Protein AF-A0A150PAP7-F1 (afdb_monomer)

pLDDT: mean 93.04, std 6.25, range [51.81, 98.75]

Radius of gyration: 27.73 Å; Cα contacts (8 Å, |Δi|>4): 921; chains: 1; bounding box: 65×56×63 Å

Sequence (405 aa):
MADWTAQIQQDIDDWFALYGAYGVDGIFLDQVTALCGTAADPDLYVDLYAAVSDYISDNYPGAYIILNPGMPVESCYEDIADTIVTFEGSYANYMADVFPTAPWQLESANPEKFWHLVYDVPDAAAMAAVVARSKQQNAGFVYVTDDQLVLDANGAALGHPWDTLPAYWDAELVEAAGVDDTAVPDPPDGLGAAAVSGTSTARATLTWNNPWDNVATAGYEVFKDGVSIGTTYDNRMTVTGLLPSTSYGFQVKAWDAAGNVSDLSDPLTVTTPAAAATSILSPSSCLSASVARYEAAYVDPFTHHRVFIDSDNDTATGYHLPPGQPAGVDHMIENGALYRYVGPGWAWIQVSGVSPLVSTTDDVYVWEVPVSALVGAATTQVVVFQAGSPDAYSATLTVSQSTGC

Nearest PDB structures (foldseek):
  1k85-assembly1_A  TM=8.656E-01  e=4.479E-08  Niallia circulans
  5d6t-assembly1_A  TM=7.386E-01  e=2.219E-07  Aspergillus clavatus NRRL 1
  3pe9-assembly2_B  TM=6.351E-01  e=4.371E-04  Acetivibrio thermocellus
  3pe9-assembly3_C  TM=6.531E-01  e=1.610E-03  Acetivibrio thermocellus
  3pdd-assembly1_A  TM=3.791E-01  e=5.176E-05  Acetivibrio thermocellus ATCC 27405

Structure (mmCIF, N/CA/C/O backbone):
data_AF-A0A150PAP7-F1
#
_entry.id   AF-A0A150PAP7-F1
#
loop_
_atom_site.group_PDB
_atom_site.id
_atom_site.type_symbol
_atom_site.label_atom_id
_atom_site.label_alt_id
_atom_site.label_comp_id
_atom_site.label_asym_id
_atom_site.label_entity_id
_atom_site.label_seq_id
_atom_site.pdbx_PDB_ins_code
_atom_site.Cartn_x
_atom_site.Cartn_y
_atom_site.Cartn_z
_atom_site.occupancy
_atom_site.B_iso_or_equiv
_atom_site.auth_seq_id
_atom_site.auth_comp_id
_atom_site.auth_asym_id
_atom_site.auth_atom_id
_atom_site.pdbx_PDB_model_num
ATOM 1 N N . MET A 1 1 ? 15.290 31.304 -11.028 1.00 51.81 1 MET A N 1
ATOM 2 C CA . MET A 1 1 ? 14.627 29.994 -11.149 1.00 51.81 1 MET A CA 1
ATOM 3 C C . MET A 1 1 ? 13.136 30.240 -11.097 1.00 51.81 1 MET A C 1
ATOM 5 O O . MET A 1 1 ? 12.724 31.084 -10.311 1.00 51.81 1 MET A O 1
ATOM 9 N N . ALA A 1 2 ? 12.380 29.658 -12.025 1.00 55.66 2 ALA A N 1
ATOM 10 C CA . ALA A 1 2 ? 10.940 29.881 -12.135 1.00 55.66 2 ALA A CA 1
ATOM 11 C C . ALA A 1 2 ? 10.209 29.350 -10.889 1.00 55.66 2 ALA A C 1
ATOM 13 O O . ALA A 1 2 ? 10.715 28.437 -10.240 1.00 55.66 2 ALA A O 1
ATOM 14 N N . ASP A 1 3 ? 9.018 29.882 -10.597 1.00 64.50 3 ASP A N 1
ATOM 15 C CA . ASP A 1 3 ? 8.162 29.466 -9.469 1.00 64.50 3 ASP A CA 1
ATOM 16 C C . ASP A 1 3 ? 7.943 27.938 -9.404 1.00 64.50 3 ASP A C 1
ATOM 18 O O . ASP A 1 3 ? 7.744 27.384 -8.328 1.00 64.50 3 ASP A O 1
ATOM 22 N N . TRP A 1 4 ? 8.058 27.241 -10.540 1.00 75.56 4 TRP A N 1
ATOM 23 C CA . TRP A 1 4 ? 7.937 25.785 -10.634 1.00 75.56 4 TRP A CA 1
ATOM 24 C C . TRP A 1 4 ? 9.033 25.029 -9.861 1.00 75.56 4 TRP A C 1
ATOM 26 O O . TRP A 1 4 ? 8.721 24.081 -9.149 1.00 75.56 4 TRP A O 1
ATOM 36 N N . THR A 1 5 ? 10.310 25.426 -9.952 1.00 78.81 5 THR A N 1
ATOM 37 C CA . THR A 1 5 ? 11.406 24.689 -9.284 1.00 78.81 5 THR A CA 1
ATOM 38 C C . THR A 1 5 ? 11.249 24.717 -7.765 1.00 78.81 5 THR A C 1
ATOM 40 O O . THR A 1 5 ? 11.499 23.719 -7.103 1.00 78.81 5 THR A O 1
ATOM 43 N N . ALA A 1 6 ? 10.784 25.845 -7.221 1.00 84.62 6 ALA A N 1
ATOM 44 C CA . ALA A 1 6 ? 10.506 25.971 -5.795 1.00 84.62 6 ALA A CA 1
ATOM 45 C C . ALA A 1 6 ? 9.337 25.073 -5.356 1.00 84.62 6 ALA A C 1
ATOM 47 O O . ALA A 1 6 ? 9.392 24.502 -4.273 1.00 84.62 6 ALA A O 1
ATOM 48 N N . GLN A 1 7 ? 8.311 24.910 -6.202 1.00 89.75 7 GLN A N 1
ATOM 49 C CA . GLN A 1 7 ? 7.221 23.976 -5.920 1.00 89.75 7 GLN A CA 1
ATOM 50 C C . GLN A 1 7 ? 7.705 22.521 -5.929 1.00 89.75 7 GLN A C 1
ATOM 52 O O . GLN A 1 7 ? 7.388 21.796 -4.998 1.00 89.75 7 GLN A O 1
ATOM 57 N N . ILE A 1 8 ? 8.525 22.113 -6.910 1.00 91.69 8 ILE A N 1
ATOM 58 C CA . ILE A 1 8 ? 9.113 20.758 -6.934 1.00 91.69 8 ILE A CA 1
ATOM 59 C C . ILE A 1 8 ? 9.900 20.488 -5.644 1.00 91.69 8 ILE A C 1
ATOM 61 O O . ILE A 1 8 ? 9.753 19.431 -5.043 1.00 91.69 8 ILE A O 1
ATOM 65 N N . GLN A 1 9 ? 10.724 21.445 -5.208 1.00 93.44 9 GLN A N 1
ATOM 66 C CA . GLN A 1 9 ? 11.504 21.316 -3.974 1.00 93.44 9 GLN A CA 1
ATOM 67 C C . GLN A 1 9 ? 10.605 21.160 -2.743 1.00 93.44 9 GLN A C 1
ATOM 69 O O . GLN A 1 9 ? 10.862 20.294 -1.913 1.00 93.44 9 GLN A O 1
ATOM 74 N N . GLN A 1 10 ? 9.525 21.942 -2.658 1.00 93.56 10 GLN A N 1
ATOM 75 C CA . GLN A 1 10 ? 8.549 21.807 -1.577 1.00 93.56 10 GLN A CA 1
ATOM 76 C C . GLN A 1 10 ? 7.851 20.443 -1.602 1.00 93.56 10 GLN A C 1
ATOM 78 O O . GLN A 1 10 ? 7.706 19.826 -0.553 1.00 93.56 10 GLN A O 1
ATOM 83 N N . ASP A 1 11 ? 7.451 19.956 -2.779 1.00 94.81 11 ASP A N 1
ATOM 84 C CA . ASP A 1 11 ? 6.796 18.653 -2.906 1.00 94.81 11 ASP A CA 1
ATOM 85 C C . ASP A 1 11 ? 7.744 17.525 -2.459 1.00 94.81 11 ASP A C 1
ATOM 87 O O . ASP A 1 11 ? 7.328 16.616 -1.742 1.00 94.81 11 ASP A O 1
ATOM 91 N N . ILE A 1 12 ? 9.030 17.601 -2.823 1.00 95.88 12 ILE A N 1
ATOM 92 C CA . ILE A 1 12 ? 10.071 16.666 -2.362 1.00 95.88 12 ILE A CA 1
ATOM 93 C C . ILE A 1 12 ? 10.181 16.690 -0.833 1.00 95.88 12 ILE A C 1
ATOM 95 O O . ILE A 1 12 ? 10.187 15.630 -0.201 1.00 95.88 12 ILE A O 1
ATOM 99 N N . ASP A 1 13 ? 10.242 17.882 -0.237 1.00 95.00 13 ASP A N 1
ATOM 100 C CA . ASP A 1 13 ? 10.321 18.027 1.216 1.00 95.00 13 ASP A CA 1
ATOM 101 C C . ASP A 1 13 ? 9.089 17.445 1.914 1.00 95.00 13 ASP A C 1
ATOM 103 O O . ASP A 1 13 ? 9.221 16.749 2.923 1.00 95.00 13 ASP A O 1
ATOM 107 N N . ASP A 1 14 ? 7.898 17.672 1.359 1.00 93.69 14 ASP A N 1
ATOM 108 C CA . ASP A 1 14 ? 6.648 17.133 1.885 1.00 93.69 14 ASP A CA 1
ATOM 109 C C . ASP A 1 14 ? 6.632 15.596 1.811 1.00 93.69 14 ASP A C 1
ATOM 111 O O . ASP A 1 14 ? 6.261 14.939 2.790 1.00 93.69 14 ASP A O 1
ATOM 115 N N . TRP A 1 15 ? 7.095 15.000 0.704 1.00 94.12 15 TRP A N 1
ATOM 116 C CA . TRP A 1 15 ? 7.209 13.543 0.562 1.00 94.12 15 TRP A CA 1
ATOM 117 C C . TRP A 1 15 ? 8.144 12.935 1.607 1.00 94.12 15 TRP A C 1
ATOM 119 O O . TRP A 1 15 ? 7.757 11.985 2.294 1.00 94.12 15 TRP A O 1
ATOM 129 N N . PHE A 1 16 ? 9.344 13.488 1.791 1.00 92.88 16 PHE A N 1
ATOM 130 C CA . PHE A 1 16 ? 10.275 12.977 2.799 1.00 92.88 16 PHE A CA 1
ATOM 131 C C . PHE A 1 16 ? 9.796 13.235 4.231 1.00 92.88 16 PHE A C 1
ATOM 133 O O . PHE A 1 16 ? 9.960 12.367 5.092 1.00 92.88 16 PHE A O 1
ATOM 140 N N . ALA A 1 17 ? 9.159 14.377 4.498 1.00 90.25 17 ALA A N 1
ATOM 141 C CA . ALA A 1 17 ? 8.603 14.684 5.813 1.00 90.25 17 ALA A CA 1
ATOM 142 C C . ALA A 1 17 ? 7.464 13.729 6.202 1.00 90.25 17 ALA A C 1
ATOM 144 O O . ALA A 1 17 ? 7.375 13.314 7.360 1.00 90.25 17 ALA A O 1
ATOM 145 N N . LEU A 1 18 ? 6.604 13.370 5.247 1.00 87.81 18 LEU A N 1
ATOM 146 C CA . LEU A 1 18 ? 5.468 12.478 5.476 1.00 87.81 18 LEU A CA 1
ATOM 147 C C . LEU A 1 18 ? 5.876 11.000 5.476 1.00 87.81 18 LEU A C 1
ATOM 149 O O . LEU A 1 18 ? 5.408 10.243 6.327 1.00 87.81 18 LEU A O 1
ATOM 153 N N . TYR A 1 19 ? 6.743 10.592 4.545 1.00 90.75 19 TYR A N 1
ATOM 154 C CA . TYR A 1 19 ? 6.956 9.181 4.203 1.00 90.75 19 TYR A CA 1
ATOM 155 C C . TYR A 1 19 ? 8.403 8.695 4.317 1.00 90.75 19 TYR A C 1
ATOM 157 O O . TYR A 1 19 ? 8.629 7.486 4.295 1.00 90.75 19 TYR A O 1
ATOM 165 N N . GLY A 1 20 ? 9.387 9.577 4.516 1.00 85.62 20 GLY A N 1
ATOM 166 C CA . GLY A 1 20 ? 10.797 9.174 4.618 1.00 85.62 20 GLY A CA 1
ATOM 167 C C . GLY A 1 20 ? 11.056 8.212 5.782 1.00 85.62 20 GLY A C 1
ATOM 168 O O . GLY A 1 20 ? 11.752 7.211 5.640 1.00 85.62 20 GLY A O 1
ATOM 169 N N . ALA A 1 21 ? 10.399 8.432 6.927 1.00 81.62 21 ALA A N 1
ATOM 170 C CA . ALA A 1 21 ? 10.462 7.508 8.067 1.00 81.62 21 ALA A CA 1
ATOM 171 C C . ALA A 1 21 ? 9.764 6.154 7.812 1.00 81.62 21 ALA A C 1
ATOM 173 O O . ALA A 1 21 ? 9.954 5.216 8.587 1.00 81.62 21 ALA A O 1
ATOM 174 N N . TYR A 1 22 ? 8.966 6.056 6.745 1.00 81.81 22 TYR A N 1
ATOM 175 C CA . TYR A 1 22 ? 8.223 4.864 6.334 1.00 81.81 22 TYR A CA 1
ATOM 176 C C . TYR A 1 22 ? 8.859 4.144 5.136 1.00 81.81 22 TYR A C 1
ATOM 178 O O . TYR A 1 22 ? 8.261 3.208 4.612 1.00 81.81 22 TYR A O 1
ATOM 186 N N . GLY A 1 23 ? 10.075 4.534 4.739 1.00 83.12 23 GLY A N 1
ATOM 187 C CA . GLY A 1 23 ? 10.875 3.801 3.757 1.00 83.12 23 GLY A CA 1
ATOM 188 C C . GLY A 1 23 ? 10.916 4.403 2.356 1.00 83.12 23 GLY A C 1
ATOM 189 O O . GLY A 1 23 ? 11.495 3.775 1.481 1.00 83.12 23 GLY A O 1
ATOM 190 N N . VAL A 1 24 ? 10.361 5.600 2.131 1.00 91.50 24 VAL A N 1
ATOM 191 C CA . VAL A 1 24 ? 10.678 6.353 0.905 1.00 91.50 24 VAL A CA 1
ATOM 192 C C . VAL A 1 24 ? 12.153 6.754 0.950 1.00 91.50 24 VAL A C 1
ATOM 194 O O . VAL A 1 24 ? 12.577 7.480 1.850 1.00 91.50 24 VAL A O 1
ATOM 197 N N . ASP A 1 25 ? 12.920 6.273 -0.022 1.00 94.50 25 ASP A N 1
ATOM 198 C CA . ASP A 1 25 ? 14.376 6.397 -0.115 1.00 94.50 25 ASP A CA 1
ATOM 199 C C . ASP A 1 25 ? 14.834 7.052 -1.429 1.00 94.50 25 ASP A C 1
ATOM 201 O O . ASP A 1 25 ? 16.014 7.025 -1.765 1.00 94.50 25 ASP A O 1
ATOM 205 N N . GLY A 1 26 ? 13.915 7.674 -2.167 1.00 97.19 26 GLY A N 1
ATOM 206 C CA . GLY A 1 26 ? 14.192 8.270 -3.465 1.00 97.19 26 GLY A CA 1
ATOM 207 C C . GLY A 1 26 ? 13.034 9.100 -4.006 1.00 97.19 26 GLY A C 1
ATOM 208 O O . GLY A 1 26 ? 11.967 9.177 -3.395 1.00 97.19 26 GLY A O 1
ATOM 209 N N . ILE A 1 27 ? 13.253 9.729 -5.160 1.00 97.62 27 ILE A N 1
ATOM 210 C CA . ILE A 1 27 ? 12.265 10.555 -5.860 1.00 97.62 27 ILE A CA 1
ATOM 211 C C . ILE A 1 27 ? 12.181 10.130 -7.327 1.00 97.62 27 ILE A C 1
ATOM 213 O O . ILE A 1 27 ? 13.181 10.082 -8.043 1.00 97.62 27 ILE A O 1
ATOM 217 N N . PHE A 1 28 ? 10.951 9.886 -7.778 1.00 97.75 28 PHE A N 1
ATOM 218 C CA . PHE A 1 28 ? 10.595 9.719 -9.182 1.00 97.75 28 PHE A CA 1
ATOM 219 C C . PHE A 1 28 ? 10.038 11.043 -9.713 1.00 97.75 28 PHE A C 1
ATOM 221 O O . PHE A 1 28 ? 8.968 11.488 -9.295 1.00 97.75 28 PHE A O 1
ATOM 228 N N . LEU A 1 29 ? 10.770 11.693 -10.616 1.00 96.44 29 LEU A N 1
AT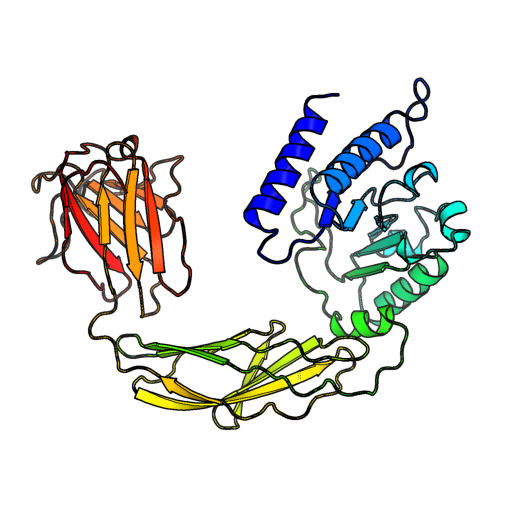OM 229 C CA . LEU A 1 29 ? 10.346 12.930 -11.266 1.00 96.44 29 LEU A CA 1
ATOM 230 C C . LEU A 1 29 ? 9.631 12.590 -12.571 1.00 96.44 29 LEU A C 1
ATOM 232 O O . LEU A 1 29 ? 10.253 12.140 -13.533 1.00 96.44 29 LEU A O 1
ATOM 236 N N . ASP A 1 30 ? 8.322 12.819 -12.589 1.00 95.56 30 ASP A N 1
ATOM 237 C CA . ASP A 1 30 ? 7.479 12.557 -13.750 1.00 95.56 30 ASP A CA 1
ATOM 238 C C . ASP A 1 30 ? 7.466 13.724 -14.755 1.00 95.56 30 ASP A C 1
ATOM 240 O O . ASP A 1 30 ? 7.765 14.871 -14.409 1.00 95.56 30 ASP A O 1
ATOM 244 N N . GLN A 1 31 ? 7.088 13.433 -16.005 1.00 91.75 31 GLN A N 1
ATOM 245 C CA . GLN A 1 31 ? 6.928 14.411 -17.095 1.00 91.75 31 GLN A CA 1
ATOM 246 C C . GLN A 1 31 ? 8.205 15.203 -17.409 1.00 91.75 31 GLN A C 1
ATOM 248 O O . GLN A 1 31 ? 8.182 16.410 -17.679 1.00 91.75 31 GLN A O 1
ATOM 253 N N . VAL A 1 32 ? 9.341 14.510 -17.384 1.00 94.50 32 VAL A N 1
ATOM 254 C CA . VAL A 1 32 ? 10.645 15.083 -17.720 1.00 94.50 32 VAL A CA 1
ATOM 255 C C . VAL A 1 32 ? 10.737 15.281 -19.235 1.00 94.50 32 VAL A C 1
ATOM 257 O O . VAL A 1 32 ? 10.271 14.463 -20.020 1.00 94.50 32 VAL A O 1
ATOM 260 N N . THR A 1 33 ? 11.322 16.383 -19.698 1.00 94.56 33 THR A N 1
ATOM 261 C CA . THR A 1 33 ? 11.545 16.558 -21.144 1.00 94.56 33 THR A CA 1
ATOM 262 C C . THR A 1 33 ? 12.712 15.699 -21.634 1.00 94.56 33 THR A C 1
ATOM 264 O O . THR A 1 33 ? 13.704 15.521 -20.938 1.00 94.56 33 THR A O 1
ATOM 267 N N . ALA A 1 34 ? 12.631 15.198 -22.867 1.00 94.38 34 ALA A N 1
ATOM 268 C CA . ALA A 1 34 ? 13.676 14.352 -23.447 1.00 94.38 34 ALA A CA 1
ATOM 269 C C . ALA A 1 34 ? 14.852 15.136 -24.081 1.00 94.38 34 ALA A C 1
ATOM 271 O O . ALA A 1 34 ? 15.835 14.540 -24.524 1.00 94.38 34 ALA A O 1
ATOM 272 N N . LEU A 1 35 ? 14.734 16.465 -24.175 1.00 95.75 35 LEU A N 1
ATOM 273 C CA . LEU A 1 35 ? 15.702 17.353 -24.832 1.00 95.75 35 LEU A CA 1
ATOM 274 C C . LEU A 1 35 ? 16.616 18.026 -23.805 1.00 95.75 35 LEU A C 1
ATOM 276 O O . LEU A 1 35 ? 16.147 18.396 -22.729 1.00 95.75 35 LEU A O 1
ATOM 280 N N . CYS A 1 36 ? 17.881 18.271 -24.149 1.00 96.50 36 CYS A N 1
ATOM 281 C CA . CYS A 1 36 ? 18.814 19.020 -23.299 1.00 96.50 36 CYS A CA 1
ATOM 282 C C . CYS A 1 36 ? 18.390 20.483 -23.133 1.00 96.50 36 CYS A C 1
ATOM 284 O O . CYS A 1 36 ? 18.526 21.069 -22.061 1.00 96.50 36 CYS A O 1
ATOM 286 N N . GLY A 1 37 ? 17.815 21.076 -24.179 1.00 95.62 37 GLY A N 1
ATOM 287 C CA . GLY A 1 37 ? 17.460 22.486 -24.177 1.00 95.62 37 GLY A CA 1
ATOM 288 C C . GLY A 1 37 ? 16.774 22.941 -25.456 1.00 95.62 37 GLY A C 1
ATOM 289 O O . GLY A 1 37 ? 16.120 22.182 -26.171 1.00 95.62 37 GLY A O 1
ATOM 290 N N . THR A 1 38 ? 16.905 24.229 -25.738 1.00 96.06 38 THR A N 1
ATOM 291 C CA . THR A 1 38 ? 16.327 24.901 -26.904 1.00 96.06 38 THR A CA 1
ATOM 292 C C . THR A 1 38 ? 17.420 25.353 -27.868 1.00 96.06 38 THR A C 1
ATOM 294 O O . THR A 1 38 ? 18.601 25.378 -27.544 1.00 96.06 38 THR A O 1
ATOM 297 N N . ALA A 1 39 ? 17.039 25.824 -29.057 1.00 95.75 39 ALA A N 1
ATOM 298 C CA . ALA A 1 39 ? 18.007 26.396 -29.995 1.00 95.75 39 ALA A CA 1
ATOM 299 C C . ALA A 1 39 ? 18.720 27.663 -29.470 1.00 95.75 39 ALA A C 1
ATOM 301 O O . ALA A 1 39 ? 19.797 28.000 -29.957 1.00 95.75 39 ALA A O 1
ATOM 302 N N . ALA A 1 40 ? 18.106 28.397 -28.534 1.00 97.00 40 ALA A N 1
ATOM 303 C CA . ALA A 1 40 ? 18.687 29.608 -27.947 1.00 97.00 40 ALA A CA 1
ATOM 304 C C . ALA A 1 40 ? 19.568 29.307 -26.727 1.00 97.00 40 ALA A C 1
ATOM 306 O O . ALA A 1 40 ? 20.479 30.077 -26.431 1.00 97.00 40 ALA A O 1
ATOM 307 N N . ASP A 1 41 ? 19.273 28.204 -26.047 1.00 96.50 41 ASP A N 1
ATOM 308 C CA . ASP A 1 41 ? 19.950 27.746 -24.845 1.00 96.50 41 ASP A CA 1
ATOM 309 C C . ASP A 1 41 ? 19.956 26.208 -24.849 1.00 96.50 41 ASP A C 1
ATOM 311 O O . ASP A 1 41 ? 18.948 25.604 -24.459 1.00 96.50 41 ASP A O 1
ATOM 315 N N . PRO A 1 42 ? 21.021 25.584 -25.389 1.00 96.56 42 PRO A N 1
ATOM 316 C CA . PRO A 1 42 ? 21.099 24.139 -25.606 1.00 96.56 42 PRO A CA 1
ATOM 317 C C . PRO A 1 42 ? 21.029 23.296 -24.337 1.00 96.56 42 PRO A C 1
ATOM 319 O O . PRO A 1 42 ? 20.676 22.126 -24.445 1.00 96.56 42 PRO A O 1
ATOM 322 N N . ASP A 1 43 ? 21.299 23.897 -23.176 1.00 96.06 43 ASP A N 1
ATOM 323 C CA . ASP A 1 43 ? 21.363 23.201 -21.891 1.00 96.06 43 ASP A CA 1
ATOM 324 C C . ASP A 1 43 ? 20.218 23.616 -20.938 1.00 96.06 43 ASP A C 1
ATOM 326 O O . ASP A 1 43 ? 20.164 23.216 -19.778 1.00 96.06 43 ASP A O 1
ATOM 330 N N . LEU A 1 44 ? 19.247 24.398 -21.427 1.00 94.81 44 LEU A N 1
ATOM 331 C CA . LEU A 1 44 ? 18.184 24.984 -20.601 1.00 94.81 44 LEU A CA 1
ATOM 332 C C . LEU A 1 44 ? 17.425 23.974 -19.726 1.00 94.81 44 LEU A C 1
ATOM 334 O O . LEU A 1 44 ? 17.074 24.281 -18.586 1.00 94.81 44 LEU A O 1
ATOM 338 N N . TYR A 1 45 ? 17.068 22.820 -20.288 1.00 94.50 45 TYR A N 1
ATOM 339 C CA . TYR A 1 45 ? 16.264 21.828 -19.579 1.00 94.50 45 TYR A CA 1
ATOM 340 C C . TYR A 1 45 ? 17.138 20.948 -18.697 1.00 94.50 45 TYR A C 1
ATOM 342 O O . TYR A 1 45 ? 16.783 20.691 -17.551 1.00 94.50 45 TYR A O 1
ATOM 350 N N . VAL A 1 46 ? 18.293 20.536 -19.211 1.00 95.00 46 VAL A N 1
ATOM 351 C CA . VAL A 1 46 ? 19.234 19.692 -18.483 1.00 95.00 46 VAL A CA 1
ATOM 352 C C . VAL A 1 46 ? 19.745 20.399 -17.219 1.00 95.00 46 VAL A C 1
ATOM 354 O O . VAL A 1 46 ? 19.725 19.801 -16.147 1.00 95.00 46 VAL A O 1
ATOM 357 N N . ASP A 1 47 ? 20.037 21.702 -17.290 1.00 94.62 47 ASP A N 1
ATOM 358 C CA . ASP A 1 47 ? 20.424 22.519 -16.130 1.00 94.62 47 ASP A CA 1
ATOM 359 C C . ASP A 1 47 ? 19.300 22.634 -15.086 1.00 94.62 47 ASP A C 1
ATOM 361 O O . ASP A 1 47 ? 19.558 22.706 -13.881 1.00 94.62 47 ASP A O 1
ATOM 365 N N . LEU A 1 48 ? 18.035 22.648 -15.524 1.00 92.44 48 LEU A N 1
ATOM 366 C CA . LEU A 1 48 ? 16.885 22.688 -14.618 1.00 92.44 48 LEU A CA 1
ATOM 367 C C . LEU A 1 48 ? 16.769 21.390 -13.814 1.00 92.44 48 LEU A C 1
ATOM 369 O O . LEU A 1 48 ? 16.605 21.453 -12.596 1.00 92.44 48 LEU A O 1
ATOM 373 N N . TYR A 1 49 ? 16.839 20.233 -14.477 1.00 94.06 49 TYR A N 1
ATOM 374 C CA . TYR A 1 49 ? 16.756 18.945 -13.786 1.00 94.06 49 TYR A CA 1
ATOM 375 C C . TYR A 1 49 ? 18.007 18.672 -12.952 1.00 94.06 49 TYR A C 1
ATOM 377 O O . TYR A 1 49 ? 17.866 18.185 -11.835 1.00 94.06 49 TYR A O 1
ATOM 385 N N . ALA A 1 50 ? 19.192 19.089 -13.409 1.00 95.31 50 ALA A N 1
ATOM 386 C CA . ALA A 1 50 ? 20.414 19.050 -12.607 1.00 95.31 50 ALA A CA 1
ATOM 387 C C . ALA A 1 50 ? 20.253 19.827 -11.292 1.00 95.31 50 ALA A C 1
ATOM 389 O O . ALA A 1 50 ? 20.548 19.294 -10.231 1.00 95.31 50 ALA A O 1
ATOM 390 N N . ALA A 1 51 ? 19.675 21.033 -11.324 1.00 94.50 51 ALA A N 1
ATOM 391 C CA . ALA A 1 51 ? 19.424 21.803 -10.104 1.00 94.50 51 ALA A CA 1
ATOM 392 C C . ALA A 1 51 ? 18.433 21.122 -9.135 1.00 94.50 51 ALA A C 1
ATOM 394 O O . ALA A 1 51 ? 18.529 21.315 -7.921 1.00 94.50 51 ALA A O 1
ATOM 395 N N . VAL A 1 52 ? 17.469 20.346 -9.646 1.00 95.12 52 VAL A N 1
ATOM 396 C CA . VAL A 1 52 ? 16.554 19.549 -8.809 1.00 95.12 52 VAL A CA 1
ATOM 397 C C . VAL A 1 52 ? 17.277 18.332 -8.230 1.00 95.12 52 VAL A C 1
ATOM 399 O O . VAL A 1 52 ? 17.159 18.078 -7.034 1.00 95.12 52 VAL A O 1
ATOM 402 N N . SER A 1 53 ? 18.060 17.613 -9.034 1.00 95.88 53 SER A N 1
ATOM 403 C CA . SER A 1 53 ? 18.850 16.467 -8.573 1.00 95.88 53 SER A CA 1
ATOM 404 C C . SER A 1 53 ? 19.912 16.856 -7.543 1.00 95.88 53 SER A C 1
ATOM 406 O O . SER A 1 53 ? 20.075 16.158 -6.540 1.00 95.88 53 SER A O 1
ATOM 408 N N . ASP A 1 54 ? 20.577 17.998 -7.736 1.00 96.12 54 ASP A N 1
ATOM 409 C CA . ASP A 1 54 ? 21.506 18.584 -6.765 1.00 96.12 54 ASP A CA 1
ATOM 410 C C . ASP A 1 54 ? 20.781 18.898 -5.453 1.00 96.12 54 ASP A C 1
ATOM 412 O O . ASP A 1 54 ? 21.258 18.542 -4.378 1.00 96.12 54 ASP A O 1
ATOM 416 N N . TYR A 1 55 ? 19.582 19.490 -5.524 1.00 97.00 55 TYR A N 1
ATOM 417 C CA . TYR A 1 55 ? 18.770 19.749 -4.335 1.00 97.00 55 TYR A CA 1
ATOM 418 C C . TYR A 1 55 ? 18.422 18.462 -3.576 1.00 97.00 55 TYR A C 1
ATOM 420 O O . TYR A 1 55 ? 18.556 18.429 -2.350 1.00 97.00 55 TYR A O 1
ATOM 428 N N . ILE A 1 56 ? 17.989 17.411 -4.282 1.00 97.19 56 ILE A N 1
ATOM 429 C CA . ILE A 1 56 ? 17.688 16.107 -3.674 1.00 97.19 56 ILE A CA 1
ATOM 430 C C . ILE A 1 56 ? 18.944 15.556 -2.997 1.00 97.19 56 ILE A C 1
ATOM 432 O O . ILE A 1 56 ? 18.900 15.206 -1.822 1.00 97.19 56 ILE A O 1
ATOM 436 N N . SER A 1 57 ? 20.073 15.549 -3.703 1.00 96.56 57 SER A N 1
ATOM 437 C CA . SER A 1 57 ? 21.339 14.999 -3.206 1.00 96.56 57 SER A CA 1
ATOM 438 C C . SER A 1 57 ? 21.881 15.754 -1.988 1.00 96.56 57 SER A C 1
ATOM 440 O O . SER A 1 57 ? 22.395 15.134 -1.053 1.00 96.56 57 SER A O 1
ATOM 442 N N . ASP A 1 58 ? 21.748 17.083 -1.975 1.00 97.44 58 ASP A N 1
ATOM 443 C CA . ASP A 1 58 ? 22.226 17.945 -0.892 1.00 97.44 58 ASP A CA 1
ATOM 444 C C . ASP A 1 58 ? 21.374 17.822 0.381 1.00 97.44 58 ASP A C 1
ATOM 446 O O . ASP A 1 58 ? 21.914 17.854 1.492 1.00 97.44 58 ASP A O 1
ATOM 450 N N . ASN A 1 59 ? 20.049 17.689 0.243 1.00 96.75 59 ASN A N 1
ATOM 451 C CA . ASN A 1 59 ? 19.121 17.664 1.382 1.00 96.75 59 ASN A CA 1
ATOM 452 C C . ASN A 1 59 ? 18.784 16.243 1.857 1.00 96.75 59 ASN A C 1
ATOM 454 O O . ASN A 1 59 ? 18.521 16.044 3.045 1.00 96.75 59 ASN A O 1
ATOM 458 N N . TYR A 1 60 ? 18.863 15.254 0.964 1.00 96.50 60 TYR A N 1
ATOM 459 C CA . TYR A 1 60 ? 18.538 13.848 1.215 1.00 96.50 60 TYR A CA 1
ATOM 460 C C . TYR A 1 60 ? 19.672 12.933 0.718 1.00 96.50 60 TYR A C 1
ATOM 462 O O . TYR A 1 60 ? 19.519 12.220 -0.275 1.00 96.50 60 TYR A O 1
ATOM 470 N N . PRO A 1 61 ? 20.843 12.930 1.390 1.00 95.12 61 PRO A N 1
ATOM 471 C CA . PRO A 1 61 ? 21.999 12.172 0.925 1.00 95.12 61 PRO A CA 1
ATOM 472 C C . PRO A 1 61 ? 21.709 10.673 0.811 1.00 95.12 61 PRO A C 1
ATOM 474 O O . PRO A 1 61 ? 21.311 10.034 1.786 1.00 95.12 61 PRO A O 1
ATOM 477 N N . GLY A 1 62 ? 21.982 10.110 -0.366 1.00 93.69 62 GLY A N 1
ATOM 478 C CA . GLY A 1 62 ? 21.721 8.704 -0.679 1.00 93.69 62 GLY A CA 1
ATOM 479 C C . GLY A 1 62 ? 20.330 8.430 -1.248 1.00 93.69 62 GLY A C 1
ATOM 480 O O . GLY A 1 62 ? 20.038 7.267 -1.509 1.00 93.69 62 GLY A O 1
ATOM 481 N N . ALA A 1 63 ? 19.501 9.461 -1.449 1.00 97.12 63 ALA A N 1
ATOM 482 C CA . ALA A 1 63 ? 18.229 9.311 -2.136 1.00 97.12 63 ALA A CA 1
ATOM 483 C C . ALA A 1 63 ? 18.432 8.865 -3.593 1.00 97.12 63 ALA A C 1
ATOM 485 O O . ALA A 1 63 ? 19.236 9.462 -4.308 1.00 97.12 63 ALA A O 1
ATOM 486 N N . TYR A 1 64 ? 17.687 7.847 -4.027 1.00 97.81 64 TYR A N 1
ATOM 487 C CA . TYR A 1 64 ? 17.705 7.362 -5.410 1.00 97.81 64 TYR A CA 1
ATOM 488 C C . TYR A 1 64 ? 16.878 8.279 -6.319 1.00 97.81 64 TYR A C 1
ATOM 490 O O . TYR A 1 64 ? 15.746 8.634 -5.983 1.00 97.81 64 TYR A O 1
ATOM 498 N N . ILE A 1 65 ? 17.410 8.668 -7.475 1.00 98.12 65 ILE A N 1
ATOM 499 C CA . ILE A 1 65 ? 16.771 9.640 -8.372 1.00 98.12 65 ILE A CA 1
ATOM 500 C C . ILE A 1 65 ? 16.375 8.960 -9.679 1.00 98.12 65 ILE A C 1
ATOM 502 O O . ILE A 1 65 ? 17.215 8.399 -10.387 1.00 98.12 65 ILE A O 1
ATOM 506 N N . ILE A 1 66 ? 15.093 9.064 -10.031 1.00 98.25 66 ILE A N 1
ATOM 507 C CA . ILE A 1 66 ? 14.551 8.570 -11.299 1.00 98.25 66 ILE A CA 1
ATOM 508 C C . ILE A 1 66 ? 13.959 9.734 -12.087 1.00 98.25 66 ILE A C 1
ATOM 510 O O . ILE A 1 66 ? 13.157 10.502 -11.557 1.00 98.25 66 ILE A O 1
ATOM 514 N N . LEU A 1 67 ? 14.320 9.847 -13.366 1.00 98.06 67 LEU A N 1
ATOM 515 C CA . LEU A 1 67 ? 13.656 10.750 -14.310 1.00 98.06 67 LEU A CA 1
ATOM 516 C C . LEU A 1 67 ? 12.747 9.956 -15.237 1.00 98.06 67 LEU A C 1
ATOM 518 O O . LEU A 1 67 ? 13.191 8.974 -15.832 1.00 98.06 67 LEU A O 1
ATOM 522 N N . ASN A 1 68 ? 11.521 10.433 -15.447 1.00 98.12 68 ASN A N 1
ATOM 523 C CA . ASN A 1 68 ? 10.614 9.858 -16.433 1.00 98.12 68 ASN A CA 1
ATOM 524 C C . ASN A 1 68 ? 10.318 10.797 -17.607 1.00 98.12 68 ASN A C 1
ATOM 526 O O . ASN A 1 68 ? 9.356 11.568 -17.563 1.00 98.12 68 ASN A O 1
ATOM 530 N N . PRO A 1 69 ? 11.133 10.733 -18.676 1.00 96.75 69 PRO A N 1
ATOM 531 C CA . PRO A 1 69 ? 10.742 11.252 -19.980 1.00 96.75 69 PRO A CA 1
ATOM 532 C C . PRO A 1 69 ? 9.747 10.368 -20.739 1.00 96.75 69 PRO A C 1
ATOM 534 O O . PRO A 1 69 ? 9.075 10.855 -21.647 1.00 96.75 69 PRO A O 1
ATOM 537 N N . GLY A 1 70 ? 9.697 9.068 -20.438 1.00 96.62 70 GLY A N 1
ATOM 538 C CA . GLY A 1 70 ? 8.831 8.096 -21.112 1.00 96.62 70 GLY A CA 1
ATOM 539 C C . GLY A 1 70 ? 9.208 7.812 -22.572 1.00 96.62 70 GLY A C 1
ATOM 540 O O . GLY A 1 70 ? 8.460 7.171 -23.311 1.00 96.62 70 GLY A O 1
ATOM 541 N N . MET A 1 71 ? 10.364 8.293 -23.032 1.00 95.75 71 MET A N 1
ATOM 542 C CA . MET A 1 71 ? 10.807 8.186 -24.422 1.00 95.75 71 MET A CA 1
ATOM 543 C C . MET A 1 71 ? 12.334 8.328 -24.539 1.00 95.75 71 MET A C 1
ATOM 545 O O . MET A 1 71 ? 12.972 8.798 -23.593 1.00 95.75 71 MET A O 1
ATOM 549 N N . PRO A 1 72 ? 12.944 7.959 -25.687 1.00 96.00 72 PRO A N 1
ATOM 550 C CA . PRO A 1 72 ? 14.382 8.097 -25.883 1.00 96.00 72 PRO A CA 1
ATOM 551 C C . PRO A 1 72 ? 14.858 9.531 -25.630 1.00 96.00 72 PRO A C 1
ATOM 553 O O . PRO A 1 72 ? 14.292 10.485 -26.166 1.00 96.00 72 PRO A O 1
ATOM 556 N N . VAL A 1 73 ? 15.915 9.661 -24.830 1.00 94.62 73 VAL A N 1
ATOM 557 C CA . VAL A 1 73 ? 16.426 10.931 -24.293 1.00 94.62 73 VAL A CA 1
ATOM 558 C C . VAL A 1 73 ? 17.823 11.250 -24.831 1.00 94.62 73 VAL A C 1
ATOM 560 O O . VAL A 1 73 ? 18.582 10.355 -25.220 1.00 94.62 73 VAL A O 1
ATOM 563 N N . GLU A 1 74 ? 18.166 12.536 -24.894 1.00 95.75 74 GLU A N 1
ATOM 564 C CA . GLU A 1 74 ? 19.510 12.996 -25.258 1.00 95.75 74 GLU A CA 1
ATOM 565 C C . GLU A 1 74 ? 20.544 12.666 -24.161 1.00 95.75 74 GLU A C 1
ATOM 567 O O . GLU A 1 74 ? 20.231 12.628 -22.973 1.00 95.75 74 GLU A O 1
ATOM 572 N N . SER A 1 75 ? 21.805 12.436 -24.546 1.00 95.75 75 SER A N 1
ATOM 573 C CA . SER A 1 75 ? 22.845 11.914 -23.639 1.00 95.75 75 SER A CA 1
ATOM 574 C C . SER A 1 75 ? 23.254 12.863 -22.510 1.00 95.75 75 SER A C 1
ATOM 576 O O . SER A 1 75 ? 23.926 12.443 -21.578 1.00 95.75 75 SER A O 1
ATOM 578 N N . CYS A 1 76 ? 22.871 14.139 -22.569 1.00 95.12 76 CYS A N 1
ATOM 579 C CA . CYS A 1 76 ? 23.171 15.105 -21.510 1.00 95.12 76 CYS A CA 1
ATOM 580 C C . CYS A 1 76 ? 22.516 14.750 -20.163 1.00 95.12 76 CYS A C 1
ATOM 582 O O . CYS A 1 76 ? 22.961 15.245 -19.135 1.00 95.12 76 CYS A O 1
ATOM 584 N N . TYR A 1 77 ? 21.499 13.880 -20.155 1.00 94.31 77 TYR A N 1
ATOM 585 C CA . TYR A 1 77 ? 20.830 13.424 -18.936 1.00 94.31 77 TYR A CA 1
ATOM 586 C C . TYR A 1 77 ? 21.567 12.307 -18.184 1.00 94.31 77 TYR A C 1
ATOM 588 O O . TYR A 1 77 ? 21.168 11.985 -17.067 1.00 94.31 77 TYR A O 1
ATOM 596 N N . GLU A 1 78 ? 22.619 11.715 -18.765 1.00 92.12 78 GLU A N 1
ATOM 597 C CA . GLU A 1 78 ? 23.305 10.528 -18.224 1.00 92.12 78 GLU A CA 1
ATOM 598 C C . GLU A 1 78 ? 23.723 10.678 -16.749 1.00 92.12 78 GLU A C 1
ATOM 600 O O . GLU A 1 78 ? 23.545 9.745 -15.961 1.00 92.12 78 GLU A O 1
ATOM 605 N N . ASP A 1 79 ? 24.208 11.864 -16.374 1.00 91.69 79 ASP A N 1
ATOM 606 C CA . ASP A 1 79 ? 24.780 12.147 -15.052 1.00 91.69 79 ASP A CA 1
ATOM 607 C C . ASP A 1 79 ? 23.789 12.786 -14.057 1.00 91.69 79 ASP A C 1
ATOM 609 O O . ASP A 1 79 ? 24.179 13.152 -12.952 1.00 91.69 79 ASP A O 1
ATOM 613 N N . ILE A 1 80 ? 22.514 12.951 -14.426 1.00 92.06 80 ILE A N 1
ATOM 614 C CA . ILE A 1 80 ? 21.552 13.757 -13.639 1.00 92.06 80 ILE A CA 1
ATOM 615 C C . ILE A 1 80 ? 20.712 12.913 -12.694 1.00 92.06 80 ILE A C 1
ATOM 617 O O . ILE A 1 80 ? 20.179 13.420 -11.711 1.00 92.06 80 ILE A O 1
ATOM 621 N N . ALA A 1 81 ? 20.562 11.631 -12.991 1.00 95.69 81 ALA A N 1
ATOM 622 C CA . ALA A 1 81 ? 19.745 10.723 -12.207 1.00 95.69 81 ALA A CA 1
ATOM 623 C C . ALA A 1 81 ? 20.341 9.330 -12.234 1.00 95.69 81 ALA A C 1
ATOM 625 O O . ALA A 1 81 ? 21.105 9.001 -13.142 1.00 95.69 81 ALA A O 1
ATOM 626 N N . ASP A 1 82 ? 19.981 8.501 -11.263 1.00 97.81 82 ASP A N 1
ATOM 627 C CA . ASP A 1 82 ? 20.448 7.125 -11.183 1.00 97.81 82 ASP A CA 1
ATOM 628 C C . ASP A 1 82 ? 19.851 6.281 -12.311 1.00 97.81 82 ASP A C 1
ATOM 630 O O . ASP A 1 82 ? 20.605 5.600 -13.011 1.00 97.81 82 ASP A O 1
ATOM 634 N N . THR A 1 83 ? 18.545 6.432 -12.553 1.00 98.31 83 THR A N 1
ATOM 635 C CA . THR A 1 83 ? 17.784 5.759 -13.619 1.00 98.31 83 THR A CA 1
ATOM 636 C C . THR A 1 83 ? 16.958 6.754 -14.435 1.00 98.31 83 THR A C 1
ATOM 638 O O . THR A 1 83 ? 16.449 7.748 -13.919 1.00 98.31 83 THR A O 1
ATOM 641 N N . ILE A 1 84 ? 16.778 6.465 -15.723 1.00 98.31 84 ILE A N 1
ATOM 642 C CA . ILE A 1 84 ? 15.933 7.224 -16.639 1.00 98.31 84 ILE A CA 1
ATOM 643 C C . ILE A 1 84 ? 14.954 6.271 -17.328 1.00 98.31 84 ILE A C 1
ATOM 645 O O . ILE A 1 84 ? 15.357 5.269 -17.924 1.00 98.31 84 ILE A O 1
ATOM 649 N N . VAL A 1 85 ? 13.664 6.592 -17.288 1.00 98.56 85 VAL A N 1
ATOM 650 C CA . VAL A 1 85 ? 12.642 5.862 -18.042 1.00 98.56 85 VAL A CA 1
ATOM 651 C C . VAL A 1 85 ? 12.706 6.295 -19.507 1.00 98.56 85 VAL A C 1
ATOM 653 O O . VAL A 1 85 ? 12.206 7.354 -19.888 1.00 98.56 85 VAL A O 1
ATOM 656 N N . THR A 1 86 ? 13.356 5.491 -20.345 1.00 97.94 86 THR A N 1
ATOM 657 C CA . THR A 1 86 ? 13.578 5.809 -21.768 1.00 97.94 86 THR A CA 1
ATOM 658 C C . THR A 1 86 ? 12.538 5.201 -22.703 1.00 97.94 86 THR A C 1
ATOM 660 O O . THR A 1 86 ? 12.584 5.415 -23.917 1.00 97.94 86 THR A O 1
ATOM 663 N N . PHE A 1 87 ? 11.559 4.492 -22.146 1.00 98.12 87 PHE A N 1
ATOM 664 C CA . PHE A 1 87 ? 10.355 4.085 -22.851 1.00 98.12 87 PHE A CA 1
ATOM 665 C C . PHE A 1 87 ? 9.188 3.956 -21.871 1.00 98.12 87 PHE A C 1
ATOM 667 O O . PHE A 1 87 ? 9.296 3.227 -20.890 1.00 98.12 87 PHE A O 1
ATOM 674 N N . GLU A 1 88 ? 8.066 4.596 -22.180 1.00 97.50 88 GLU A N 1
ATOM 675 C CA . GLU A 1 88 ? 6.775 4.389 -21.527 1.00 97.50 88 GLU A CA 1
ATOM 676 C C . GLU A 1 88 ? 5.683 4.344 -22.605 1.00 97.50 88 GLU A C 1
ATOM 678 O O . GLU A 1 88 ? 5.378 5.345 -23.259 1.00 97.50 88 GLU A O 1
ATOM 683 N N . GLY A 1 89 ? 5.106 3.168 -22.862 1.00 96.44 89 GLY A N 1
ATOM 684 C CA . GLY A 1 89 ? 4.170 3.035 -23.978 1.00 96.44 89 GLY A CA 1
ATOM 685 C C . GLY A 1 89 ? 3.532 1.664 -24.153 1.00 96.44 89 GLY A C 1
ATOM 686 O O . GLY A 1 89 ? 3.786 0.728 -23.403 1.00 96.44 89 GLY A O 1
ATOM 687 N N . SER A 1 90 ? 2.688 1.544 -25.180 1.00 97.06 90 SER A N 1
ATOM 688 C CA . SER A 1 90 ? 1.986 0.295 -25.472 1.00 97.06 90 SER A CA 1
ATOM 689 C C . SER A 1 90 ? 2.907 -0.775 -26.056 1.00 97.06 90 SER A C 1
ATOM 691 O O . SER A 1 90 ? 3.863 -0.480 -26.784 1.00 97.06 90 SER A O 1
ATOM 693 N N . TYR A 1 91 ? 2.535 -2.034 -25.838 1.00 98.25 91 TYR A N 1
ATOM 694 C CA . TYR A 1 91 ? 3.147 -3.219 -26.430 1.00 98.25 91 TYR A CA 1
ATOM 695 C C . TYR A 1 91 ? 3.337 -3.086 -27.942 1.00 98.25 91 TYR A C 1
ATOM 697 O O . TYR A 1 91 ? 4.417 -3.349 -28.477 1.00 98.25 91 TYR A O 1
ATOM 705 N N . ALA A 1 92 ? 2.295 -2.622 -28.638 1.00 97.56 92 ALA A N 1
ATOM 706 C CA . ALA A 1 92 ? 2.323 -2.439 -30.083 1.00 97.56 92 ALA A CA 1
ATOM 707 C C . ALA A 1 92 ? 3.417 -1.450 -30.514 1.00 97.56 92 ALA A C 1
ATOM 709 O O . ALA A 1 92 ? 4.163 -1.735 -31.452 1.00 97.56 92 ALA A O 1
ATOM 710 N N . ASN A 1 93 ? 3.548 -0.317 -29.815 1.00 97.19 93 ASN A N 1
ATOM 711 C CA . ASN A 1 93 ? 4.570 0.685 -30.120 1.00 97.19 93 ASN A CA 1
ATOM 712 C C . ASN A 1 93 ? 5.977 0.186 -29.777 1.00 97.19 93 ASN A C 1
ATOM 714 O O . ASN A 1 93 ? 6.913 0.419 -30.546 1.00 97.19 93 ASN A O 1
ATOM 718 N N . TYR A 1 94 ? 6.113 -0.524 -28.656 1.00 97.94 94 TYR A N 1
ATOM 719 C CA . TYR A 1 94 ? 7.385 -1.069 -28.194 1.00 97.94 94 TYR A CA 1
ATOM 720 C C . TYR A 1 94 ? 7.957 -2.099 -29.172 1.00 97.94 94 TYR A C 1
ATOM 722 O O . TYR A 1 94 ? 9.113 -2.008 -29.594 1.00 97.94 94 TYR A O 1
ATOM 730 N N . MET A 1 95 ? 7.126 -3.057 -29.592 1.00 96.75 95 MET A N 1
ATOM 731 C CA . MET A 1 95 ? 7.535 -4.130 -30.501 1.00 96.75 95 MET A CA 1
ATOM 732 C C . MET A 1 95 ? 7.725 -3.650 -31.941 1.00 96.75 95 MET A C 1
ATOM 734 O O . MET A 1 95 ? 8.540 -4.219 -32.668 1.00 96.75 95 MET A O 1
ATOM 738 N N . ALA A 1 96 ? 7.003 -2.605 -32.356 1.00 96.38 96 ALA A N 1
ATOM 739 C CA . ALA A 1 96 ? 7.174 -1.981 -33.666 1.00 96.38 96 ALA A CA 1
ATOM 740 C C . ALA A 1 96 ? 8.354 -0.994 -33.733 1.00 96.38 96 ALA A C 1
ATOM 742 O O . ALA A 1 96 ? 8.613 -0.458 -34.809 1.00 96.38 96 ALA A O 1
ATOM 743 N N . ASP A 1 97 ? 9.063 -0.768 -32.620 1.00 91.69 97 ASP A N 1
ATOM 744 C CA . ASP A 1 97 ? 10.192 0.166 -32.524 1.00 91.69 97 ASP A CA 1
ATOM 745 C C . ASP A 1 97 ? 9.831 1.595 -32.963 1.00 91.69 97 ASP A C 1
ATOM 747 O O . ASP A 1 97 ? 10.584 2.264 -33.669 1.00 91.69 97 ASP A O 1
ATOM 751 N N . VAL A 1 98 ? 8.636 2.063 -32.578 1.00 92.81 98 VAL A N 1
ATOM 752 C CA . VAL A 1 98 ? 8.125 3.387 -32.986 1.00 92.81 98 VAL A CA 1
ATOM 753 C C . VAL A 1 98 ? 9.024 4.521 -32.480 1.00 92.81 98 VAL A C 1
ATOM 755 O O . VAL A 1 98 ? 9.161 5.542 -33.155 1.00 92.81 98 VAL A O 1
ATOM 758 N N . PHE A 1 99 ? 9.667 4.316 -31.329 1.00 89.94 99 PHE A N 1
ATOM 759 C CA . PHE A 1 99 ? 10.639 5.227 -30.730 1.00 89.94 99 PHE A CA 1
ATOM 760 C C . PHE A 1 99 ? 11.983 4.502 -30.569 1.00 89.94 99 PHE A C 1
ATOM 762 O O . PHE A 1 99 ? 12.213 3.880 -29.532 1.00 89.94 99 PHE A O 1
ATOM 769 N N . PRO A 1 100 ? 12.857 4.535 -31.593 1.00 91.00 100 PRO A N 1
ATOM 770 C CA . PRO A 1 100 ? 14.112 3.794 -31.566 1.00 91.00 100 PRO A CA 1
ATOM 771 C C . PRO A 1 100 ? 15.028 4.241 -30.428 1.00 91.00 100 PRO A C 1
ATOM 773 O O . PRO A 1 100 ? 15.196 5.439 -30.186 1.00 91.00 100 PRO A O 1
ATOM 776 N N . THR A 1 101 ? 15.665 3.272 -29.774 1.00 93.75 101 THR A N 1
ATOM 777 C CA . THR A 1 101 ? 16.624 3.506 -28.690 1.00 93.75 101 THR A CA 1
ATOM 778 C C . THR A 1 101 ? 17.770 4.413 -29.142 1.00 93.75 101 THR A C 1
ATOM 780 O O . THR A 1 101 ? 18.334 4.240 -30.228 1.00 93.75 101 THR A O 1
ATOM 783 N N . ALA A 1 102 ? 18.141 5.376 -28.297 1.00 94.69 102 ALA A N 1
ATOM 784 C CA . ALA A 1 102 ? 19.239 6.287 -28.586 1.00 94.69 102 ALA A CA 1
ATOM 785 C C . ALA A 1 102 ? 20.586 5.528 -28.650 1.00 94.69 102 ALA A C 1
ATOM 787 O O . ALA A 1 102 ? 20.823 4.643 -27.826 1.00 94.69 102 ALA A O 1
ATOM 788 N N . PRO A 1 103 ? 21.509 5.872 -29.574 1.00 95.50 103 PRO A N 1
ATOM 789 C CA . PRO A 1 103 ? 22.785 5.162 -29.703 1.00 95.50 103 PRO A CA 1
ATOM 790 C C . PRO A 1 103 ? 23.611 5.121 -28.413 1.00 95.50 103 PRO A C 1
ATOM 792 O O . PRO A 1 103 ? 24.160 4.081 -28.075 1.00 95.50 103 PRO A O 1
ATOM 795 N N . TRP A 1 104 ? 23.642 6.222 -27.659 1.00 95.94 104 TRP A N 1
ATOM 796 C CA . TRP A 1 104 ? 24.406 6.303 -26.413 1.00 95.94 104 TRP A CA 1
ATOM 797 C C . TRP A 1 104 ? 23.862 5.360 -25.328 1.00 95.94 104 TRP A C 1
ATOM 799 O O . TRP A 1 104 ? 24.645 4.796 -24.573 1.00 95.94 104 TRP A O 1
ATOM 809 N N . GLN A 1 105 ? 22.545 5.114 -25.297 1.00 96.81 105 GLN A N 1
ATOM 810 C CA . GLN A 1 105 ? 21.955 4.112 -24.409 1.00 96.81 105 GLN A CA 1
ATOM 811 C C . GLN A 1 105 ? 22.472 2.716 -24.761 1.00 96.81 105 GLN A C 1
ATOM 813 O O . GLN A 1 105 ? 22.893 1.987 -23.872 1.00 96.81 105 GLN A O 1
ATOM 818 N N . LEU A 1 106 ? 22.511 2.354 -26.047 1.00 96.38 106 LEU A N 1
ATOM 819 C CA . LEU A 1 106 ? 23.029 1.052 -26.494 1.00 96.38 106 LEU A CA 1
ATOM 820 C C . LEU A 1 106 ? 24.531 0.876 -26.225 1.00 96.38 106 LEU A C 1
ATOM 822 O O . LEU A 1 106 ? 25.006 -0.249 -26.087 1.00 96.38 106 LEU A O 1
ATOM 826 N N . GLU A 1 107 ? 25.278 1.978 -26.194 1.00 95.25 107 GLU A N 1
ATOM 827 C CA . GLU A 1 107 ? 26.725 2.000 -25.962 1.00 95.25 107 GLU A CA 1
ATOM 828 C C . GLU A 1 107 ? 27.099 2.120 -24.477 1.00 95.25 107 GLU A C 1
ATOM 830 O O . GLU A 1 107 ? 28.257 1.883 -24.118 1.00 95.25 107 GLU A O 1
ATOM 835 N N . SER A 1 108 ? 26.144 2.473 -23.612 1.00 95.56 108 SER A N 1
ATOM 836 C CA . SER A 1 108 ? 26.387 2.656 -22.185 1.00 95.56 108 SER A CA 1
ATOM 837 C C . SER A 1 108 ? 26.804 1.349 -21.512 1.00 95.56 108 SER A C 1
ATOM 839 O O . SER A 1 108 ? 26.227 0.283 -21.731 1.00 95.56 108 SER A O 1
ATOM 841 N N . ALA A 1 109 ? 27.802 1.440 -20.634 1.00 95.12 109 ALA A N 1
ATOM 842 C CA . ALA A 1 109 ? 28.252 0.310 -19.828 1.00 95.12 109 ALA A CA 1
ATOM 843 C C . ALA A 1 109 ? 27.325 0.011 -18.635 1.00 95.12 109 ALA A C 1
ATOM 845 O O . ALA A 1 109 ? 27.501 -1.022 -17.990 1.00 95.12 109 ALA A O 1
ATOM 846 N N . ASN A 1 110 ? 26.381 0.907 -18.326 1.00 96.12 110 ASN A N 1
ATOM 847 C CA . ASN A 1 110 ? 25.473 0.779 -17.194 1.00 96.12 110 ASN A CA 1
ATOM 848 C C . ASN A 1 110 ? 24.020 0.588 -17.671 1.00 96.12 110 ASN A C 1
ATOM 850 O O . ASN A 1 110 ? 23.317 1.580 -17.865 1.00 96.12 110 ASN A O 1
ATOM 854 N N . PRO A 1 111 ? 23.539 -0.656 -17.836 1.00 94.94 111 PRO A N 1
ATOM 855 C CA . PRO A 1 111 ? 22.152 -0.898 -18.225 1.00 94.94 111 PRO A CA 1
ATOM 856 C C . PRO A 1 111 ? 21.147 -0.445 -17.155 1.00 94.94 111 PRO A C 1
ATOM 858 O O . PRO A 1 111 ? 20.025 -0.086 -17.498 1.00 94.94 111 PRO A O 1
ATOM 861 N N . GLU A 1 112 ? 21.531 -0.401 -15.874 1.00 96.06 112 GLU A N 1
ATOM 862 C CA . GLU A 1 112 ? 20.662 0.087 -14.787 1.00 96.06 112 GLU A CA 1
ATOM 863 C C . GLU A 1 112 ? 20.357 1.584 -14.914 1.00 96.06 112 GLU A C 1
ATOM 865 O O . GLU A 1 112 ? 19.443 2.076 -14.273 1.00 96.06 112 GLU A O 1
ATOM 870 N N . LYS A 1 113 ? 21.042 2.313 -15.804 1.00 97.25 113 LYS A N 1
ATOM 871 C CA . LYS A 1 113 ? 20.679 3.692 -16.140 1.00 97.25 113 LYS A CA 1
ATOM 872 C C . LYS A 1 113 ? 19.307 3.796 -16.817 1.00 97.25 113 LYS A C 1
ATOM 874 O O . LYS A 1 113 ? 18.751 4.889 -16.864 1.00 97.25 113 LYS A O 1
ATOM 879 N N . PHE A 1 114 ? 18.766 2.705 -17.360 1.00 98.12 114 PHE A N 1
ATOM 880 C CA . PHE A 1 114 ? 17.602 2.749 -18.240 1.00 98.12 114 PHE A CA 1
ATOM 881 C C . PHE A 1 114 ? 16.482 1.819 -17.783 1.00 98.12 114 PHE A C 1
ATOM 883 O O . PHE A 1 114 ? 16.709 0.651 -17.448 1.00 98.12 114 PHE A O 1
ATOM 890 N N . TRP A 1 115 ? 15.258 2.338 -17.857 1.00 98.50 115 TRP A N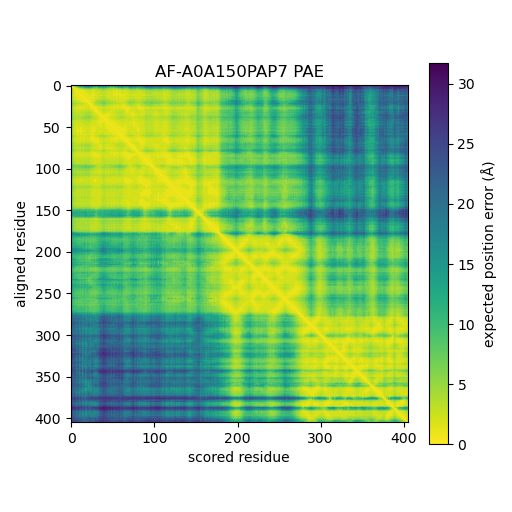 1
ATOM 891 C CA . TRP A 1 115 ? 14.033 1.629 -17.513 1.00 98.50 115 TRP A CA 1
ATOM 892 C C . TRP A 1 115 ? 13.008 1.718 -18.643 1.00 98.50 115 TRP A C 1
ATOM 894 O O . TRP A 1 115 ? 12.751 2.796 -19.179 1.00 98.50 115 TRP A O 1
ATOM 904 N N . HIS A 1 116 ? 12.419 0.582 -19.016 1.00 98.44 116 HIS A N 1
ATOM 905 C CA . HIS A 1 116 ? 11.281 0.518 -19.934 1.00 98.44 116 HIS A CA 1
ATOM 906 C C . HIS A 1 116 ? 9.985 0.111 -19.210 1.00 98.44 116 HIS A C 1
ATOM 908 O O . HIS A 1 116 ? 9.939 -0.927 -18.552 1.00 98.44 116 HIS A O 1
ATOM 914 N N . LEU A 1 117 ? 8.923 0.893 -19.393 1.00 98.50 117 LEU A N 1
ATOM 915 C CA . LEU A 1 117 ? 7.561 0.645 -18.917 1.00 98.50 117 LEU A CA 1
ATOM 916 C C . LEU A 1 117 ? 6.661 0.300 -20.114 1.00 98.50 117 LEU A C 1
ATOM 918 O O . LEU A 1 117 ? 6.511 1.107 -21.036 1.00 98.50 117 LEU A O 1
ATOM 922 N N . VAL A 1 118 ? 6.067 -0.895 -20.139 1.00 98.56 118 VAL A N 1
ATOM 923 C CA . VAL A 1 118 ? 5.299 -1.380 -21.300 1.00 98.56 118 VAL A CA 1
ATOM 924 C C . VAL A 1 118 ? 3.926 -1.901 -20.881 1.00 98.56 118 VAL A C 1
ATOM 926 O O . VAL A 1 118 ? 3.838 -2.877 -20.148 1.00 98.56 118 VAL A O 1
ATOM 929 N N . TYR A 1 119 ? 2.853 -1.287 -21.378 1.00 98.19 119 TYR A N 1
ATOM 930 C CA . TYR A 1 119 ? 1.471 -1.699 -21.083 1.00 98.19 119 TYR A CA 1
ATOM 931 C C . TYR A 1 119 ? 0.783 -2.378 -22.276 1.00 98.19 119 TYR A C 1
ATOM 933 O O . TYR A 1 119 ? 1.321 -2.371 -23.385 1.00 98.19 119 TYR A O 1
ATOM 941 N N . ASP A 1 120 ? -0.427 -2.917 -22.083 1.00 97.38 120 ASP A N 1
ATOM 942 C CA . ASP A 1 120 ? -1.209 -3.640 -23.104 1.00 97.38 120 ASP A CA 1
ATOM 943 C C . ASP A 1 120 ? -0.482 -4.890 -23.646 1.00 97.38 120 ASP A C 1
ATOM 945 O O . ASP A 1 120 ? -0.512 -5.198 -24.842 1.00 97.38 120 ASP A O 1
ATOM 949 N N . VAL A 1 121 ? 0.232 -5.604 -22.768 1.00 98.44 121 VAL A N 1
ATOM 950 C CA . VAL A 1 121 ? 0.960 -6.833 -23.108 1.00 98.44 121 VAL A CA 1
ATOM 951 C C . VAL A 1 121 ? 0.080 -8.055 -22.815 1.00 98.44 121 VAL A C 1
ATOM 953 O O . VAL A 1 121 ? -0.207 -8.351 -21.666 1.00 98.44 121 VAL A O 1
ATOM 956 N N . PRO A 1 122 ? -0.371 -8.805 -23.834 1.00 97.00 122 PRO A N 1
ATOM 957 C CA . PRO A 1 122 ? -1.566 -9.645 -23.706 1.00 97.00 122 PRO A CA 1
ATOM 958 C C . PRO A 1 122 ? -1.404 -10.918 -22.864 1.00 97.00 122 PRO A C 1
ATOM 960 O O . PRO A 1 122 ? -2.403 -11.474 -22.410 1.00 97.00 122 PRO A O 1
ATOM 963 N N . ASP A 1 123 ? -0.187 -11.446 -22.734 1.00 97.38 123 ASP A N 1
ATOM 964 C CA . ASP A 1 123 ? 0.077 -12.700 -22.034 1.00 97.38 123 ASP A CA 1
ATOM 965 C C . ASP A 1 123 ? 1.551 -12.828 -21.613 1.00 97.38 123 ASP A C 1
ATOM 967 O O . ASP A 1 123 ? 2.416 -12.057 -22.034 1.00 97.38 123 ASP A O 1
ATOM 971 N N . ALA A 1 124 ? 1.847 -13.848 -20.802 1.00 96.38 124 ALA A N 1
ATOM 972 C CA . ALA A 1 124 ? 3.191 -14.108 -20.288 1.00 96.38 124 ALA A CA 1
ATOM 973 C C . ALA A 1 124 ? 4.239 -14.357 -21.394 1.00 96.38 124 ALA A C 1
ATOM 975 O O . ALA A 1 124 ? 5.411 -14.035 -21.215 1.00 96.38 124 ALA A O 1
ATOM 976 N N . ALA A 1 125 ? 3.847 -14.899 -22.554 1.00 96.94 125 ALA A N 1
ATOM 977 C CA . ALA A 1 125 ? 4.783 -15.120 -23.657 1.00 96.94 125 ALA A CA 1
ATOM 978 C C . ALA A 1 125 ? 5.142 -13.799 -24.355 1.00 96.94 125 ALA A C 1
ATOM 980 O O . ALA A 1 125 ? 6.296 -13.587 -24.739 1.00 96.94 125 ALA A O 1
ATOM 981 N N . ALA A 1 126 ? 4.169 -12.896 -24.499 1.00 98.31 126 ALA A N 1
ATOM 982 C CA . ALA A 1 126 ? 4.405 -11.538 -24.962 1.00 98.31 126 ALA A CA 1
ATOM 983 C C . ALA A 1 126 ? 5.251 -10.740 -23.957 1.00 98.31 126 ALA A C 1
ATOM 985 O O . ALA A 1 126 ? 6.178 -10.051 -24.384 1.00 98.31 126 ALA A O 1
ATOM 986 N N . MET A 1 127 ? 5.003 -10.892 -22.652 1.00 98.38 127 MET A N 1
ATOM 987 C CA . MET A 1 127 ? 5.823 -10.296 -21.591 1.00 98.38 127 MET A CA 1
ATOM 988 C C . MET A 1 127 ? 7.280 -10.758 -21.681 1.00 98.38 127 MET A C 1
ATOM 990 O O . MET A 1 127 ? 8.172 -9.917 -21.777 1.00 98.38 127 MET A O 1
ATOM 994 N N . ALA A 1 128 ? 7.537 -12.065 -21.798 1.00 96.56 128 ALA A N 1
ATOM 995 C CA . ALA A 1 128 ? 8.899 -12.581 -21.950 1.00 96.56 128 ALA A CA 1
ATOM 996 C C . ALA A 1 128 ? 9.603 -12.003 -23.197 1.00 96.56 128 ALA A C 1
ATOM 998 O O . ALA A 1 128 ? 10.791 -11.674 -23.170 1.00 96.56 128 ALA A O 1
ATOM 999 N N . ALA A 1 129 ? 8.869 -11.801 -24.300 1.00 97.81 129 ALA A N 1
ATOM 1000 C CA . ALA A 1 129 ? 9.407 -11.142 -25.492 1.00 97.81 129 ALA A CA 1
ATOM 1001 C C . ALA A 1 129 ? 9.741 -9.655 -25.257 1.00 97.81 129 ALA A C 1
ATOM 1003 O O . ALA A 1 129 ? 10.734 -9.161 -25.800 1.00 97.81 129 ALA A O 1
ATOM 1004 N N . VAL A 1 130 ? 8.943 -8.948 -24.450 1.00 98.50 130 VAL A N 1
ATOM 1005 C CA . VAL A 1 130 ? 9.197 -7.556 -24.041 1.00 98.50 130 VAL A CA 1
ATOM 1006 C C . VAL A 1 130 ? 10.444 -7.463 -23.165 1.00 98.50 130 VAL A C 1
ATOM 1008 O O . VAL A 1 130 ? 11.322 -6.647 -23.459 1.00 98.50 130 VAL A O 1
ATOM 1011 N N . VAL A 1 131 ? 10.566 -8.330 -22.156 1.00 97.75 131 VAL A N 1
ATOM 1012 C CA . VAL A 1 131 ? 11.743 -8.407 -21.278 1.00 97.75 131 VAL A CA 1
ATOM 1013 C C . VAL A 1 131 ? 12.998 -8.730 -22.093 1.00 97.75 131 VAL A C 1
ATOM 1015 O O . VAL A 1 131 ? 13.998 -8.021 -22.014 1.00 97.75 131 VAL A O 1
ATOM 1018 N N . ALA A 1 132 ? 12.949 -9.727 -22.980 1.00 95.31 132 ALA A N 1
ATOM 1019 C CA . ALA A 1 132 ? 14.083 -10.047 -23.848 1.00 95.31 132 ALA A CA 1
ATOM 1020 C C . ALA A 1 132 ? 14.487 -8.867 -24.753 1.00 95.31 132 ALA A C 1
ATOM 1022 O O . ALA A 1 132 ? 15.674 -8.667 -25.034 1.00 95.31 132 ALA A O 1
ATOM 1023 N N . ARG A 1 133 ? 13.513 -8.076 -25.220 1.00 96.44 133 ARG A N 1
ATOM 1024 C CA . ARG A 1 133 ? 13.761 -6.870 -26.018 1.00 96.44 133 ARG A CA 1
ATOM 1025 C C . ARG A 1 133 ? 14.354 -5.734 -25.182 1.00 96.44 133 ARG A C 1
ATOM 1027 O O . ARG A 1 133 ? 15.246 -5.062 -25.693 1.00 96.44 133 ARG A O 1
ATOM 1034 N N . SER A 1 134 ? 13.941 -5.542 -23.926 1.00 97.31 134 SER A N 1
ATOM 1035 C CA . SER A 1 134 ? 14.506 -4.484 -23.067 1.00 97.31 134 SER A CA 1
ATOM 1036 C C . SER A 1 134 ? 16.002 -4.697 -22.850 1.00 97.31 134 SER A C 1
ATOM 1038 O O . SER A 1 134 ? 16.792 -3.777 -23.060 1.00 97.31 134 SER A O 1
ATOM 1040 N N . LYS A 1 135 ? 16.421 -5.945 -22.603 1.00 94.38 135 LYS A N 1
ATOM 1041 C CA . LYS A 1 135 ? 17.844 -6.297 -22.479 1.00 94.38 135 LYS A CA 1
ATOM 1042 C C . LYS A 1 135 ? 18.621 -6.066 -23.782 1.00 94.38 135 LYS A C 1
ATOM 1044 O O . LYS A 1 135 ? 19.753 -5.595 -23.742 1.00 94.38 135 LYS A O 1
ATOM 1049 N N . GLN A 1 136 ? 18.020 -6.330 -24.949 1.00 94.62 136 GLN A N 1
ATOM 1050 C CA . GLN A 1 136 ? 18.632 -5.997 -26.250 1.00 94.62 136 GLN A CA 1
ATOM 1051 C C . GLN A 1 136 ? 18.781 -4.484 -26.468 1.00 94.62 136 GLN A C 1
ATOM 1053 O O . GLN A 1 136 ? 19.703 -4.057 -27.158 1.00 94.62 136 GLN A O 1
ATOM 1058 N N . GLN A 1 137 ? 17.888 -3.685 -25.883 1.00 96.00 137 GLN A N 1
ATOM 1059 C CA . GLN A 1 137 ? 17.917 -2.221 -25.911 1.00 96.00 137 GLN A CA 1
ATOM 1060 C C . GLN A 1 137 ? 18.735 -1.617 -24.752 1.00 96.00 137 GLN A C 1
ATOM 1062 O O . GLN A 1 137 ? 18.668 -0.413 -24.510 1.00 96.00 137 GLN A O 1
ATOM 1067 N N . ASN A 1 138 ? 19.527 -2.441 -24.058 1.00 96.38 138 ASN A N 1
ATOM 1068 C CA . ASN A 1 138 ? 20.367 -2.062 -22.922 1.00 96.38 138 ASN A CA 1
ATOM 1069 C C . ASN A 1 138 ? 19.597 -1.449 -21.737 1.00 96.38 138 ASN A C 1
ATOM 1071 O O . ASN A 1 138 ? 20.154 -0.650 -20.994 1.00 96.38 138 ASN A O 1
ATOM 1075 N N . ALA A 1 139 ? 18.325 -1.819 -21.554 1.00 97.12 139 ALA A N 1
ATOM 1076 C CA . ALA A 1 139 ? 17.542 -1.435 -20.386 1.00 97.12 139 ALA A CA 1
ATOM 1077 C C . ALA A 1 139 ? 17.635 -2.490 -19.281 1.00 97.12 139 ALA A C 1
ATOM 1079 O O . ALA A 1 139 ? 17.207 -3.635 -19.446 1.00 97.12 139 ALA A O 1
ATOM 1080 N N . GLY A 1 140 ? 18.236 -2.097 -18.159 1.00 94.62 140 GLY A N 1
ATOM 1081 C CA . GLY A 1 140 ? 18.411 -2.927 -16.973 1.00 94.62 140 GLY A CA 1
ATOM 1082 C C . GLY A 1 140 ? 17.086 -3.168 -16.264 1.00 94.62 140 GLY A C 1
ATOM 1083 O O . GLY A 1 140 ? 16.779 -4.319 -15.942 1.00 94.62 140 GLY A O 1
ATOM 1084 N N . PHE A 1 141 ? 16.273 -2.121 -16.125 1.00 97.62 141 PHE A N 1
ATOM 1085 C CA . PHE A 1 141 ? 14.952 -2.194 -15.513 1.00 97.62 141 PHE A CA 1
ATOM 1086 C C . PHE A 1 141 ? 13.848 -2.333 -16.564 1.00 97.62 141 PHE A C 1
ATOM 1088 O O . PHE A 1 141 ? 13.899 -1.753 -17.653 1.00 97.62 141 PHE A O 1
ATOM 1095 N N . VAL A 1 142 ? 12.821 -3.110 -16.234 1.00 97.62 142 VAL A N 1
ATOM 1096 C CA . VAL A 1 142 ? 11.630 -3.287 -17.063 1.00 97.62 142 VAL A CA 1
ATOM 1097 C C . VAL A 1 142 ? 10.423 -3.527 -16.163 1.00 97.62 142 VAL A C 1
ATOM 1099 O O . VAL A 1 142 ? 10.556 -4.195 -15.144 1.00 97.62 142 VAL A O 1
ATOM 1102 N N . TYR A 1 143 ? 9.281 -2.955 -16.529 1.00 98.00 143 TYR A N 1
ATOM 1103 C CA . TYR A 1 143 ? 7.979 -3.307 -15.968 1.00 98.00 143 TYR A CA 1
ATOM 1104 C C . TYR A 1 143 ? 6.970 -3.454 -17.106 1.00 98.00 143 TYR A C 1
ATOM 1106 O O . TYR A 1 143 ? 6.954 -2.647 -18.044 1.00 98.00 143 TYR A O 1
ATOM 1114 N N . VAL A 1 144 ? 6.157 -4.499 -17.044 1.00 98.31 144 VAL A N 1
ATOM 1115 C CA . VAL A 1 144 ? 5.312 -4.975 -18.128 1.00 98.31 144 VAL A CA 1
ATOM 1116 C C . VAL A 1 144 ? 3.926 -5.300 -17.591 1.00 98.31 144 VAL A C 1
ATOM 1118 O O . VAL A 1 144 ? 3.780 -6.107 -16.690 1.00 98.31 144 VAL A O 1
ATOM 1121 N N . THR A 1 145 ? 2.871 -4.757 -18.190 1.00 98.12 145 THR A N 1
ATOM 1122 C CA . THR A 1 145 ? 1.500 -4.983 -17.706 1.00 98.12 145 THR A CA 1
ATOM 1123 C C . THR A 1 145 ? 0.518 -5.317 -18.823 1.00 98.12 145 THR A C 1
ATOM 1125 O O . THR A 1 145 ? 0.640 -4.813 -19.944 1.00 98.12 145 THR A O 1
ATOM 1128 N N . ASP A 1 146 ? -0.439 -6.199 -18.523 1.00 97.31 146 ASP A N 1
ATOM 1129 C CA . ASP A 1 146 ? -1.559 -6.538 -19.402 1.00 97.31 146 ASP A CA 1
ATOM 1130 C C . ASP A 1 146 ? -2.688 -5.507 -19.328 1.00 97.31 146 ASP A C 1
ATOM 1132 O O . ASP A 1 146 ? -3.597 -5.523 -20.163 1.00 97.31 146 ASP A O 1
ATOM 1136 N N . ASP A 1 147 ? -2.605 -4.576 -18.378 1.00 96.12 147 ASP A N 1
ATOM 1137 C CA . ASP A 1 147 ? -3.563 -3.492 -18.245 1.00 96.12 147 ASP A CA 1
ATOM 1138 C C . ASP A 1 147 ? -3.400 -2.427 -19.343 1.00 96.12 147 ASP A C 1
ATOM 1140 O O . ASP A 1 147 ? -2.359 -2.285 -19.998 1.00 96.12 147 ASP A O 1
ATOM 1144 N N . GLN A 1 148 ? -4.476 -1.684 -19.586 1.00 92.88 148 GLN A N 1
ATOM 1145 C CA . GLN A 1 148 ? -4.624 -0.804 -20.734 1.00 92.88 148 GLN A CA 1
ATOM 1146 C C . GLN A 1 148 ? -4.775 0.655 -20.324 1.00 92.88 148 GLN A C 1
ATOM 1148 O O . GLN A 1 148 ? -5.554 1.015 -19.444 1.00 92.88 148 GLN A O 1
ATOM 1153 N N . LEU A 1 149 ? -4.135 1.539 -21.090 1.00 91.81 149 LEU A N 1
ATOM 1154 C CA . LEU A 1 149 ? -4.471 2.956 -21.059 1.00 91.81 149 LEU A CA 1
ATOM 1155 C C . LEU A 1 149 ? -5.806 3.191 -21.777 1.00 91.81 149 LEU A C 1
ATOM 1157 O O . LEU A 1 149 ? -5.878 3.197 -23.010 1.00 91.81 149 LEU A O 1
ATOM 1161 N N . VAL A 1 150 ? -6.869 3.425 -21.009 1.00 87.81 150 VAL A N 1
ATOM 1162 C CA . VAL A 1 150 ? -8.196 3.746 -21.550 1.00 87.81 150 VAL A CA 1
ATOM 1163 C C . VAL A 1 150 ? -8.404 5.249 -21.482 1.00 87.81 150 VAL A C 1
ATOM 1165 O O . VAL A 1 150 ? -8.396 5.818 -20.398 1.00 87.81 150 VAL A O 1
ATOM 1168 N N . LEU A 1 151 ? -8.631 5.900 -22.623 1.00 88.31 151 LEU A N 1
ATOM 1169 C CA . LEU A 1 151 ? -8.882 7.342 -22.692 1.00 88.31 151 LEU A CA 1
ATOM 1170 C C . LEU A 1 151 ? -10.352 7.641 -23.012 1.00 88.31 151 LEU A C 1
ATOM 1172 O O . LEU A 1 151 ? -10.986 6.951 -23.815 1.00 88.31 151 LEU A O 1
ATOM 1176 N N . ASP A 1 152 ? -10.892 8.700 -22.414 1.00 84.00 152 ASP A N 1
ATOM 1177 C CA . ASP A 1 152 ? -12.166 9.282 -22.816 1.00 84.00 152 ASP A CA 1
ATOM 1178 C C . ASP A 1 152 ? -12.042 10.023 -24.162 1.00 84.00 152 ASP A C 1
ATOM 1180 O O . ASP A 1 152 ? -10.964 10.180 -24.740 1.00 84.00 152 ASP A O 1
ATOM 1184 N N . ALA A 1 153 ? -13.169 10.517 -24.681 1.00 86.38 153 ALA A N 1
ATOM 1185 C CA . ALA A 1 153 ? -13.198 11.234 -25.958 1.00 86.38 153 ALA A CA 1
ATOM 1186 C C . ALA A 1 153 ? -12.379 12.545 -25.970 1.00 86.38 153 ALA A C 1
ATOM 1188 O O . ALA A 1 153 ? -12.138 13.094 -27.046 1.00 86.38 153 ALA A O 1
ATOM 1189 N N . ASN A 1 154 ? -11.975 13.052 -24.802 1.00 85.44 154 ASN A N 1
ATOM 1190 C CA . ASN A 1 154 ? -11.165 14.256 -24.629 1.00 85.44 154 ASN A CA 1
ATOM 1191 C C . ASN A 1 154 ? -9.693 13.934 -24.311 1.00 85.44 154 ASN A C 1
ATOM 1193 O O . ASN A 1 154 ? -8.903 14.863 -24.147 1.00 85.44 154 ASN A O 1
ATOM 1197 N N . GLY A 1 155 ? -9.321 12.652 -24.240 1.00 79.62 155 GLY A N 1
ATOM 1198 C CA . GLY A 1 155 ? -7.971 12.202 -23.912 1.00 79.62 155 GLY A CA 1
ATOM 1199 C C . GLY A 1 155 ? -7.680 12.084 -22.413 1.00 79.62 155 GLY A C 1
ATOM 1200 O O . GLY A 1 155 ? -6.521 11.903 -22.055 1.00 79.62 155 GLY A O 1
ATOM 1201 N N . ALA A 1 156 ? -8.683 12.183 -21.536 1.00 81.31 156 ALA A N 1
ATOM 1202 C CA . ALA A 1 156 ? -8.507 11.937 -20.106 1.00 81.31 156 ALA A CA 1
ATOM 1203 C C . ALA A 1 156 ? -8.512 10.431 -19.816 1.00 81.31 156 ALA A C 1
ATOM 1205 O O . ALA A 1 156 ? -9.354 9.706 -20.344 1.00 81.31 156 ALA A O 1
ATOM 1206 N N . ALA A 1 157 ? -7.601 9.956 -18.968 1.00 79.50 157 ALA A N 1
ATOM 1207 C CA . ALA A 1 157 ? -7.552 8.547 -18.594 1.00 79.50 157 ALA A CA 1
ATOM 1208 C C . ALA A 1 157 ? -8.790 8.141 -17.768 1.00 79.50 157 ALA A C 1
ATOM 1210 O O . ALA A 1 157 ? -9.148 8.788 -16.786 1.00 79.50 157 ALA A O 1
ATOM 1211 N N . LEU A 1 158 ? -9.456 7.072 -18.203 1.00 77.06 158 LEU A N 1
ATOM 1212 C CA . LEU A 1 158 ? -10.547 6.372 -17.518 1.00 77.06 158 LEU A CA 1
ATOM 1213 C C . LEU A 1 158 ? -10.066 5.086 -16.827 1.00 77.06 158 LEU A C 1
ATOM 1215 O O . LEU A 1 158 ? -10.790 4.551 -15.992 1.00 77.06 158 LEU A O 1
ATOM 1219 N N . GLY A 1 159 ? -8.879 4.602 -17.196 1.00 81.88 159 GLY A N 1
ATOM 1220 C CA . GLY A 1 159 ? -8.148 3.496 -16.579 1.00 81.88 159 GLY A CA 1
ATOM 1221 C C . GLY A 1 159 ? -6.654 3.721 -16.801 1.00 81.88 159 GLY A C 1
ATOM 1222 O O . GLY A 1 159 ? -6.267 4.204 -17.876 1.00 81.88 159 GLY A O 1
ATOM 1223 N N . HIS A 1 160 ? -5.848 3.463 -15.773 1.00 87.69 160 HIS A N 1
ATOM 1224 C CA . HIS A 1 160 ? -4.408 3.691 -15.795 1.00 87.69 160 HIS A CA 1
ATOM 1225 C C . HIS A 1 160 ? -3.690 2.346 -15.775 1.00 87.69 160 HIS A C 1
ATOM 1227 O O . HIS A 1 160 ? -3.867 1.624 -14.808 1.00 87.69 160 HIS A O 1
ATOM 1233 N N . PRO A 1 161 ? -2.794 2.056 -16.735 1.00 93.12 161 PRO A N 1
ATOM 1234 C CA . PRO A 1 161 ? -2.148 0.743 -16.823 1.00 93.12 161 PRO A CA 1
ATOM 1235 C C . PRO A 1 161 ? -1.282 0.387 -15.600 1.00 93.12 161 PRO A C 1
ATOM 1237 O O . PRO A 1 161 ? -0.822 -0.739 -15.454 1.00 93.12 161 PRO A O 1
ATOM 1240 N N . TRP A 1 162 ? -1.016 1.369 -14.742 1.00 93.44 162 TRP A N 1
ATOM 1241 C CA . TRP A 1 162 ? -0.135 1.282 -13.586 1.00 93.44 162 TRP A CA 1
ATOM 1242 C C . TRP A 1 162 ? -0.903 1.114 -12.261 1.00 93.44 162 TRP A C 1
ATOM 1244 O O . TRP A 1 162 ? -0.298 1.232 -11.198 1.00 93.44 162 TRP A O 1
ATOM 1254 N N . ASP A 1 163 ? -2.228 0.913 -12.297 1.00 90.00 163 ASP A N 1
ATOM 1255 C CA . ASP A 1 163 ? -3.083 0.892 -11.098 1.00 90.00 163 ASP A CA 1
ATOM 1256 C C . ASP A 1 163 ? -3.352 -0.512 -10.519 1.00 90.00 163 ASP A C 1
ATOM 1258 O O . ASP A 1 163 ? -3.894 -0.634 -9.415 1.00 90.00 163 ASP A O 1
ATOM 1262 N N . THR A 1 164 ? -2.923 -1.569 -11.216 1.00 90.06 164 THR A N 1
ATOM 1263 C CA . THR A 1 164 ? -3.051 -2.966 -10.786 1.00 90.06 164 THR A CA 1
ATOM 1264 C C . THR A 1 164 ? -1.816 -3.797 -11.147 1.00 90.06 164 THR A C 1
ATOM 1266 O O . THR A 1 164 ? -1.045 -3.447 -12.036 1.00 90.06 164 THR A O 1
ATOM 1269 N N . LEU A 1 165 ? -1.603 -4.905 -10.426 1.00 91.44 165 LEU A N 1
ATOM 1270 C CA . LEU A 1 165 ? -0.566 -5.878 -10.782 1.00 91.44 165 LEU A CA 1
ATOM 1271 C C . LEU A 1 165 ? -1.022 -6.730 -11.972 1.00 91.44 165 LEU A C 1
ATOM 1273 O O . LEU A 1 165 ? -2.189 -7.138 -12.000 1.00 91.44 165 LEU A O 1
ATOM 1277 N N . PRO A 1 166 ? -0.111 -7.066 -12.901 1.00 94.88 166 PRO A N 1
ATOM 1278 C CA . PRO A 1 166 ? -0.473 -7.841 -14.069 1.00 94.88 166 PRO A CA 1
ATOM 1279 C C . PRO A 1 166 ? -0.813 -9.286 -13.723 1.00 94.88 166 PRO A C 1
ATOM 1281 O O . PRO A 1 166 ? -0.310 -9.858 -12.749 1.00 94.88 166 PRO A O 1
ATOM 1284 N N . ALA A 1 167 ? -1.602 -9.931 -14.583 1.00 95.19 167 ALA A N 1
ATOM 1285 C CA . ALA A 1 167 ? -2.005 -11.327 -14.390 1.00 95.19 167 ALA A CA 1
ATOM 1286 C C . ALA A 1 167 ? -0.826 -12.326 -14.364 1.00 95.19 167 ALA A C 1
ATOM 1288 O O . ALA A 1 167 ? -0.999 -13.479 -13.966 1.00 95.19 167 ALA A O 1
ATOM 1289 N N . TYR A 1 168 ? 0.362 -11.898 -14.798 1.00 95.25 168 TYR A N 1
ATOM 1290 C CA . TYR A 1 168 ? 1.596 -12.682 -14.857 1.00 95.25 168 TYR A CA 1
ATOM 1291 C C . TYR A 1 168 ? 2.727 -12.116 -13.979 1.00 95.25 168 TYR A C 1
ATOM 1293 O O . TYR A 1 168 ? 3.884 -12.434 -14.238 1.00 95.25 168 TYR A O 1
ATOM 1301 N N . TRP A 1 169 ? 2.413 -11.309 -12.957 1.00 93.19 169 TRP A N 1
ATOM 1302 C CA . TRP A 1 169 ? 3.396 -10.656 -12.076 1.00 93.19 169 TRP A CA 1
ATOM 1303 C C . TRP A 1 169 ? 4.540 -11.576 -11.617 1.00 93.19 169 TRP A C 1
ATOM 1305 O O . TRP A 1 169 ? 5.708 -11.269 -11.840 1.00 93.19 169 TRP A O 1
ATOM 1315 N N . ASP A 1 170 ? 4.216 -12.748 -11.064 1.00 90.19 170 ASP A N 1
ATOM 1316 C CA . ASP A 1 170 ? 5.228 -13.695 -10.580 1.00 90.19 170 ASP A CA 1
ATOM 1317 C C . ASP A 1 170 ? 6.154 -14.172 -11.721 1.00 90.19 170 ASP A C 1
ATOM 1319 O O . ASP A 1 170 ? 7.372 -14.204 -11.578 1.00 90.19 170 ASP A O 1
ATOM 1323 N N . ALA A 1 171 ? 5.604 -14.456 -12.907 1.00 91.56 171 ALA A N 1
ATOM 1324 C CA . ALA A 1 171 ? 6.410 -14.861 -14.061 1.00 91.56 171 ALA A CA 1
ATOM 1325 C C . ALA A 1 171 ? 7.314 -13.726 -14.569 1.00 91.56 171 ALA A C 1
ATOM 1327 O O . ALA A 1 171 ? 8.426 -13.980 -15.027 1.00 91.56 171 ALA A O 1
ATOM 1328 N N . GLU A 1 172 ? 6.853 -12.479 -14.491 1.00 94.38 172 GLU A N 1
ATOM 1329 C CA . GLU A 1 172 ? 7.645 -11.316 -14.884 1.00 94.38 172 GLU A CA 1
ATOM 1330 C C . GLU A 1 172 ? 8.866 -11.118 -13.985 1.00 94.38 172 GLU A C 1
ATOM 1332 O O . GLU A 1 172 ? 9.950 -10.852 -14.502 1.00 94.38 172 GLU A O 1
ATOM 1337 N N . LEU A 1 173 ? 8.725 -11.310 -12.669 1.00 91.44 173 LEU A N 1
ATOM 1338 C CA . LEU A 1 173 ? 9.850 -11.236 -11.732 1.00 91.44 173 LEU A CA 1
ATOM 1339 C C . LEU A 1 173 ? 10.967 -12.226 -12.107 1.00 91.44 173 LEU A C 1
ATOM 1341 O O . LEU A 1 173 ? 12.142 -11.851 -12.127 1.00 91.44 173 LEU A O 1
ATOM 1345 N N . VAL A 1 174 ? 10.605 -13.461 -12.477 1.00 89.75 174 VAL A N 1
ATOM 1346 C CA . VAL A 1 174 ? 11.565 -14.484 -12.935 1.00 89.75 174 VAL A CA 1
ATOM 1347 C C . VAL A 1 174 ? 12.235 -14.070 -14.247 1.00 89.75 174 VAL A C 1
ATOM 1349 O O . VAL A 1 174 ? 13.465 -14.080 -14.355 1.00 89.75 174 VAL A O 1
ATOM 1352 N N . GLU A 1 175 ? 11.443 -13.673 -15.245 1.00 91.44 175 GLU A N 1
ATOM 1353 C CA . GLU A 1 175 ? 11.960 -13.283 -16.562 1.00 91.44 175 GLU A CA 1
ATOM 1354 C C . GLU A 1 175 ? 12.881 -12.055 -16.470 1.00 91.44 175 GLU A C 1
ATOM 1356 O O . GLU A 1 175 ? 13.955 -12.028 -17.079 1.00 91.44 175 GLU A O 1
ATOM 1361 N N . ALA A 1 176 ? 12.506 -11.045 -15.681 1.00 90.81 176 ALA A N 1
ATOM 1362 C CA . ALA A 1 176 ? 13.277 -9.817 -15.508 1.00 90.81 176 ALA A CA 1
ATOM 1363 C C . ALA A 1 176 ? 14.628 -10.056 -14.811 1.00 90.81 176 ALA A C 1
ATOM 1365 O O . ALA A 1 176 ? 15.616 -9.398 -15.171 1.00 90.81 176 ALA A O 1
ATOM 1366 N N . ALA A 1 177 ? 14.679 -11.008 -13.869 1.00 85.88 177 ALA A N 1
ATOM 1367 C CA . ALA A 1 177 ? 15.900 -11.431 -13.183 1.00 85.88 177 ALA A CA 1
ATOM 1368 C C . ALA A 1 177 ? 16.851 -12.225 -14.096 1.00 85.88 177 ALA A C 1
ATOM 1370 O O . ALA A 1 177 ? 18.069 -12.194 -13.902 1.00 85.88 177 ALA A O 1
ATOM 1371 N N . GLY A 1 178 ? 16.321 -12.908 -15.117 1.00 83.06 178 GLY A N 1
ATOM 1372 C CA . GLY A 1 178 ? 17.118 -13.622 -16.118 1.00 83.06 178 GLY A CA 1
ATOM 1373 C C . GLY A 1 178 ? 17.854 -14.852 -15.573 1.00 83.06 178 GLY A C 1
ATOM 1374 O O . GLY A 1 178 ? 18.894 -15.235 -16.117 1.00 83.06 178 GLY A O 1
ATOM 1375 N N . VAL A 1 179 ? 17.337 -15.462 -14.503 1.00 78.94 179 VAL A N 1
ATOM 1376 C CA . VAL A 1 179 ? 17.885 -16.671 -13.872 1.00 78.94 179 VAL A CA 1
ATOM 1377 C C . VAL A 1 179 ? 16.832 -17.782 -13.827 1.00 78.94 179 VAL A C 1
ATOM 1379 O O . VAL A 1 179 ? 15.645 -17.511 -13.691 1.00 78.94 179 VAL A O 1
ATOM 1382 N N . ASP A 1 180 ? 17.268 -19.037 -13.960 1.00 83.31 180 ASP A N 1
ATOM 1383 C CA . ASP A 1 180 ? 16.407 -20.213 -13.764 1.00 83.31 180 ASP A CA 1
ATOM 1384 C C . ASP A 1 180 ? 16.324 -20.511 -12.262 1.00 83.31 180 ASP A C 1
ATOM 1386 O O . ASP A 1 180 ? 17.292 -20.998 -11.664 1.00 83.31 180 ASP A O 1
ATOM 1390 N N . ASP A 1 181 ? 15.207 -20.132 -11.647 1.00 85.50 181 ASP A N 1
ATOM 1391 C CA . ASP A 1 181 ? 15.052 -20.133 -10.200 1.00 85.50 181 ASP A CA 1
ATOM 1392 C C . ASP A 1 181 ? 14.462 -21.443 -9.666 1.00 85.50 181 ASP A C 1
ATOM 1394 O O . ASP A 1 181 ? 13.325 -21.824 -9.942 1.00 85.50 181 ASP A O 1
ATOM 1398 N N . THR A 1 182 ? 15.280 -22.154 -8.893 1.00 89.25 182 THR A N 1
ATOM 1399 C CA . THR A 1 182 ? 14.953 -23.472 -8.320 1.00 89.25 182 THR A CA 1
ATOM 1400 C C . THR A 1 182 ? 15.240 -23.555 -6.826 1.00 89.25 182 THR A C 1
ATOM 1402 O O . THR A 1 182 ? 15.066 -24.619 -6.221 1.00 89.25 182 THR A O 1
ATOM 1405 N N . ALA A 1 183 ? 15.753 -22.476 -6.236 1.00 90.31 183 ALA A N 1
ATOM 1406 C CA . ALA A 1 183 ? 15.958 -22.407 -4.801 1.00 90.31 183 ALA A CA 1
ATOM 1407 C C . ALA A 1 183 ? 14.627 -22.033 -4.143 1.00 90.31 183 ALA A C 1
ATOM 1409 O O . ALA A 1 183 ? 13.785 -21.404 -4.755 1.00 90.31 183 ALA A O 1
ATOM 1410 N N . VAL A 1 184 ? 14.401 -22.535 -2.931 1.00 93.69 184 VAL A N 1
ATOM 1411 C CA . VAL A 1 184 ? 13.218 -22.161 -2.149 1.00 93.69 184 VAL A CA 1
ATOM 1412 C C . VAL A 1 184 ? 13.558 -20.941 -1.298 1.00 93.69 184 VAL A C 1
ATOM 1414 O O . VAL A 1 184 ? 14.697 -20.877 -0.815 1.00 93.69 184 VAL A O 1
ATOM 1417 N N . PRO A 1 185 ? 12.583 -2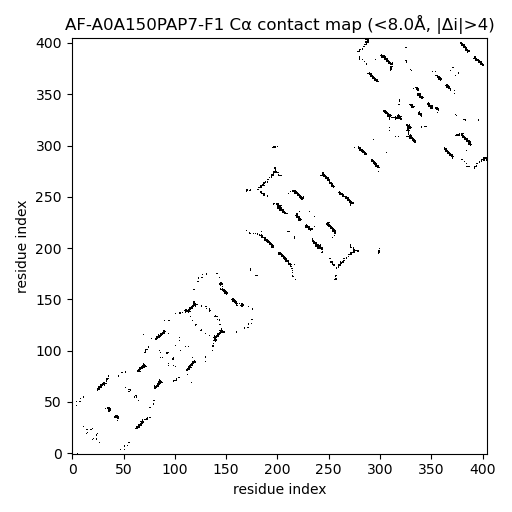0.067 -0.993 1.00 95.62 185 PRO A N 1
ATOM 1418 C CA . PRO A 1 185 ? 12.774 -19.028 0.004 1.00 95.62 185 PRO A CA 1
ATOM 1419 C C . PRO A 1 185 ? 13.132 -19.626 1.361 1.00 95.62 185 PRO A C 1
ATOM 1421 O O . PRO A 1 185 ? 12.681 -20.726 1.722 1.00 95.62 185 PRO A O 1
ATOM 1424 N N . ASP A 1 186 ? 13.860 -18.856 2.164 1.00 96.94 186 ASP A N 1
ATOM 1425 C CA . ASP A 1 186 ? 13.985 -19.165 3.583 1.00 96.94 186 ASP A CA 1
ATOM 1426 C C . ASP A 1 186 ? 12.587 -19.195 4.248 1.00 96.94 186 ASP A C 1
ATOM 1428 O O . ASP A 1 186 ? 11.670 -18.474 3.837 1.00 96.94 186 ASP A O 1
ATOM 1432 N N . PRO A 1 187 ? 12.368 -20.015 5.293 1.00 96.81 187 PRO A N 1
ATOM 1433 C CA . PRO A 1 187 ? 11.121 -19.965 6.047 1.00 96.81 187 PRO A CA 1
ATOM 1434 C C . PRO A 1 187 ? 10.917 -18.564 6.646 1.00 96.81 187 PRO A C 1
ATOM 1436 O O . PRO A 1 187 ? 11.865 -18.023 7.222 1.00 96.81 187 PRO A O 1
ATOM 1439 N N . PRO A 1 188 ? 9.701 -17.984 6.585 1.00 97.88 188 PRO A N 1
ATOM 1440 C CA . PRO A 1 188 ? 9.427 -16.702 7.223 1.00 97.88 188 PRO A CA 1
ATOM 1441 C C . PRO A 1 188 ? 9.810 -16.709 8.707 1.00 97.88 188 PRO A C 1
ATOM 1443 O O . PRO A 1 188 ? 9.432 -17.620 9.452 1.00 97.88 188 PRO A O 1
ATOM 1446 N N . ASP A 1 189 ? 10.517 -15.671 9.148 1.00 97.31 189 ASP A N 1
ATOM 1447 C CA . ASP A 1 189 ? 10.911 -15.482 10.541 1.00 97.31 189 ASP A CA 1
ATOM 1448 C C . ASP A 1 189 ? 10.257 -14.231 11.157 1.00 97.31 189 ASP A C 1
ATOM 1450 O O . ASP A 1 189 ? 9.492 -13.500 10.520 1.00 97.31 189 ASP A O 1
ATOM 1454 N N . GLY A 1 190 ? 10.475 -14.023 12.459 1.00 97.00 190 GLY A N 1
ATOM 1455 C CA . GLY A 1 190 ? 9.933 -12.854 13.157 1.00 97.00 190 GLY A CA 1
ATOM 1456 C C . GLY A 1 190 ? 8.402 -12.816 13.252 1.00 97.00 190 GLY A C 1
ATOM 1457 O O . GLY A 1 190 ? 7.849 -11.745 13.493 1.00 97.00 190 GLY A O 1
ATOM 1458 N N . LEU A 1 191 ? 7.715 -13.957 13.083 1.00 98.31 191 LEU A N 1
ATOM 1459 C CA . LEU A 1 191 ? 6.254 -14.033 13.152 1.00 98.31 191 LEU A CA 1
ATOM 1460 C C . LEU A 1 191 ? 5.744 -13.527 14.511 1.00 98.31 191 LEU A C 1
ATOM 1462 O O . LEU A 1 191 ? 5.959 -14.141 15.559 1.00 98.31 191 LEU A O 1
ATOM 1466 N N . GLY A 1 192 ? 5.035 -12.403 14.471 1.00 98.00 192 GLY A N 1
ATOM 1467 C CA . GLY A 1 192 ? 4.411 -11.738 15.607 1.00 98.00 192 GLY A CA 1
ATOM 1468 C C . GLY A 1 192 ? 2.918 -11.523 15.385 1.00 98.00 192 GLY A C 1
ATOM 1469 O O . GLY A 1 192 ? 2.410 -11.647 14.270 1.00 98.00 192 GLY A O 1
ATOM 1470 N N . ALA A 1 193 ? 2.200 -11.205 16.464 1.00 96.81 193 ALA A N 1
ATOM 1471 C CA . ALA A 1 193 ? 0.772 -10.922 16.401 1.00 96.81 193 ALA A CA 1
ATOM 1472 C C . ALA A 1 193 ? 0.338 -9.843 17.396 1.00 96.81 193 ALA A C 1
ATOM 1474 O O . ALA A 1 193 ? 0.701 -9.891 18.573 1.00 96.81 193 ALA A O 1
ATOM 1475 N N . ALA A 1 194 ? -0.534 -8.943 16.945 1.00 94.44 194 ALA A N 1
ATOM 1476 C CA . ALA A 1 194 ? -1.307 -8.039 17.791 1.00 94.44 194 ALA A CA 1
ATOM 1477 C C . ALA A 1 194 ? -2.779 -8.478 17.783 1.00 94.44 194 ALA A C 1
ATOM 1479 O O . ALA A 1 194 ? -3.457 -8.391 16.758 1.00 94.44 194 ALA A O 1
ATOM 1480 N N . ALA A 1 195 ? -3.275 -8.989 18.914 1.00 93.62 195 ALA A N 1
ATOM 1481 C CA . ALA A 1 195 ? -4.647 -9.478 19.042 1.00 93.62 195 ALA A CA 1
ATOM 1482 C C . ALA A 1 195 ? -5.537 -8.493 19.807 1.00 93.62 195 ALA A C 1
ATOM 1484 O O . ALA A 1 195 ? -5.193 -8.052 20.902 1.00 93.62 195 ALA A O 1
ATOM 1485 N N . VAL A 1 196 ? -6.721 -8.220 19.259 1.00 90.38 196 VAL A N 1
ATOM 1486 C CA . VAL A 1 196 ? -7.732 -7.323 19.837 1.00 90.38 196 VAL A CA 1
ATOM 1487 C C . VAL A 1 196 ? -9.063 -8.063 19.901 1.00 90.38 196 VAL A C 1
ATOM 1489 O O . VAL A 1 196 ? -9.435 -8.782 18.972 1.00 90.38 196 VAL A O 1
ATOM 1492 N N . SER A 1 197 ? -9.787 -7.913 21.009 1.00 92.75 197 SER A N 1
ATOM 1493 C CA . SER A 1 197 ? -11.133 -8.472 21.175 1.00 92.75 197 SER A CA 1
ATOM 1494 C C . SER A 1 197 ? -12.172 -7.368 21.254 1.00 92.75 197 SER A C 1
ATOM 1496 O O . SER A 1 197 ? -12.035 -6.431 22.037 1.00 92.75 197 SER A O 1
ATOM 1498 N N . GLY A 1 198 ? -13.215 -7.519 20.450 1.00 89.06 198 GLY A N 1
ATOM 1499 C CA . GLY A 1 198 ? -14.469 -6.805 20.589 1.00 89.06 198 GLY A CA 1
ATOM 1500 C C . GLY A 1 198 ? -15.373 -7.456 21.632 1.00 89.06 198 GLY A C 1
ATOM 1501 O O . GLY A 1 198 ? -14.918 -8.196 22.511 1.00 89.06 198 GLY A O 1
ATOM 1502 N N . THR A 1 199 ? -16.670 -7.186 21.541 1.00 89.75 199 THR A N 1
ATOM 1503 C CA . THR A 1 199 ? -17.658 -7.684 22.515 1.00 89.75 199 THR A CA 1
ATOM 1504 C C . THR A 1 199 ? -18.002 -9.158 22.311 1.00 89.75 199 THR A C 1
ATOM 1506 O O . THR A 1 199 ? -18.317 -9.865 23.267 1.00 89.75 199 THR A O 1
ATOM 1509 N N . SER A 1 200 ? -17.936 -9.640 21.068 1.00 89.62 200 SER A N 1
ATOM 1510 C CA . SER A 1 200 ? -18.310 -11.017 20.704 1.00 89.62 200 SER A CA 1
ATOM 1511 C C . SER A 1 200 ? -17.313 -11.713 19.780 1.00 89.62 200 SER A C 1
ATOM 1513 O O . SER A 1 200 ? -17.253 -12.942 19.759 1.00 89.62 200 SER A O 1
ATOM 1515 N N . THR A 1 201 ? -16.499 -10.946 19.060 1.00 92.06 201 THR A N 1
ATOM 1516 C CA . THR A 1 201 ? -15.476 -11.452 18.142 1.00 92.06 201 THR A CA 1
ATOM 1517 C C . THR A 1 201 ? -14.115 -10.863 18.470 1.00 92.06 201 THR A C 1
ATOM 1519 O O . THR A 1 201 ? -14.015 -9.810 19.092 1.00 92.06 201 THR A O 1
ATOM 1522 N N . ALA A 1 202 ? -13.061 -11.513 18.005 1.00 93.44 202 ALA A N 1
ATOM 1523 C CA . ALA A 1 202 ? -11.692 -11.043 18.086 1.00 93.44 202 ALA A CA 1
ATOM 1524 C C . ALA A 1 202 ? -11.028 -11.074 16.707 1.00 93.44 202 ALA A C 1
ATOM 1526 O O . ALA A 1 202 ? -11.495 -11.734 15.771 1.00 93.44 202 ALA A O 1
ATOM 1527 N N . ARG A 1 203 ? -9.911 -10.361 16.601 1.00 93.31 203 ARG A N 1
ATOM 1528 C CA . ARG A 1 203 ? -9.000 -10.410 15.460 1.00 93.31 203 ARG A CA 1
ATOM 1529 C C . ARG A 1 203 ? -7.555 -10.476 15.928 1.00 93.31 203 ARG A C 1
ATOM 1531 O O . ARG A 1 203 ? -7.250 -10.066 17.048 1.00 93.31 203 ARG A O 1
ATOM 1538 N N . ALA A 1 204 ? -6.684 -10.959 15.057 1.00 95.38 204 ALA A N 1
ATOM 1539 C CA . ALA A 1 204 ? -5.244 -10.882 15.232 1.00 95.38 204 ALA A CA 1
ATOM 1540 C C . ALA A 1 204 ? -4.597 -10.367 13.948 1.00 95.38 204 ALA A C 1
ATOM 1542 O O . ALA A 1 204 ? -4.815 -10.931 12.878 1.00 95.38 204 ALA A O 1
ATOM 1543 N N . THR A 1 205 ? -3.807 -9.307 14.062 1.00 95.31 205 THR A N 1
ATOM 1544 C CA . THR A 1 205 ? -2.940 -8.831 12.986 1.00 95.31 205 THR A CA 1
ATOM 1545 C C . THR A 1 205 ? -1.603 -9.535 13.117 1.00 95.31 205 THR A C 1
ATOM 1547 O O . THR A 1 205 ? -0.905 -9.326 14.108 1.00 95.31 205 THR A O 1
ATOM 1550 N N . LEU A 1 206 ? -1.271 -10.370 12.141 1.00 97.94 206 LEU A N 1
ATOM 1551 C CA . LEU A 1 206 ? -0.005 -11.083 12.040 1.00 97.94 206 LEU A CA 1
ATOM 1552 C C . LEU A 1 206 ? 0.974 -10.276 11.189 1.00 97.94 206 LEU A C 1
ATOM 1554 O O . LEU A 1 206 ? 0.561 -9.709 10.178 1.00 97.94 206 LEU A O 1
ATOM 1558 N N . THR A 1 207 ? 2.245 -10.258 11.576 1.00 97.69 207 THR A N 1
ATOM 1559 C CA . THR A 1 207 ? 3.348 -9.635 10.824 1.00 97.69 207 THR A CA 1
ATOM 1560 C C . THR A 1 207 ? 4.580 -10.523 10.895 1.00 97.69 207 THR A C 1
ATOM 1562 O O . THR A 1 207 ? 4.802 -11.166 11.921 1.00 97.69 207 THR A O 1
ATOM 1565 N N . TRP A 1 208 ? 5.392 -10.537 9.846 1.00 97.88 208 TRP A N 1
ATOM 1566 C CA . TRP A 1 208 ? 6.652 -11.283 9.782 1.00 97.88 208 TRP A CA 1
ATOM 1567 C C . TRP A 1 208 ? 7.668 -10.530 8.915 1.00 97.88 208 TRP A C 1
ATOM 1569 O O . TRP A 1 208 ? 7.316 -9.563 8.235 1.00 97.88 208 TRP A O 1
ATOM 1579 N N . ASN A 1 209 ? 8.935 -10.936 8.951 1.00 94.19 209 ASN A N 1
ATOM 1580 C CA . ASN A 1 209 ? 9.944 -10.358 8.063 1.00 94.19 209 ASN A CA 1
ATOM 1581 C C . ASN A 1 209 ? 9.841 -10.980 6.665 1.00 94.19 209 ASN A C 1
ATOM 1583 O O . ASN A 1 209 ? 9.438 -12.135 6.532 1.00 94.19 209 ASN A O 1
ATOM 1587 N N . ASN A 1 210 ? 10.233 -10.232 5.632 1.00 89.75 210 ASN A N 1
ATOM 1588 C CA . ASN A 1 210 ? 10.355 -10.793 4.289 1.00 89.75 210 ASN A CA 1
ATOM 1589 C C . ASN A 1 210 ? 11.540 -11.780 4.265 1.00 89.75 210 ASN A C 1
ATOM 1591 O O . ASN A 1 210 ? 12.661 -11.348 4.557 1.00 89.75 210 ASN A O 1
ATOM 1595 N N . PRO A 1 211 ? 11.324 -13.078 3.988 1.00 92.94 211 PRO A N 1
ATOM 1596 C CA . PRO A 1 211 ? 12.415 -14.029 3.882 1.00 92.94 211 PRO A CA 1
ATOM 1597 C C . PRO A 1 211 ? 13.289 -13.712 2.672 1.00 92.94 211 PRO A C 1
ATOM 1599 O O . PRO A 1 211 ? 12.838 -13.128 1.682 1.00 92.94 211 PRO A O 1
ATOM 1602 N N . TRP A 1 212 ? 14.555 -14.108 2.767 1.00 92.31 212 TRP A N 1
ATOM 1603 C CA . TRP A 1 212 ? 15.474 -14.008 1.648 1.00 92.31 212 TRP A CA 1
ATOM 1604 C C . TRP A 1 212 ? 15.162 -15.087 0.608 1.00 92.31 212 TRP A C 1
ATOM 1606 O O . TRP A 1 212 ? 14.857 -16.231 0.951 1.00 92.31 212 TRP A O 1
ATOM 1616 N N . ASP A 1 213 ? 15.289 -14.698 -0.652 1.00 92.25 213 ASP A N 1
ATOM 1617 C CA . ASP A 1 213 ? 15.247 -15.557 -1.825 1.00 92.25 213 ASP A CA 1
ATOM 1618 C C . ASP A 1 213 ? 16.212 -14.982 -2.881 1.00 92.25 213 ASP A C 1
ATOM 1620 O O . ASP A 1 213 ? 16.536 -13.789 -2.849 1.00 92.25 213 ASP A O 1
ATOM 1624 N N . ASN A 1 214 ? 16.723 -15.812 -3.793 1.00 82.69 214 ASN A N 1
ATOM 1625 C CA . ASN A 1 214 ? 17.684 -15.377 -4.814 1.00 82.69 214 ASN A CA 1
ATOM 1626 C C . ASN A 1 214 ? 17.059 -14.594 -5.972 1.00 82.69 214 ASN A C 1
ATOM 1628 O O . ASN A 1 214 ? 17.813 -13.922 -6.681 1.00 82.69 214 ASN A O 1
ATOM 1632 N N . VAL A 1 215 ? 15.744 -14.682 -6.183 1.00 86.19 215 VAL A N 1
ATOM 1633 C CA . VAL A 1 215 ? 15.019 -13.850 -7.150 1.00 86.19 215 VAL A CA 1
ATOM 1634 C C . VAL A 1 215 ? 14.086 -12.907 -6.419 1.00 86.19 215 VAL A C 1
ATOM 1636 O O . VAL A 1 215 ? 14.326 -11.700 -6.407 1.00 86.19 215 VAL A O 1
ATOM 1639 N N . ALA A 1 216 ? 13.028 -13.446 -5.822 1.00 86.38 216 ALA A N 1
ATOM 1640 C CA . ALA A 1 216 ? 12.027 -12.664 -5.120 1.00 86.38 216 ALA A CA 1
ATOM 1641 C C . ALA A 1 216 ? 11.051 -13.587 -4.396 1.00 86.38 216 ALA A C 1
ATOM 1643 O O . ALA A 1 216 ? 10.355 -14.388 -5.021 1.00 86.38 216 ALA A O 1
ATOM 1644 N N . THR A 1 217 ? 10.884 -13.361 -3.095 1.00 91.38 217 THR A N 1
ATOM 1645 C CA . THR A 1 217 ? 9.695 -13.822 -2.380 1.00 91.38 217 THR A CA 1
ATOM 1646 C C . THR A 1 217 ? 8.468 -13.132 -2.973 1.00 91.38 217 THR A C 1
ATOM 1648 O O . THR A 1 217 ? 8.335 -11.911 -2.875 1.00 91.38 217 THR A O 1
ATOM 1651 N N . ALA A 1 218 ? 7.572 -13.906 -3.581 1.00 89.94 218 ALA A N 1
ATOM 1652 C CA . ALA A 1 218 ? 6.377 -13.392 -4.238 1.00 89.94 218 ALA A CA 1
ATOM 1653 C C . ALA A 1 218 ? 5.207 -13.251 -3.262 1.00 89.94 218 ALA A C 1
ATOM 1655 O O . ALA A 1 218 ? 4.468 -12.277 -3.333 1.00 89.94 218 ALA A O 1
ATOM 1656 N N . GLY A 1 219 ? 5.041 -14.167 -2.308 1.00 93.06 219 GLY A N 1
ATOM 1657 C CA . GLY A 1 219 ? 3.989 -14.016 -1.305 1.00 93.06 219 GLY A CA 1
ATOM 1658 C C . GLY A 1 219 ? 3.965 -15.104 -0.244 1.00 93.06 219 GLY A C 1
ATOM 1659 O O . GLY A 1 219 ? 4.896 -15.896 -0.102 1.00 93.06 219 GLY A O 1
ATOM 1660 N N . TYR A 1 220 ? 2.888 -15.110 0.542 1.00 97.75 220 TYR A N 1
ATOM 1661 C CA . TYR A 1 220 ? 2.770 -15.888 1.770 1.00 97.75 220 TYR A CA 1
ATOM 1662 C C . TYR A 1 220 ? 1.437 -16.608 1.901 1.00 97.75 220 TYR A C 1
ATOM 1664 O O . TYR A 1 220 ? 0.375 -16.048 1.627 1.00 97.75 220 TYR A O 1
ATOM 1672 N N . GLU A 1 221 ? 1.474 -17.848 2.383 1.00 98.38 221 GLU A N 1
ATOM 1673 C CA . GLU A 1 221 ? 0.285 -18.599 2.785 1.00 98.38 221 GLU A CA 1
ATOM 1674 C C . GLU A 1 221 ? 0.247 -18.699 4.309 1.00 98.38 221 GLU A C 1
ATOM 1676 O O . GLU A 1 221 ? 1.209 -19.146 4.943 1.00 98.38 221 GLU A O 1
ATOM 1681 N N . VAL A 1 222 ? -0.875 -18.285 4.900 1.00 98.56 222 VAL A N 1
ATOM 1682 C CA . VAL A 1 222 ? -1.044 -18.211 6.353 1.00 98.56 222 VAL A CA 1
ATOM 1683 C C . VAL A 1 222 ? -1.912 -19.366 6.834 1.00 98.56 222 VAL A C 1
ATOM 1685 O O . VAL A 1 222 ? -2.970 -19.660 6.275 1.00 98.56 222 VAL A O 1
ATOM 1688 N N . PHE A 1 223 ? -1.485 -20.003 7.919 1.00 98.56 223 PHE A N 1
ATOM 1689 C CA . PHE A 1 223 ? -2.140 -21.156 8.522 1.00 98.56 223 PHE A CA 1
ATOM 1690 C C . PHE A 1 223 ? -2.641 -20.814 9.921 1.00 98.56 223 PHE A C 1
ATOM 1692 O O . PHE A 1 223 ? -1.915 -20.223 10.718 1.00 98.56 223 PHE A O 1
ATOM 1699 N N . LYS A 1 224 ? -3.864 -21.245 10.240 1.00 98.44 224 LYS A N 1
ATOM 1700 C CA . LYS A 1 224 ? -4.447 -21.232 11.585 1.00 98.44 224 LYS A CA 1
ATOM 1701 C C . LYS A 1 224 ? -4.759 -22.661 12.008 1.00 98.44 224 LYS A C 1
ATOM 1703 O O . LYS A 1 224 ? -5.519 -23.353 11.335 1.00 98.44 224 LYS A O 1
ATOM 1708 N N . ASP A 1 225 ? -4.168 -23.099 13.112 1.00 97.81 225 ASP A N 1
ATOM 1709 C CA . ASP A 1 225 ? -4.310 -24.450 13.669 1.00 97.81 225 ASP A CA 1
ATOM 1710 C C . ASP A 1 225 ? -4.025 -25.559 12.633 1.00 97.81 225 ASP A C 1
ATOM 1712 O O . ASP A 1 225 ? -4.706 -26.583 12.571 1.00 97.81 225 ASP A O 1
ATOM 1716 N N . GLY A 1 226 ? -3.016 -25.330 11.784 1.00 96.69 226 GLY A N 1
ATOM 1717 C CA . GLY A 1 226 ? -2.593 -26.250 10.723 1.00 96.69 226 GLY A CA 1
ATOM 1718 C C . GLY A 1 226 ? -3.445 -26.218 9.449 1.00 96.69 226 GLY A C 1
ATOM 1719 O O . GLY A 1 2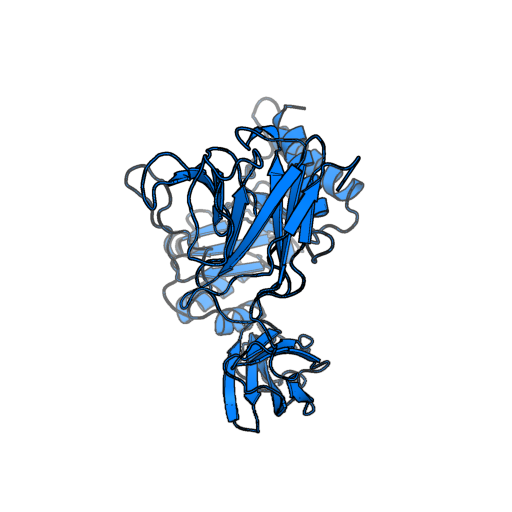26 ? -3.180 -26.987 8.528 1.00 96.69 226 GLY A O 1
ATOM 1720 N N . VAL A 1 227 ? -4.451 -25.342 9.367 1.00 97.75 227 VAL A N 1
ATOM 1721 C CA . VAL A 1 227 ? -5.311 -25.177 8.186 1.00 97.75 227 VAL A CA 1
ATOM 1722 C C . VAL A 1 227 ? -5.014 -23.840 7.516 1.00 97.75 227 VAL A C 1
ATOM 1724 O O . VAL A 1 227 ? -4.987 -22.812 8.189 1.00 97.75 227 VAL A O 1
ATOM 1727 N N . SER A 1 228 ? -4.813 -23.845 6.196 1.00 97.88 228 SER A N 1
ATOM 1728 C CA . SER A 1 228 ? -4.651 -22.611 5.420 1.00 97.88 228 SER A CA 1
ATOM 1729 C C . SER A 1 228 ? -5.895 -21.732 5.541 1.00 97.88 228 SER A C 1
ATOM 1731 O O . SER A 1 228 ? -7.027 -22.210 5.412 1.00 97.88 228 SER A O 1
ATOM 1733 N N . ILE A 1 229 ? -5.681 -20.449 5.816 1.00 97.81 229 ILE A N 1
ATOM 1734 C CA . ILE A 1 229 ? -6.731 -19.429 5.911 1.00 97.81 229 ILE A CA 1
ATOM 1735 C C . ILE A 1 229 ? -6.657 -18.399 4.780 1.00 97.81 229 ILE A C 1
ATOM 1737 O O . ILE A 1 229 ? -7.449 -17.458 4.773 1.00 97.81 229 ILE A O 1
ATOM 1741 N N . GLY A 1 230 ? -5.749 -18.592 3.823 1.00 96.88 230 GLY A N 1
ATOM 1742 C CA . GLY A 1 230 ? -5.592 -17.742 2.650 1.00 96.88 230 GLY A CA 1
ATOM 1743 C C . GLY A 1 230 ? -4.148 -17.323 2.407 1.00 96.88 230 GLY A C 1
ATOM 1744 O O . GLY A 1 230 ? -3.227 -17.701 3.136 1.00 96.88 230 GLY A O 1
ATOM 1745 N N . THR A 1 231 ? -3.984 -16.528 1.359 1.00 95.94 231 THR A N 1
ATOM 1746 C CA . THR A 1 231 ? -2.702 -16.016 0.888 1.00 95.94 231 THR A CA 1
ATOM 1747 C C . THR A 1 231 ? -2.670 -14.490 0.923 1.00 95.94 231 THR A C 1
ATOM 1749 O O . THR A 1 231 ? -3.716 -13.838 0.945 1.00 95.94 231 THR A O 1
ATOM 1752 N N . THR A 1 232 ? -1.470 -13.920 0.956 1.00 94.44 232 THR A N 1
ATOM 1753 C CA . THR A 1 232 ? -1.224 -12.474 0.905 1.00 94.44 232 THR A CA 1
ATOM 1754 C C . THR A 1 232 ? 0.113 -12.197 0.223 1.00 94.44 232 THR A C 1
ATOM 1756 O O . THR A 1 232 ? 1.040 -12.992 0.360 1.00 94.44 232 THR A O 1
ATOM 1759 N N . TYR A 1 233 ? 0.209 -11.086 -0.505 1.00 90.44 233 TYR A N 1
ATOM 1760 C CA . TYR A 1 233 ? 1.474 -10.581 -1.057 1.00 90.44 233 TYR A CA 1
ATOM 1761 C C . TYR A 1 233 ? 2.217 -9.703 -0.034 1.00 90.44 233 TYR A C 1
ATOM 1763 O O . TYR A 1 233 ? 3.440 -9.618 -0.050 1.00 90.44 233 TYR A O 1
ATOM 1771 N N . ASP A 1 234 ? 1.488 -9.125 0.926 1.00 90.88 234 ASP A N 1
ATOM 1772 C CA . ASP A 1 234 ? 2.069 -8.381 2.041 1.00 90.88 234 ASP A CA 1
ATOM 1773 C C . ASP A 1 234 ? 2.615 -9.329 3.110 1.00 90.88 234 ASP A C 1
ATOM 1775 O O . ASP A 1 234 ? 1.996 -10.348 3.432 1.00 90.88 234 ASP A O 1
ATOM 1779 N N . ASN A 1 235 ? 3.690 -8.931 3.790 1.00 93.75 235 ASN A N 1
ATOM 1780 C CA . ASN A 1 235 ? 4.225 -9.612 4.976 1.00 93.75 235 ASN A CA 1
ATOM 1781 C C . ASN A 1 235 ? 3.375 -9.386 6.252 1.00 93.75 235 ASN A C 1
ATOM 1783 O O . ASN A 1 235 ? 3.877 -9.340 7.383 1.00 93.75 235 ASN A O 1
ATOM 1787 N N . ARG A 1 236 ? 2.065 -9.205 6.062 1.00 95.56 236 ARG A N 1
ATOM 1788 C CA . ARG A 1 236 ? 1.065 -8.924 7.087 1.00 95.56 236 ARG A CA 1
ATOM 1789 C C . ARG A 1 236 ? -0.271 -9.543 6.691 1.00 95.56 236 ARG A C 1
ATOM 1791 O O . ARG A 1 236 ? -0.691 -9.459 5.545 1.00 95.56 236 ARG A O 1
ATOM 1798 N N . MET A 1 237 ? -0.998 -10.091 7.665 1.00 96.00 237 MET A N 1
ATOM 1799 C CA . MET A 1 237 ? -2.382 -10.538 7.465 1.00 96.00 237 MET A CA 1
ATOM 1800 C C . MET A 1 237 ? -3.232 -10.279 8.708 1.00 96.00 237 MET A C 1
ATOM 1802 O O . MET A 1 237 ? -2.838 -10.617 9.822 1.00 96.00 237 MET A O 1
ATOM 1806 N N . THR A 1 238 ? -4.434 -9.727 8.527 1.00 94.19 238 THR A N 1
ATOM 1807 C CA . THR A 1 238 ? -5.409 -9.590 9.621 1.00 94.19 238 THR A CA 1
ATOM 1808 C C . THR A 1 238 ? -6.395 -10.753 9.603 1.00 94.19 238 THR A C 1
ATOM 1810 O O . THR A 1 238 ? -7.221 -10.874 8.7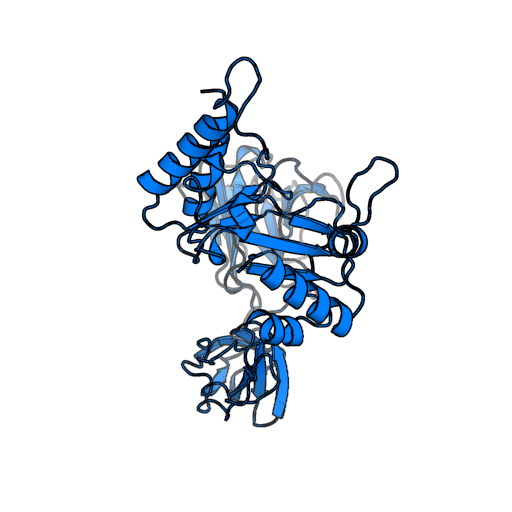01 1.00 94.19 238 THR A O 1
ATOM 1813 N N . VAL A 1 239 ? -6.346 -11.590 10.636 1.00 95.38 239 VAL A N 1
ATOM 1814 C CA . VAL A 1 239 ? -7.258 -12.720 10.833 1.00 95.38 239 VAL A CA 1
ATOM 1815 C C . VAL A 1 239 ? -8.449 -12.259 11.664 1.00 95.38 239 VAL A C 1
ATOM 1817 O O . VAL A 1 239 ? -8.302 -11.945 12.845 1.00 95.38 239 VAL A O 1
ATOM 1820 N N . THR A 1 240 ? -9.638 -12.224 11.066 1.00 92.19 240 THR A N 1
ATOM 1821 C CA . THR A 1 240 ? -10.889 -11.814 11.726 1.00 92.19 240 THR A CA 1
ATOM 1822 C C . THR A 1 240 ? -11.754 -13.019 12.118 1.00 92.19 240 THR A C 1
ATOM 1824 O O . THR A 1 240 ? -11.430 -14.171 11.819 1.00 92.19 240 THR A O 1
ATOM 1827 N N . GLY A 1 241 ? -12.854 -12.773 12.839 1.00 91.06 241 GLY A N 1
ATOM 1828 C CA . GLY A 1 241 ? -13.815 -13.818 13.218 1.00 91.06 241 GLY A CA 1
ATOM 1829 C C . GLY A 1 241 ? -13.295 -14.814 14.261 1.00 91.06 241 GLY A C 1
ATOM 1830 O O . GLY A 1 241 ? -13.817 -15.923 14.367 1.00 91.06 241 GLY A O 1
ATOM 1831 N N . LEU A 1 242 ? -12.262 -14.444 15.021 1.00 95.94 242 LEU A N 1
ATOM 1832 C CA . LEU A 1 242 ? -11.775 -15.228 16.154 1.00 95.94 242 LEU A CA 1
ATOM 1833 C C . LEU A 1 242 ? -12.727 -15.082 17.350 1.00 95.94 242 LEU A C 1
ATOM 1835 O O . LEU A 1 242 ? -13.543 -14.160 17.407 1.00 95.94 242 LEU A O 1
ATOM 1839 N N . LEU A 1 243 ? -12.617 -15.984 18.322 1.00 96.81 243 LEU A N 1
ATOM 1840 C CA . LEU A 1 243 ? -13.345 -15.895 19.587 1.00 96.81 243 LEU A CA 1
ATOM 1841 C C . LEU A 1 243 ? -12.448 -15.283 20.667 1.00 96.81 243 LEU A C 1
ATOM 1843 O O . LEU A 1 243 ? -11.281 -15.664 20.735 1.00 96.81 243 LEU A O 1
ATOM 1847 N N . PRO A 1 244 ? -12.966 -14.399 21.541 1.00 96.44 244 PRO A N 1
ATOM 1848 C CA . PRO A 1 244 ? -12.224 -13.912 22.701 1.00 96.44 244 PRO A CA 1
ATOM 1849 C C . PRO A 1 244 ? -11.782 -15.044 23.642 1.00 96.44 244 PRO A C 1
ATOM 1851 O O . PRO A 1 244 ? -12.399 -16.110 23.694 1.00 96.44 244 PRO A O 1
ATOM 1854 N N . SER A 1 245 ? -10.728 -14.801 24.427 1.00 97.38 245 SER A N 1
ATOM 1855 C CA . SER A 1 245 ? -10.143 -15.761 25.385 1.00 97.38 245 SER A CA 1
ATOM 1856 C C . SER A 1 245 ? -9.849 -17.152 24.803 1.00 97.38 245 SER A C 1
ATOM 1858 O O . SER A 1 245 ? -9.898 -18.147 25.526 1.00 97.38 245 SER A O 1
ATOM 1860 N N . THR A 1 246 ? -9.547 -17.230 23.506 1.00 98.38 246 THR A N 1
ATOM 1861 C CA . THR A 1 246 ? -9.254 -18.481 22.800 1.00 98.38 246 THR A CA 1
ATOM 1862 C C . THR A 1 246 ? -7.816 -18.468 22.286 1.00 98.38 246 THR A C 1
ATOM 1864 O O . THR A 1 246 ? -7.328 -17.447 21.798 1.00 98.38 246 THR A O 1
ATOM 1867 N N . SER A 1 247 ? -7.121 -19.595 22.435 1.00 98.31 247 SER A N 1
ATOM 1868 C CA . SER A 1 247 ? -5.771 -19.788 21.900 1.00 98.31 247 SER A CA 1
ATOM 1869 C C . SER A 1 247 ? -5.835 -20.354 20.483 1.00 98.31 247 SER A C 1
ATOM 1871 O O . SER A 1 247 ? -6.571 -21.309 20.243 1.00 98.31 247 SER A O 1
ATOM 1873 N N . TYR A 1 248 ? -5.037 -19.784 19.585 1.00 98.50 248 TYR A N 1
ATOM 1874 C CA . TYR A 1 248 ? -4.868 -20.197 18.193 1.00 98.50 248 TYR A CA 1
ATOM 1875 C C . TYR A 1 248 ? -3.378 -20.364 17.885 1.00 98.50 248 TYR A C 1
ATOM 1877 O O . TYR A 1 248 ? -2.553 -19.593 18.385 1.00 98.50 248 TYR A O 1
ATOM 1885 N N . GLY A 1 249 ? -3.029 -21.354 17.069 1.00 98.50 249 GLY A N 1
ATOM 1886 C CA . GLY A 1 249 ? -1.692 -21.507 16.497 1.00 98.50 249 GLY A CA 1
ATOM 1887 C C . GLY A 1 249 ? -1.622 -20.900 15.100 1.00 98.50 249 GLY A C 1
ATOM 1888 O O . GLY A 1 249 ? -2.481 -21.189 14.270 1.00 98.50 249 GLY A O 1
ATOM 1889 N N . PHE A 1 250 ? -0.597 -20.098 14.827 1.00 98.75 250 PHE A N 1
ATOM 1890 C CA . PHE A 1 250 ? -0.338 -19.502 13.521 1.00 98.75 250 PHE A CA 1
ATOM 1891 C C . PHE A 1 250 ? 1.028 -19.905 12.982 1.00 98.75 250 PHE A C 1
ATOM 1893 O O . PHE A 1 250 ? 1.999 -19.990 13.734 1.00 98.75 250 PHE A O 1
ATOM 1900 N N . GLN A 1 251 ? 1.086 -20.139 11.676 1.00 98.69 251 GLN A N 1
ATOM 1901 C CA . GLN A 1 251 ? 2.313 -20.361 10.916 1.00 98.69 251 GLN A CA 1
ATOM 1902 C C . GLN A 1 251 ? 2.172 -19.715 9.543 1.00 98.69 251 GLN A C 1
ATOM 1904 O O . GLN A 1 251 ? 1.056 -19.529 9.053 1.00 98.69 251 GLN A O 1
ATOM 1909 N N . VAL A 1 252 ? 3.301 -19.402 8.923 1.00 98.69 252 VAL A N 1
ATOM 1910 C CA . VAL A 1 252 ? 3.360 -18.821 7.582 1.00 98.69 252 VAL A CA 1
ATOM 1911 C C . VAL A 1 252 ? 4.415 -19.573 6.783 1.00 98.69 252 VAL A C 1
ATOM 1913 O O . VAL A 1 252 ? 5.435 -19.966 7.337 1.00 98.69 252 VAL A O 1
ATOM 1916 N N . LYS A 1 253 ? 4.187 -19.789 5.492 1.00 98.06 253 LYS A N 1
ATOM 1917 C CA . LYS A 1 253 ? 5.253 -20.149 4.545 1.00 98.06 253 LYS A CA 1
ATOM 1918 C C . LYS A 1 253 ? 5.257 -19.139 3.406 1.00 98.06 253 LYS A C 1
ATOM 1920 O O . LYS A 1 253 ? 4.224 -18.515 3.152 1.00 98.06 253 LYS A O 1
ATOM 1925 N N . ALA A 1 254 ? 6.385 -19.012 2.730 1.00 97.44 254 ALA A N 1
ATOM 1926 C CA . ALA A 1 254 ? 6.540 -18.171 1.557 1.00 97.44 254 ALA A CA 1
ATOM 1927 C C . ALA A 1 254 ? 6.547 -19.009 0.271 1.00 97.44 254 ALA A C 1
ATOM 1929 O O . ALA A 1 254 ? 6.870 -20.201 0.299 1.00 97.44 254 ALA A O 1
ATOM 1930 N N . TRP A 1 255 ? 6.195 -18.380 -0.846 1.00 95.44 255 TRP A N 1
ATOM 1931 C CA . TRP A 1 255 ? 6.561 -18.848 -2.181 1.00 95.44 255 TRP A CA 1
ATOM 1932 C C . TRP A 1 255 ? 7.327 -17.750 -2.920 1.00 95.44 255 TRP A C 1
ATOM 1934 O O . TRP A 1 255 ? 7.083 -16.562 -2.689 1.00 95.44 255 TRP A O 1
ATOM 1944 N N . ASP A 1 256 ? 8.259 -18.149 -3.778 1.00 93.06 256 ASP A N 1
ATOM 1945 C CA . ASP A 1 256 ? 8.957 -17.238 -4.688 1.00 93.06 256 ASP A CA 1
ATOM 1946 C C . ASP A 1 256 ? 8.202 -17.050 -6.009 1.00 93.06 256 ASP A C 1
ATOM 1948 O O . ASP A 1 256 ? 7.198 -17.706 -6.297 1.00 93.06 256 ASP A O 1
ATOM 1952 N N . ALA A 1 257 ? 8.718 -16.150 -6.835 1.00 88.81 257 ALA A N 1
ATOM 1953 C CA . ALA A 1 257 ? 8.215 -15.854 -8.167 1.00 88.81 257 ALA A CA 1
ATOM 1954 C C . ALA A 1 257 ? 8.191 -17.067 -9.130 1.00 88.81 257 ALA A C 1
ATOM 1956 O O . ALA A 1 257 ? 7.347 -17.130 -10.025 1.00 88.81 257 ALA A O 1
ATOM 1957 N N . ALA A 1 258 ? 9.074 -18.054 -8.948 1.00 88.81 258 ALA A N 1
ATOM 1958 C CA . ALA A 1 258 ? 9.100 -19.291 -9.734 1.00 88.81 258 ALA A CA 1
ATOM 1959 C C . ALA A 1 258 ? 8.143 -20.377 -9.201 1.00 88.81 258 ALA A C 1
ATOM 1961 O O . ALA A 1 258 ? 7.934 -21.411 -9.847 1.00 88.81 258 ALA A O 1
ATOM 1962 N N . GLY A 1 259 ? 7.511 -20.133 -8.053 1.00 90.44 259 GLY A N 1
ATOM 1963 C CA . GLY A 1 259 ? 6.584 -21.036 -7.390 1.00 90.44 259 GLY A CA 1
ATOM 1964 C C . GLY A 1 259 ? 7.257 -22.088 -6.507 1.00 90.44 259 GLY A C 1
ATOM 1965 O O . GLY A 1 259 ? 6.576 -23.046 -6.115 1.00 90.44 259 GLY A O 1
ATOM 1966 N N . ASN A 1 260 ? 8.548 -21.953 -6.174 1.00 93.12 260 ASN A N 1
ATOM 1967 C CA . ASN A 1 260 ? 9.139 -22.777 -5.122 1.00 93.12 260 ASN A CA 1
ATOM 1968 C C . ASN A 1 260 ? 8.631 -22.294 -3.753 1.00 93.12 260 ASN A C 1
ATOM 1970 O O . ASN A 1 260 ? 8.267 -21.137 -3.559 1.00 93.12 260 ASN A O 1
ATOM 1974 N N . VAL A 1 261 ? 8.508 -23.220 -2.799 1.00 97.06 261 VAL A N 1
ATOM 1975 C CA . VAL A 1 261 ? 7.791 -22.992 -1.535 1.00 97.06 261 VAL A CA 1
ATOM 1976 C C . VAL A 1 261 ? 8.695 -23.330 -0.360 1.00 97.06 261 VAL A C 1
ATOM 1978 O O . VAL A 1 261 ? 9.280 -24.415 -0.327 1.00 97.06 261 VAL A O 1
ATOM 1981 N N . SER A 1 262 ? 8.762 -22.429 0.618 1.00 98.06 262 SER A N 1
ATOM 1982 C CA . SER A 1 262 ? 9.546 -22.613 1.839 1.00 98.06 262 SER A CA 1
ATOM 1983 C C . SER A 1 262 ? 8.946 -23.681 2.767 1.00 98.06 262 SER A C 1
ATOM 1985 O O . SER A 1 262 ? 7.767 -24.047 2.674 1.00 98.06 262 SER A O 1
ATOM 1987 N N . ASP A 1 263 ? 9.727 -24.113 3.762 1.00 98.19 263 ASP A N 1
ATOM 1988 C CA . ASP A 1 263 ? 9.152 -24.735 4.960 1.00 98.19 263 ASP A CA 1
ATOM 1989 C C . ASP A 1 263 ? 8.278 -23.718 5.734 1.00 98.19 263 ASP A C 1
ATOM 1991 O O . ASP A 1 263 ? 8.342 -22.504 5.514 1.00 98.19 263 ASP A O 1
ATOM 1995 N N . LEU A 1 264 ? 7.437 -24.213 6.650 1.00 98.38 264 LEU A N 1
ATOM 1996 C CA . LEU A 1 264 ? 6.668 -23.356 7.560 1.00 98.38 264 LEU A CA 1
ATOM 1997 C C . LEU A 1 264 ? 7.594 -22.623 8.539 1.00 98.38 264 LEU A C 1
ATOM 1999 O O . LEU A 1 264 ? 8.575 -23.189 9.020 1.00 98.38 264 LEU A O 1
ATOM 2003 N N . SER A 1 265 ? 7.194 -21.413 8.921 1.00 98.62 265 SER A N 1
ATOM 2004 C CA . SER A 1 265 ? 7.753 -20.680 10.051 1.00 98.62 265 SER A CA 1
ATOM 2005 C C . SER A 1 265 ? 7.661 -21.484 11.351 1.00 98.62 265 SER A C 1
ATOM 2007 O O . SER A 1 265 ? 6.825 -22.393 11.509 1.00 98.62 265 SER A O 1
ATOM 2009 N N . ASP A 1 266 ? 8.429 -21.049 12.350 1.00 97.81 266 ASP A N 1
ATOM 2010 C CA . ASP A 1 266 ? 8.182 -21.449 13.732 1.00 97.81 266 ASP A CA 1
ATOM 2011 C C . ASP A 1 266 ? 6.718 -21.143 14.127 1.00 97.81 266 ASP A C 1
ATOM 2013 O O . ASP A 1 266 ? 6.158 -20.116 13.717 1.00 97.81 266 ASP A O 1
ATOM 2017 N N . PRO A 1 267 ? 6.053 -22.029 14.897 1.00 97.88 267 PRO A N 1
ATOM 2018 C CA . PRO A 1 267 ? 4.665 -21.835 15.290 1.00 97.88 267 PRO A CA 1
ATOM 2019 C C . PRO A 1 267 ? 4.516 -20.726 16.332 1.00 97.88 267 PRO A C 1
ATOM 2021 O O . PRO A 1 267 ? 5.119 -20.769 17.406 1.00 97.88 267 PRO A O 1
ATOM 2024 N N . LEU A 1 268 ? 3.612 -19.783 16.066 1.00 98.56 268 LEU A N 1
ATOM 2025 C CA . LEU A 1 268 ? 3.215 -18.736 16.999 1.00 98.56 268 LEU A CA 1
ATOM 2026 C C . LEU A 1 268 ? 1.884 -19.098 17.665 1.00 98.56 268 LEU A C 1
ATOM 2028 O O . LEU A 1 268 ? 0.849 -19.174 17.010 1.00 98.56 268 LEU A O 1
ATOM 2032 N N . THR A 1 269 ? 1.875 -19.275 18.987 1.00 98.50 269 THR A N 1
ATOM 2033 C CA . THR A 1 269 ? 0.617 -19.407 19.742 1.00 98.50 269 THR A CA 1
ATOM 2034 C C . THR A 1 269 ? 0.144 -18.040 20.218 1.00 98.50 269 THR A C 1
ATOM 2036 O O . THR A 1 269 ? 0.826 -17.379 20.999 1.00 98.50 269 THR A O 1
ATOM 2039 N N . VAL A 1 270 ? -1.058 -17.643 19.808 1.00 98.06 270 VAL A N 1
ATOM 2040 C CA . VAL A 1 270 ? -1.688 -16.374 20.186 1.00 98.06 270 VAL A CA 1
ATOM 2041 C C . VAL A 1 270 ? -2.949 -16.668 20.977 1.00 98.06 270 VAL A C 1
ATOM 2043 O O . VAL A 1 270 ? -3.822 -17.398 20.520 1.00 98.06 270 VAL A O 1
ATOM 2046 N N . THR A 1 271 ? -3.071 -16.078 22.164 1.00 98.25 271 THR A N 1
ATOM 2047 C CA . THR A 1 271 ? -4.331 -16.094 22.917 1.00 98.25 271 THR A CA 1
ATOM 2048 C C . THR A 1 271 ? -4.987 -14.733 22.794 1.00 98.25 271 THR A C 1
ATOM 2050 O O . THR A 1 271 ? -4.419 -13.728 23.218 1.00 98.25 271 THR A O 1
ATOM 2053 N N . THR A 1 272 ? -6.177 -14.690 22.201 1.00 97.25 272 THR A N 1
ATOM 2054 C CA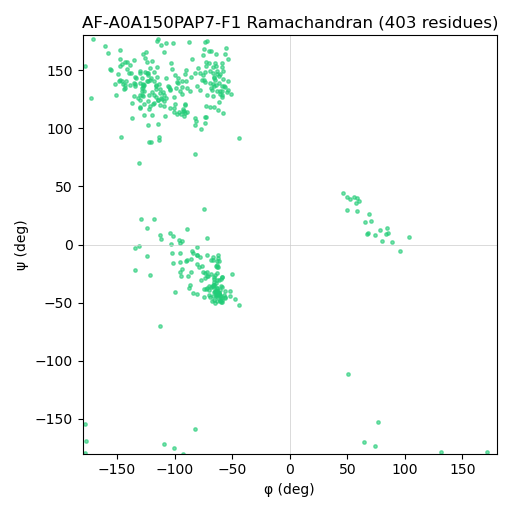 . THR A 1 272 ? -6.945 -13.446 22.077 1.00 97.25 272 THR A CA 1
ATOM 2055 C C . THR A 1 272 ? -7.318 -12.906 23.463 1.00 97.25 272 THR A C 1
ATOM 2057 O O . THR A 1 272 ? -7.622 -13.717 24.349 1.00 97.25 272 THR A O 1
ATOM 2060 N N . PRO A 1 273 ? -7.387 -11.577 23.652 1.00 95.25 273 PRO A N 1
ATOM 2061 C CA . PRO A 1 273 ? -7.852 -10.978 24.901 1.00 95.25 273 PRO A CA 1
ATOM 2062 C C . PRO A 1 273 ? -9.251 -11.445 25.338 1.00 95.25 273 PRO A C 1
ATOM 2064 O O . PRO A 1 273 ? -9.992 -12.094 24.599 1.00 95.25 273 PRO A O 1
ATOM 2067 N N . ALA A 1 274 ? -9.636 -11.113 26.570 1.00 95.62 274 ALA A N 1
ATOM 2068 C CA . ALA A 1 274 ? -11.026 -11.253 26.993 1.00 95.62 274 ALA A CA 1
ATOM 2069 C C . ALA A 1 274 ? -11.941 -10.320 26.192 1.00 95.62 274 ALA A C 1
ATOM 2071 O O . ALA A 1 274 ? -11.502 -9.274 25.716 1.00 95.62 274 ALA A O 1
ATOM 2072 N N . ALA A 1 275 ? -13.212 -10.707 26.062 1.00 93.88 275 ALA A N 1
ATOM 2073 C CA . ALA A 1 275 ? -14.209 -9.883 25.393 1.00 93.88 275 ALA A CA 1
ATOM 2074 C C . ALA A 1 275 ? -14.287 -8.503 26.057 1.00 93.88 275 ALA A C 1
ATOM 2076 O O . ALA A 1 275 ? -14.315 -8.395 27.289 1.00 93.88 275 ALA A O 1
ATOM 2077 N N . ALA A 1 276 ? -14.331 -7.457 25.238 1.00 89.56 276 ALA A N 1
ATOM 2078 C CA . ALA A 1 276 ? -14.538 -6.107 25.723 1.00 89.56 276 ALA A CA 1
ATOM 2079 C C . ALA A 1 276 ? -15.948 -5.975 26.316 1.00 89.56 276 ALA A C 1
ATOM 2081 O O . ALA A 1 276 ? -16.914 -6.545 25.809 1.00 89.56 276 ALA A O 1
ATOM 2082 N N . ALA A 1 277 ? -16.077 -5.200 27.393 1.00 88.81 277 ALA A N 1
ATOM 2083 C CA . ALA A 1 277 ? -17.381 -4.927 27.995 1.00 88.81 277 ALA A CA 1
ATOM 2084 C C . ALA A 1 277 ? -18.240 -3.986 27.129 1.00 88.81 277 ALA A C 1
ATOM 2086 O O . ALA A 1 277 ? -19.466 -4.026 27.207 1.00 88.81 277 ALA A O 1
ATOM 2087 N N . THR A 1 278 ? -17.597 -3.138 26.322 1.00 88.81 278 THR A N 1
ATOM 2088 C CA . THR A 1 278 ? -18.225 -2.168 25.420 1.00 88.81 278 THR A CA 1
ATOM 2089 C C . THR A 1 278 ? -17.481 -2.134 24.091 1.00 88.81 278 THR A C 1
ATOM 2091 O O . THR A 1 278 ? -16.287 -2.422 24.034 1.00 88.81 278 THR A O 1
ATOM 2094 N N . SER A 1 279 ? -18.178 -1.749 23.023 1.00 89.06 279 SER A N 1
ATOM 2095 C CA . SER A 1 279 ? -17.594 -1.670 21.679 1.00 89.06 279 SER A CA 1
ATOM 2096 C C . SER A 1 279 ? -16.782 -0.397 21.423 1.00 89.06 279 SER A C 1
ATOM 2098 O O . SER A 1 279 ? -16.012 -0.352 20.468 1.00 89.06 279 SER A O 1
ATOM 2100 N N . ILE A 1 280 ? -16.963 0.628 22.263 1.00 92.69 280 ILE A N 1
ATOM 2101 C CA . ILE A 1 280 ? -16.233 1.899 22.219 1.00 92.69 280 ILE A CA 1
ATOM 2102 C C . ILE A 1 280 ? -15.389 1.992 23.487 1.00 92.69 280 ILE A C 1
ATOM 2104 O O . ILE A 1 280 ? -15.928 1.879 24.596 1.00 92.69 280 ILE A O 1
ATOM 2108 N N . LEU A 1 281 ? -14.080 2.174 23.323 1.00 91.50 281 LEU A N 1
ATOM 2109 C CA . LEU A 1 281 ? -13.100 2.235 24.403 1.00 91.50 281 LEU A CA 1
ATOM 2110 C C . LEU A 1 281 ? -12.412 3.599 24.437 1.00 91.50 281 LEU A C 1
ATOM 2112 O O . LEU A 1 281 ? -12.209 4.238 23.407 1.00 91.50 281 LEU A O 1
ATOM 2116 N N . SER A 1 282 ? -12.047 4.019 25.649 1.00 93.25 282 SER A N 1
ATOM 2117 C CA . SER A 1 282 ? -11.287 5.246 25.921 1.00 93.25 282 SER A CA 1
ATOM 2118 C C . SER A 1 282 ? -11.778 6.503 25.174 1.00 93.25 282 SER A C 1
ATOM 2120 O O . SER A 1 282 ? -10.945 7.244 24.655 1.00 93.25 282 SER A O 1
ATOM 2122 N N . PRO A 1 283 ? -13.100 6.778 25.112 1.00 96.31 283 PRO A N 1
ATOM 2123 C CA . PRO A 1 283 ? -13.599 7.988 24.471 1.00 96.31 283 PRO A CA 1
ATOM 2124 C C . PRO A 1 283 ? -13.029 9.214 25.189 1.00 96.31 283 PRO A C 1
ATOM 2126 O O . PRO A 1 283 ? -13.119 9.334 26.415 1.00 96.31 283 PRO A O 1
ATOM 2129 N N . SER A 1 284 ? -12.461 10.139 24.429 1.00 96.56 284 SER A N 1
ATOM 2130 C CA . SER A 1 284 ? -11.889 11.371 24.950 1.00 96.56 284 SER A CA 1
ATOM 2131 C C . SER A 1 284 ? -12.182 12.539 24.021 1.00 96.56 284 SER A C 1
ATOM 2133 O O . SER A 1 284 ? -12.365 12.390 22.815 1.00 96.56 284 SER A O 1
ATOM 2135 N N . SER A 1 285 ? -12.274 13.723 24.610 1.00 96.44 285 SER A N 1
ATOM 2136 C CA . SER A 1 285 ? -12.521 14.956 23.882 1.00 96.44 285 SER A CA 1
ATOM 2137 C C . SER A 1 285 ? -11.706 16.067 24.525 1.00 96.44 285 SER A C 1
ATOM 2139 O O . SER A 1 285 ? -11.606 16.149 25.750 1.00 96.44 285 SER A O 1
ATOM 2141 N N . CYS A 1 286 ? -11.146 16.934 23.694 1.00 95.38 286 CYS A N 1
ATOM 2142 C CA . CYS A 1 286 ? -10.439 18.133 24.104 1.00 95.38 286 CYS A CA 1
ATOM 2143 C C . CYS A 1 286 ? -10.959 19.333 23.315 1.00 95.38 286 CYS A C 1
ATOM 2145 O O . CYS A 1 286 ? -11.199 19.235 22.116 1.00 95.38 286 CYS A O 1
ATOM 2147 N N . LEU A 1 287 ? -11.126 20.468 23.992 1.00 96.12 287 LEU A N 1
ATOM 2148 C CA . LEU A 1 287 ? -11.579 21.716 23.393 1.00 96.12 287 LEU A CA 1
ATOM 2149 C C . LEU A 1 287 ? -10.597 22.834 23.735 1.00 96.12 287 LEU A C 1
ATOM 2151 O O . LEU A 1 287 ? -10.412 23.160 24.905 1.00 96.12 287 LEU A O 1
ATOM 2155 N N . SER A 1 288 ? -10.016 23.455 22.716 1.00 94.81 288 SER A N 1
ATOM 2156 C CA . SER A 1 288 ? -9.208 24.672 22.837 1.00 94.81 288 SER A CA 1
ATOM 2157 C C . SER A 1 288 ? -9.945 25.875 22.231 1.00 94.81 288 SER A C 1
ATOM 2159 O O . SER A 1 288 ? -11.124 25.795 21.880 1.00 94.81 288 SER A O 1
ATOM 2161 N N . ALA A 1 289 ? -9.269 27.020 22.116 1.00 92.25 289 ALA A N 1
ATOM 2162 C CA . ALA A 1 289 ? -9.815 28.197 21.435 1.00 92.25 289 ALA A CA 1
ATOM 2163 C C . ALA A 1 289 ? -9.964 28.016 19.914 1.00 92.25 289 ALA A C 1
ATOM 2165 O O . ALA A 1 289 ? -10.792 28.687 19.303 1.00 92.25 289 ALA A O 1
ATOM 2166 N N . SER A 1 290 ? -9.166 27.138 19.303 1.00 92.88 290 SER A N 1
ATOM 2167 C CA . SER A 1 290 ? -9.071 27.001 17.843 1.00 92.88 290 SER A CA 1
ATOM 2168 C C . SER A 1 290 ? -9.413 25.609 17.326 1.00 92.88 290 SER A C 1
ATOM 2170 O O . SER A 1 290 ? -9.852 25.493 16.186 1.00 92.88 290 SER A O 1
ATOM 2172 N N . VAL A 1 291 ? -9.241 24.568 18.140 1.00 94.50 291 VAL A N 1
ATOM 2173 C CA . VAL A 1 291 ? -9.422 23.163 17.742 1.00 94.50 291 VAL A CA 1
ATOM 2174 C C . VAL A 1 291 ? -10.236 22.407 18.788 1.00 94.50 291 VAL A C 1
ATOM 2176 O O . VAL A 1 291 ? -10.002 22.565 19.991 1.00 94.50 291 VAL A O 1
ATOM 2179 N N . ALA A 1 292 ? -11.162 21.574 18.317 1.00 96.19 292 ALA A N 1
ATOM 2180 C CA . ALA A 1 292 ? -11.798 20.518 19.087 1.00 96.19 292 ALA A CA 1
ATOM 2181 C C . ALA A 1 292 ? -11.297 19.157 18.580 1.00 96.19 292 ALA A C 1
ATOM 2183 O O . ALA A 1 292 ? -11.398 18.868 17.387 1.00 96.19 292 ALA A O 1
ATOM 2184 N N . ARG A 1 293 ? -10.735 18.348 19.479 1.00 96.88 293 ARG A N 1
ATOM 2185 C CA . ARG A 1 293 ? -10.162 17.029 19.190 1.00 96.88 293 ARG A CA 1
ATOM 2186 C C . ARG A 1 293 ? -11.002 15.943 19.850 1.00 96.88 293 ARG A C 1
ATOM 2188 O O . ARG A 1 293 ? -11.313 16.053 21.035 1.00 96.88 293 ARG A O 1
ATOM 2195 N N . TYR A 1 294 ? -11.315 14.887 19.112 1.00 97.50 294 TYR A N 1
ATOM 2196 C CA . TYR A 1 294 ? -12.117 13.752 19.561 1.00 97.50 294 TYR A CA 1
ATOM 2197 C C . TYR A 1 294 ? -11.365 12.458 19.270 1.00 97.50 294 TYR A C 1
ATOM 2199 O O . TYR A 1 294 ? -10.831 12.293 18.179 1.00 97.50 294 TYR A O 1
ATOM 2207 N N . GLU A 1 295 ? -11.324 11.535 20.224 1.00 96.62 295 GLU A N 1
ATOM 2208 C CA . GLU A 1 295 ? -10.609 10.270 20.061 1.00 96.62 295 GLU A CA 1
ATOM 2209 C C . GLU A 1 295 ? -11.361 9.126 20.738 1.00 96.62 295 GLU A C 1
ATOM 2211 O O . GLU A 1 295 ? -11.818 9.270 21.871 1.00 96.62 295 GLU A O 1
ATOM 2216 N N . ALA A 1 296 ? -11.484 7.989 20.055 1.00 95.62 296 ALA A N 1
ATOM 2217 C CA . ALA A 1 296 ? -12.003 6.754 20.637 1.00 95.62 296 ALA A CA 1
ATOM 2218 C C . ALA A 1 296 ? -11.495 5.529 19.869 1.00 95.62 296 ALA A C 1
ATOM 2220 O O . ALA A 1 296 ? -11.283 5.594 18.658 1.00 95.62 296 ALA A O 1
ATOM 2221 N N . ALA A 1 297 ? -11.365 4.396 20.562 1.00 91.88 297 ALA A N 1
ATOM 2222 C CA . ALA A 1 297 ? -11.079 3.111 19.932 1.00 91.88 297 ALA A CA 1
ATOM 2223 C C . ALA A 1 297 ? -12.363 2.298 19.720 1.00 91.88 297 ALA A C 1
ATOM 2225 O O . ALA A 1 297 ? -13.216 2.240 20.613 1.00 91.88 297 ALA A O 1
ATOM 2226 N N . TYR A 1 298 ? -12.483 1.636 18.569 1.00 90.31 298 TYR A N 1
ATOM 2227 C CA . TYR A 1 298 ? -13.654 0.837 18.198 1.00 90.31 298 TYR A CA 1
ATOM 2228 C C . TYR A 1 298 ? -13.257 -0.618 17.965 1.00 90.31 298 TYR A C 1
ATOM 2230 O O . TYR A 1 298 ? -12.549 -0.960 17.023 1.00 90.31 298 TYR A O 1
ATOM 2238 N N . VAL A 1 299 ? -13.704 -1.505 18.851 1.00 86.75 299 VAL A N 1
ATOM 2239 C CA . VAL A 1 299 ? -13.195 -2.888 18.890 1.00 86.75 299 VAL A CA 1
ATOM 2240 C C . VAL A 1 299 ? -14.049 -3.896 18.122 1.00 86.75 299 VAL A C 1
ATOM 2242 O O . VAL A 1 299 ? -13.561 -4.983 17.807 1.00 86.75 299 VAL A O 1
ATOM 2245 N N . ASP A 1 300 ? -15.279 -3.520 17.769 1.00 86.31 300 ASP A N 1
ATOM 2246 C CA . ASP A 1 300 ? -16.178 -4.283 16.898 1.00 86.31 300 ASP A CA 1
ATOM 2247 C C . ASP A 1 300 ? -16.206 -3.675 15.477 1.00 86.31 300 ASP A C 1
ATOM 2249 O O . ASP A 1 300 ? -16.007 -2.468 15.325 1.00 86.31 300 ASP A O 1
ATOM 2253 N N . PRO A 1 301 ? -16.456 -4.477 14.423 1.00 78.12 301 PRO A N 1
ATOM 2254 C CA . PRO A 1 301 ? -16.497 -3.979 13.050 1.00 78.12 301 PRO A CA 1
ATOM 2255 C C . PRO A 1 301 ? -17.772 -3.164 12.802 1.00 78.12 301 PRO A C 1
ATOM 2257 O O . PRO A 1 301 ? -18.874 -3.713 12.717 1.00 78.12 301 PRO A O 1
ATOM 2260 N N . PHE A 1 302 ? -17.622 -1.850 12.646 1.00 82.00 302 PHE A N 1
ATOM 2261 C CA . PHE A 1 302 ? -18.726 -0.936 12.369 1.00 82.00 302 PHE A CA 1
ATOM 2262 C C . PHE A 1 302 ? -18.601 -0.287 10.993 1.00 82.00 302 PHE A C 1
ATOM 2264 O O . PHE A 1 302 ? -17.513 0.045 10.536 1.00 82.00 302 PHE A O 1
ATOM 2271 N N . THR A 1 303 ? -19.740 -0.081 10.329 1.00 81.44 303 THR A N 1
ATOM 2272 C CA . THR A 1 303 ? -19.795 0.575 9.011 1.00 81.44 303 THR A CA 1
ATOM 2273 C C . THR A 1 303 ? -19.675 2.095 9.094 1.00 81.44 303 THR A C 1
ATOM 2275 O O . THR A 1 303 ? -19.367 2.739 8.096 1.00 81.44 303 THR A O 1
ATOM 2278 N N . HIS A 1 304 ? -19.931 2.672 10.271 1.00 85.94 304 HIS A N 1
ATOM 2279 C CA . HIS A 1 304 ? -19.837 4.106 10.519 1.00 85.94 304 HIS A CA 1
ATOM 2280 C C . HIS A 1 304 ? -19.346 4.357 11.944 1.00 85.94 304 HIS A C 1
ATOM 2282 O O . HIS A 1 304 ? -19.794 3.685 12.880 1.00 85.94 304 HIS A O 1
ATOM 2288 N N . HIS A 1 305 ? -18.485 5.362 12.080 1.00 92.00 305 HIS A N 1
ATOM 2289 C CA . HIS A 1 305 ? -17.959 5.881 13.339 1.00 92.00 305 HIS A CA 1
ATOM 2290 C C . HIS A 1 305 ? -18.401 7.331 13.473 1.00 92.00 305 HIS A C 1
ATOM 2292 O O . HIS A 1 305 ? -18.127 8.141 12.583 1.00 92.00 305 HIS A O 1
ATOM 2298 N N . ARG A 1 306 ? -19.116 7.656 14.550 1.00 94.81 306 ARG A N 1
ATOM 2299 C CA . ARG A 1 306 ? -19.711 8.975 14.743 1.00 94.81 306 ARG A CA 1
ATOM 2300 C C . ARG A 1 306 ? -19.280 9.640 16.032 1.00 94.81 306 ARG A C 1
ATOM 2302 O O . ARG A 1 306 ? -19.140 8.994 17.069 1.00 94.81 306 ARG A O 1
ATOM 2309 N N . VAL A 1 307 ? -19.193 10.962 15.966 1.00 97.56 307 VAL A N 1
ATOM 2310 C CA . VAL A 1 307 ? -19.109 11.841 17.132 1.00 97.56 307 VAL A CA 1
ATOM 2311 C C . VAL A 1 307 ? -20.279 12.809 17.058 1.00 97.56 307 VAL A C 1
ATOM 2313 O O . VAL A 1 307 ? -20.368 13.598 16.121 1.00 97.56 307 VAL A O 1
ATOM 2316 N N . PHE A 1 308 ? -21.186 12.745 18.025 1.00 97.81 308 PHE A N 1
ATOM 2317 C CA . PHE A 1 308 ? -22.252 13.730 18.179 1.00 97.81 308 PHE A CA 1
ATOM 2318 C C . PHE A 1 308 ? -21.798 14.812 19.150 1.00 97.81 308 PHE A C 1
ATOM 2320 O O . PHE A 1 308 ? -21.321 14.501 20.243 1.00 97.81 308 PHE A O 1
ATOM 2327 N N . ILE A 1 309 ? -21.944 16.066 18.732 1.00 97.88 309 ILE A N 1
ATOM 2328 C CA . ILE A 1 309 ? -21.435 17.244 19.428 1.00 97.88 309 ILE A CA 1
ATOM 2329 C C . ILE A 1 309 ? -22.599 18.220 19.621 1.00 97.88 309 ILE A C 1
ATOM 2331 O O . ILE A 1 309 ? -23.109 18.794 18.657 1.00 97.88 309 ILE A O 1
ATOM 2335 N N . ASP A 1 310 ? -23.005 18.402 20.871 1.00 97.12 310 ASP A N 1
ATOM 2336 C CA . ASP A 1 310 ? -23.741 19.580 21.330 1.00 97.12 310 ASP A CA 1
ATOM 2337 C C . ASP A 1 310 ? -22.694 20.673 21.583 1.00 97.12 310 ASP A C 1
ATOM 2339 O O . ASP A 1 310 ? -21.850 20.569 22.486 1.00 97.12 310 ASP A O 1
ATOM 2343 N N . SER A 1 311 ? -22.663 21.646 20.672 1.00 95.31 311 SER A N 1
ATOM 2344 C CA . SER A 1 311 ? -21.594 22.641 20.594 1.00 95.31 311 SER A CA 1
ATOM 2345 C C . SER A 1 311 ? -21.907 23.923 21.349 1.00 95.31 311 SER A C 1
ATOM 2347 O O . SER A 1 311 ? -20.966 24.644 21.690 1.00 95.31 311 SER A O 1
ATOM 2349 N N . ASP A 1 312 ? -23.181 24.200 21.618 1.00 93.06 312 ASP A N 1
ATOM 2350 C CA . ASP A 1 312 ? -23.637 25.364 22.377 1.00 93.06 312 ASP A CA 1
ATOM 2351 C C . ASP A 1 312 ? -24.020 25.036 23.836 1.00 93.06 312 ASP A C 1
ATOM 2353 O O . ASP A 1 312 ? -24.191 25.953 24.649 1.00 93.06 312 ASP A O 1
ATOM 2357 N N . ASN A 1 313 ? -24.042 23.746 24.195 1.00 93.50 313 ASN A N 1
ATOM 2358 C CA . ASN A 1 313 ? -24.459 23.214 25.492 1.00 93.50 313 ASN A CA 1
ATOM 2359 C C . ASN A 1 313 ? -25.904 23.630 25.841 1.00 93.50 313 ASN A C 1
ATOM 2361 O O . ASN A 1 313 ? -26.226 23.892 27.010 1.00 93.50 313 ASN A O 1
ATOM 2365 N N . ASP A 1 314 ? -26.772 23.708 24.828 1.00 93.88 314 ASP A N 1
ATOM 2366 C CA . ASP A 1 314 ? -28.203 23.963 24.952 1.00 93.88 314 ASP A CA 1
ATOM 2367 C C . ASP A 1 314 ? -29.032 22.752 24.497 1.00 93.88 314 ASP A C 1
ATOM 2369 O O . ASP A 1 314 ? -29.318 22.509 23.330 1.00 93.88 314 ASP A O 1
ATOM 2373 N N . THR A 1 315 ? -29.567 22.023 25.472 1.00 94.12 315 THR A N 1
ATOM 2374 C CA . THR A 1 315 ? -30.441 20.867 25.208 1.00 94.12 315 THR A CA 1
ATOM 2375 C C . THR A 1 315 ? -31.751 21.196 24.470 1.00 94.12 315 THR A C 1
ATOM 2377 O O . THR A 1 315 ? -32.486 20.270 24.125 1.00 94.12 315 THR A O 1
ATOM 2380 N N . ALA A 1 316 ? -32.101 22.478 24.293 1.00 93.69 316 ALA A N 1
ATOM 2381 C CA . ALA A 1 316 ? -33.297 22.916 23.573 1.00 93.69 316 ALA A CA 1
ATOM 2382 C C . ALA A 1 316 ? -33.078 23.114 22.061 1.00 93.69 316 ALA A C 1
ATOM 2384 O O . ALA A 1 316 ? -34.064 23.264 21.328 1.00 93.69 316 ALA A O 1
ATOM 2385 N N . THR A 1 317 ? -31.827 23.145 21.598 1.00 91.69 317 THR A N 1
ATOM 2386 C CA . THR A 1 317 ? -31.445 23.251 20.184 1.00 91.69 317 THR A CA 1
ATOM 2387 C C . THR A 1 317 ? -31.067 21.867 19.632 1.00 91.69 317 THR A C 1
ATOM 2389 O O . THR A 1 317 ? -31.286 20.840 20.275 1.00 91.69 317 THR A O 1
ATOM 2392 N N . GLY A 1 318 ? -30.598 21.802 18.384 1.00 94.75 318 GLY A N 1
ATOM 2393 C CA . GLY A 1 318 ? -30.030 20.572 17.831 1.00 94.75 318 GLY A CA 1
ATOM 2394 C C . GLY A 1 318 ? -30.964 19.358 17.671 1.00 94.75 318 GLY A C 1
ATOM 2395 O O . GLY A 1 318 ? -32.198 19.416 17.746 1.00 94.75 318 GLY A O 1
ATOM 2396 N N . TYR A 1 319 ? -30.332 18.227 17.370 1.00 96.50 319 TYR A N 1
ATOM 2397 C CA . TYR A 1 319 ? -30.936 16.907 17.264 1.00 96.50 319 TYR A CA 1
ATOM 2398 C C . TYR A 1 319 ? -31.000 16.227 18.636 1.00 96.50 319 TYR A C 1
ATOM 2400 O O . TYR A 1 319 ? -30.093 16.339 19.459 1.00 96.50 319 TYR A O 1
ATOM 2408 N N . HIS A 1 320 ? -32.071 15.472 18.879 1.00 95.44 320 HIS A N 1
ATOM 2409 C CA . HIS A 1 320 ? -32.239 14.699 20.106 1.00 95.44 320 HIS A CA 1
ATOM 2410 C C . HIS A 1 320 ? -31.890 13.235 19.836 1.00 95.44 320 HIS A C 1
ATOM 2412 O O . HIS A 1 320 ? -32.597 12.556 19.086 1.00 95.44 320 HIS A O 1
ATOM 2418 N N . LEU A 1 321 ? -30.819 12.738 20.458 1.00 94.00 321 LEU A N 1
ATOM 2419 C CA . LEU A 1 321 ? -30.464 11.321 20.388 1.00 94.00 321 LEU A CA 1
ATOM 2420 C C . LEU A 1 321 ? -31.495 10.446 21.138 1.00 94.00 321 LEU A C 1
ATOM 2422 O O . LEU A 1 321 ? -32.337 10.966 21.881 1.00 94.00 321 LEU A O 1
ATOM 2426 N N . PRO A 1 322 ? -31.472 9.110 20.942 1.00 91.94 322 PRO A N 1
ATOM 2427 C CA . PRO A 1 322 ? -32.384 8.196 21.626 1.00 91.94 322 PRO A CA 1
ATOM 2428 C C . PRO A 1 322 ? -32.369 8.340 23.161 1.00 91.94 322 PRO A C 1
ATOM 2430 O O . PRO A 1 322 ? -31.389 8.821 23.733 1.00 91.94 322 PRO A O 1
ATOM 2433 N N . PRO A 1 323 ? -33.428 7.886 23.863 1.00 90.62 323 PRO A N 1
ATOM 2434 C CA . PRO A 1 323 ? -33.515 8.004 25.317 1.00 90.62 323 PRO A CA 1
ATOM 2435 C C . PRO A 1 323 ? -32.267 7.480 26.041 1.00 90.62 323 PRO A C 1
ATOM 2437 O O . PRO A 1 323 ? -31.838 6.352 25.809 1.00 90.62 323 PRO A O 1
ATOM 2440 N N . GLY A 1 324 ? -31.718 8.292 26.947 1.00 87.00 324 GLY A N 1
ATOM 2441 C CA . GLY A 1 324 ? -30.481 7.989 27.678 1.00 87.00 324 GLY A CA 1
ATOM 2442 C C . GLY A 1 324 ? -29.215 8.600 27.070 1.00 87.00 324 GLY A C 1
ATOM 2443 O O . GLY A 1 324 ? -28.165 8.509 27.697 1.00 87.00 324 GLY A O 1
ATOM 2444 N N . GLN A 1 325 ? -29.320 9.245 25.905 1.00 93.81 325 GLN A N 1
ATOM 2445 C CA . GLN A 1 325 ? -28.241 9.988 25.251 1.00 93.81 325 GLN A CA 1
ATOM 2446 C C . GLN A 1 325 ? -28.479 11.512 25.299 1.00 93.81 325 GLN A C 1
ATOM 2448 O O . GLN A 1 325 ? -29.597 11.941 25.607 1.00 93.81 325 GLN A O 1
ATOM 2453 N N . PRO A 1 326 ? -27.453 12.341 25.015 1.00 91.00 326 PRO A N 1
ATOM 2454 C CA . PRO A 1 326 ? -27.584 13.798 24.976 1.00 91.00 326 PRO A CA 1
ATOM 2455 C C . PRO A 1 326 ? -28.632 14.302 23.968 1.00 91.00 326 PRO A C 1
ATOM 2457 O O . PRO A 1 326 ? -28.768 13.774 22.864 1.00 91.00 326 PRO A O 1
ATOM 2460 N N . ALA A 1 327 ? -29.358 15.352 24.349 1.00 93.56 327 ALA A N 1
ATOM 2461 C CA . ALA A 1 327 ? -30.089 16.219 23.418 1.00 93.56 327 ALA A CA 1
ATOM 2462 C C . ALA A 1 327 ? -29.194 17.408 23.025 1.00 93.56 327 ALA A C 1
ATOM 2464 O O . ALA A 1 327 ? -28.069 17.478 23.511 1.00 93.56 327 ALA A O 1
ATOM 2465 N N . GLY A 1 328 ? -29.664 18.330 22.180 1.00 94.81 328 GLY A N 1
ATOM 2466 C CA . GLY A 1 328 ? -28.859 19.510 21.836 1.00 94.81 328 GLY A CA 1
ATOM 2467 C C . GLY A 1 328 ? -27.832 19.294 20.726 1.00 94.81 328 GLY A C 1
ATOM 2468 O O . GLY A 1 328 ? -26.979 20.137 20.513 1.00 94.81 328 GLY A O 1
ATOM 2469 N N . VAL A 1 329 ? -27.835 18.162 20.013 1.00 96.88 329 VAL A N 1
ATOM 2470 C CA . VAL A 1 329 ? -26.720 17.847 19.104 1.00 96.88 329 VAL A CA 1
ATOM 2471 C C . VAL A 1 329 ? -26.759 18.724 17.851 1.00 96.88 329 VAL A C 1
ATOM 2473 O O . VAL A 1 329 ? -27.591 18.527 16.963 1.00 96.88 329 VAL A O 1
ATOM 2476 N N . ASP A 1 330 ? -25.816 19.648 17.739 1.00 97.31 330 ASP A N 1
ATOM 2477 C CA . ASP A 1 330 ? -25.699 20.570 16.608 1.00 97.31 330 ASP A CA 1
ATOM 2478 C C . ASP A 1 330 ? -24.901 19.986 15.445 1.00 97.31 330 ASP A C 1
ATOM 2480 O O . ASP A 1 330 ? -25.179 20.278 14.276 1.00 97.31 330 ASP A O 1
ATOM 2484 N N . HIS A 1 331 ? -23.884 19.183 15.769 1.00 97.88 331 HIS A N 1
ATOM 2485 C CA . HIS A 1 331 ? -22.944 18.643 14.799 1.00 97.88 331 HIS A CA 1
ATOM 2486 C C . HIS A 1 331 ? -22.781 17.137 14.956 1.00 97.88 331 HIS A C 1
ATOM 2488 O O . HIS A 1 331 ? -22.867 16.567 16.045 1.00 97.88 331 HIS A O 1
ATOM 2494 N N . MET A 1 332 ? -22.513 16.499 13.828 1.00 97.56 332 MET A N 1
ATOM 2495 C CA . MET A 1 332 ? -22.171 15.092 13.748 1.00 97.56 332 MET A CA 1
ATOM 2496 C C . MET A 1 332 ? -20.914 14.973 12.902 1.00 97.56 332 MET A C 1
ATOM 2498 O O . MET A 1 332 ? -20.893 15.427 11.762 1.00 97.56 332 MET A O 1
ATOM 2502 N N . ILE A 1 333 ? -19.878 14.349 13.436 1.00 97.56 333 ILE A N 1
ATOM 2503 C CA . ILE A 1 333 ? -18.823 13.774 12.608 1.00 97.56 333 ILE A CA 1
ATOM 2504 C C . ILE A 1 333 ? -19.285 12.369 12.243 1.00 97.56 333 ILE A C 1
ATOM 2506 O O . ILE A 1 333 ? -19.736 11.639 13.122 1.00 97.56 333 ILE A O 1
ATOM 2510 N N . GLU A 1 334 ? -19.195 11.992 10.974 1.00 94.00 334 GLU A N 1
ATOM 2511 C CA . GLU A 1 334 ? -19.356 10.608 10.530 1.00 94.00 334 GLU A CA 1
ATOM 2512 C C . GLU A 1 334 ? -18.178 10.252 9.629 1.00 94.00 334 GLU A C 1
ATOM 2514 O O . GLU A 1 334 ? -17.974 10.863 8.577 1.00 94.00 334 GLU A O 1
ATOM 2519 N N . ASN A 1 335 ? -17.388 9.267 10.060 1.00 90.44 335 ASN A N 1
ATOM 2520 C CA . ASN A 1 335 ? -16.146 8.866 9.410 1.00 90.44 335 ASN A CA 1
ATOM 2521 C C . ASN A 1 335 ? -15.245 10.090 9.152 1.00 90.44 335 ASN A C 1
ATOM 2523 O O . ASN A 1 335 ? -14.743 10.685 10.095 1.00 90.44 335 ASN A O 1
ATOM 2527 N N . GLY A 1 336 ? -15.045 10.490 7.896 1.00 91.06 336 GLY A N 1
ATOM 2528 C CA . GLY A 1 336 ? -14.184 11.614 7.515 1.00 91.06 336 GLY A CA 1
ATOM 2529 C C . GLY A 1 336 ? -14.872 12.967 7.351 1.00 91.06 336 GLY A C 1
ATOM 2530 O O . GLY A 1 336 ? -14.206 13.909 6.932 1.00 91.06 336 GLY A O 1
ATOM 2531 N N . ALA A 1 337 ? -16.175 13.086 7.621 1.00 93.94 337 ALA A N 1
ATOM 2532 C CA . ALA A 1 337 ? -16.951 14.279 7.282 1.00 93.94 337 ALA A CA 1
ATOM 2533 C C . ALA A 1 337 ? -17.650 14.905 8.497 1.00 93.94 337 ALA A C 1
ATOM 2535 O O . ALA A 1 337 ? -18.194 14.206 9.351 1.00 93.94 337 ALA A O 1
ATOM 2536 N N . LEU A 1 338 ? -17.665 16.243 8.541 1.00 97.50 338 LEU A N 1
ATOM 2537 C CA . LEU A 1 338 ? -18.431 17.032 9.508 1.00 97.50 338 LEU A CA 1
ATOM 2538 C C . LEU A 1 338 ? -19.792 17.419 8.925 1.00 97.50 338 LEU A C 1
ATOM 2540 O O . LEU A 1 338 ? -19.882 17.919 7.803 1.00 97.50 338 LEU A O 1
ATOM 2544 N N . TYR A 1 339 ? -20.841 17.274 9.723 1.00 97.69 339 TYR A N 1
ATOM 2545 C CA . TYR A 1 339 ? -22.208 17.640 9.389 1.00 97.69 339 TYR A CA 1
ATOM 2546 C C . TYR A 1 339 ? -22.796 18.580 10.433 1.00 97.69 339 TYR A C 1
ATOM 2548 O O . TYR A 1 339 ? -22.500 18.474 11.622 1.00 97.69 339 TYR A O 1
ATOM 2556 N N . ARG A 1 340 ? -23.685 19.464 9.979 1.00 97.56 340 ARG A N 1
ATOM 2557 C CA . ARG A 1 340 ? -24.479 20.367 10.811 1.00 97.56 340 ARG A CA 1
ATOM 2558 C C . ARG A 1 340 ? -25.957 20.012 10.720 1.00 97.56 340 ARG A C 1
ATOM 2560 O O . ARG A 1 340 ? -26.477 19.763 9.629 1.00 97.56 340 ARG A O 1
ATOM 2567 N N . TYR A 1 341 ? -26.632 20.034 11.858 1.00 97.44 341 TYR A N 1
ATOM 2568 C CA . TYR A 1 341 ? -28.068 19.832 11.957 1.00 97.44 341 TYR A CA 1
ATOM 2569 C C . TYR A 1 341 ? -28.846 21.013 11.356 1.00 97.44 341 TYR A C 1
ATOM 2571 O O . TYR A 1 341 ? -28.474 22.177 11.535 1.00 97.44 341 TYR A O 1
ATOM 2579 N N . VAL A 1 342 ? -29.926 20.735 10.615 1.00 95.88 342 VAL A N 1
ATOM 2580 C CA . VAL A 1 342 ? -30.669 21.782 9.875 1.00 95.88 342 VAL A CA 1
ATOM 2581 C C . VAL A 1 342 ? -32.189 21.736 10.008 1.00 95.88 342 VAL A C 1
ATOM 2583 O O . VAL A 1 342 ? -32.865 22.613 9.468 1.00 95.88 342 VAL A O 1
ATOM 2586 N N . GLY A 1 343 ? -32.767 20.759 10.700 1.00 92.00 343 GLY A N 1
ATOM 2587 C CA . GLY A 1 343 ? -34.223 20.671 10.785 1.00 92.00 343 GLY A CA 1
ATOM 2588 C C . GLY A 1 343 ? -34.726 19.390 11.431 1.00 92.00 343 GLY A C 1
ATOM 2589 O O . GLY A 1 343 ? -33.929 18.561 11.830 1.00 92.00 343 GLY A O 1
ATOM 2590 N N . PRO A 1 344 ? -36.047 19.201 11.532 1.00 91.06 344 PRO A N 1
ATOM 2591 C CA . PRO A 1 344 ? -36.628 18.106 12.301 1.00 91.06 344 PRO A CA 1
ATOM 2592 C C . PRO A 1 344 ? -36.223 16.720 11.776 1.00 91.06 344 PRO A C 1
ATOM 2594 O O . PRO A 1 344 ? -36.166 16.490 10.569 1.00 91.06 344 PRO A O 1
ATOM 2597 N N . GLY A 1 345 ? -36.059 15.767 12.696 1.00 90.94 345 GLY A N 1
ATOM 2598 C CA . GLY A 1 345 ? -35.702 14.385 12.365 1.00 90.94 345 GLY A CA 1
ATOM 2599 C C . GLY A 1 345 ? -34.222 14.237 12.010 1.00 90.94 345 GLY A C 1
ATOM 2600 O O . GLY A 1 345 ? -33.391 14.991 12.490 1.00 90.94 345 GLY A O 1
ATOM 2601 N N . TRP A 1 346 ? -33.872 13.244 11.193 1.00 93.38 346 TRP A N 1
ATOM 2602 C CA . TRP A 1 346 ? -32.487 13.016 10.765 1.00 93.38 346 TRP A CA 1
ATOM 2603 C C . TRP A 1 346 ? -32.122 13.934 9.585 1.00 93.38 346 TRP A C 1
ATOM 2605 O O . TRP A 1 346 ? -32.157 13.511 8.429 1.00 93.38 346 TRP A O 1
ATOM 2615 N N . ALA A 1 347 ? -31.840 15.210 9.866 1.00 95.50 347 ALA A N 1
ATOM 2616 C CA . ALA A 1 347 ? -31.583 16.232 8.849 1.00 95.50 347 ALA A CA 1
ATOM 2617 C C . ALA A 1 347 ? -30.210 16.896 9.038 1.00 95.50 347 ALA A C 1
ATOM 2619 O O . ALA A 1 347 ? -30.039 17.783 9.877 1.00 95.50 347 ALA A O 1
ATOM 2620 N N . TRP A 1 348 ? -29.252 16.488 8.204 1.00 97.25 348 TRP A N 1
ATOM 2621 C CA . TRP A 1 348 ? -27.842 16.864 8.295 1.00 97.25 348 TRP A CA 1
ATOM 2622 C C . TRP A 1 348 ? -27.335 17.413 6.959 1.00 97.25 348 TRP A C 1
ATOM 2624 O O . TRP A 1 348 ? -27.605 16.830 5.909 1.00 97.25 348 TRP A O 1
ATOM 2634 N N . ILE A 1 349 ? -26.587 18.519 6.990 1.00 96.31 349 ILE A N 1
ATOM 2635 C CA . ILE A 1 349 ? -25.861 19.048 5.826 1.00 96.31 349 ILE A CA 1
ATOM 2636 C C . ILE A 1 349 ? -24.360 19.001 6.095 1.00 96.31 349 ILE A C 1
ATOM 2638 O O . ILE A 1 349 ? -23.917 19.394 7.172 1.00 96.31 349 ILE A O 1
ATOM 2642 N N . GLN A 1 350 ? -23.576 18.520 5.132 1.00 96.12 350 GLN A N 1
ATOM 2643 C CA . GLN A 1 350 ? -22.123 18.482 5.273 1.00 96.12 350 GLN A CA 1
ATOM 2644 C C . GLN A 1 350 ? -21.556 19.909 5.329 1.00 96.12 350 GLN A C 1
ATOM 2646 O O . GLN A 1 350 ? -21.957 20.779 4.551 1.00 96.12 350 GLN A O 1
ATOM 2651 N N . VAL A 1 351 ? -20.617 20.147 6.240 1.00 94.88 351 VAL A N 1
ATOM 2652 C CA . VAL A 1 351 ? -19.849 21.391 6.320 1.00 94.88 351 VAL A CA 1
ATOM 2653 C C . VAL A 1 351 ? -18.710 21.302 5.305 1.00 94.88 351 VAL A C 1
ATOM 2655 O O . VAL A 1 351 ? -17.785 20.508 5.458 1.00 94.88 351 VAL A O 1
ATOM 2658 N N . SER A 1 352 ? -18.798 22.076 4.224 1.00 88.12 352 SER A N 1
ATOM 2659 C CA . SER A 1 352 ? -17.804 22.049 3.144 1.00 88.12 352 SER A CA 1
ATOM 2660 C C . SER A 1 352 ? -16.432 22.551 3.606 1.00 88.12 352 SER A C 1
ATOM 2662 O O . SER A 1 352 ? -16.347 23.504 4.377 1.00 88.12 352 SER A O 1
ATOM 2664 N N . GLY A 1 353 ? -15.362 21.949 3.078 1.00 87.06 353 GLY A N 1
ATOM 2665 C CA . GLY A 1 353 ? -13.982 22.374 3.339 1.00 87.06 353 GLY A CA 1
ATOM 2666 C C . GLY A 1 353 ? -13.412 21.935 4.692 1.00 87.06 353 GLY A C 1
ATOM 2667 O O . GLY A 1 353 ? -12.371 22.444 5.092 1.00 87.06 353 GLY A O 1
ATOM 2668 N N . VAL A 1 354 ? -14.078 21.013 5.394 1.00 87.12 354 VAL A N 1
ATOM 2669 C CA . VAL A 1 354 ? -13.609 20.453 6.667 1.00 87.12 354 VAL A CA 1
ATOM 2670 C C . VAL A 1 354 ? -13.509 18.933 6.541 1.00 87.12 354 VAL A C 1
ATOM 2672 O O . VAL A 1 354 ? -14.511 18.276 6.254 1.00 87.12 354 VAL A O 1
ATOM 2675 N N . SER A 1 355 ? -12.318 18.392 6.801 1.00 91.19 355 SER A N 1
ATOM 2676 C CA . SER A 1 355 ? -12.016 16.953 6.781 1.00 91.19 355 SER A CA 1
ATOM 2677 C C . SER A 1 355 ? -11.479 16.533 8.151 1.00 91.19 355 SER A C 1
ATOM 2679 O O . SER A 1 355 ? -10.273 16.614 8.368 1.00 91.19 355 SER A O 1
ATOM 2681 N N . PRO A 1 356 ? -12.346 16.150 9.109 1.00 87.62 356 PRO A N 1
ATOM 2682 C CA . PRO A 1 356 ? -11.915 15.992 10.492 1.00 87.62 356 PRO A CA 1
ATOM 2683 C C . PRO A 1 356 ? -11.022 14.789 10.780 1.00 87.62 356 PRO A C 1
ATOM 2685 O O . PRO A 1 356 ? -10.364 14.792 11.808 1.00 87.62 356 PRO A O 1
ATOM 2688 N N . LEU A 1 357 ? -11.052 13.728 9.970 1.00 89.56 357 LEU A N 1
ATOM 2689 C CA . LEU A 1 357 ? -10.368 12.474 10.302 1.00 89.56 357 LEU A CA 1
ATOM 2690 C C . LEU A 1 357 ? -8.849 12.614 10.158 1.00 89.56 357 LEU A C 1
ATOM 2692 O O . LEU A 1 357 ? -8.350 12.859 9.064 1.00 89.56 357 LEU A O 1
ATOM 2696 N N . VAL A 1 358 ? -8.143 12.415 11.270 1.00 83.31 358 VAL A N 1
ATOM 2697 C CA . VAL A 1 358 ? -6.682 12.533 11.376 1.00 83.31 358 VAL A CA 1
ATOM 2698 C C . VAL A 1 358 ? -6.005 11.165 11.327 1.00 83.31 358 VAL A C 1
ATOM 2700 O O . VAL A 1 358 ? -4.960 11.016 10.705 1.00 83.31 358 VAL A O 1
ATOM 2703 N N . SER A 1 359 ? -6.572 10.152 11.989 1.00 82.56 359 SER A N 1
ATOM 2704 C CA . SER A 1 359 ? -5.981 8.810 12.058 1.00 82.56 359 SER A CA 1
ATOM 2705 C C . SER A 1 359 ? -7.041 7.741 12.316 1.00 82.56 359 SER A C 1
ATOM 2707 O O . SER A 1 359 ? -8.051 8.015 12.966 1.00 82.56 359 SER A O 1
ATOM 2709 N N . THR A 1 360 ? -6.783 6.532 11.811 1.00 80.81 360 THR A N 1
ATOM 2710 C CA . THR A 1 360 ? -7.538 5.294 12.080 1.00 80.81 360 THR A CA 1
ATOM 2711 C C . THR A 1 360 ? -6.611 4.145 12.506 1.00 80.81 360 THR A C 1
ATOM 2713 O O . THR A 1 360 ? -6.931 2.973 12.296 1.00 80.81 360 THR A O 1
ATOM 2716 N N . THR A 1 361 ? -5.414 4.462 13.004 1.00 77.31 361 THR A N 1
ATOM 2717 C CA . THR A 1 361 ? -4.374 3.467 13.305 1.00 77.31 361 THR A CA 1
ATOM 2718 C C . THR A 1 361 ? -4.790 2.587 14.480 1.00 77.31 361 THR A C 1
ATOM 2720 O O . THR A 1 361 ? -5.270 3.091 15.493 1.00 77.31 361 THR A O 1
ATOM 2723 N N . ASP A 1 362 ? -4.603 1.270 14.351 1.00 71.62 362 ASP A N 1
ATOM 2724 C CA . ASP A 1 362 ? -4.893 0.282 15.401 1.00 71.62 362 ASP A CA 1
ATOM 2725 C C . ASP A 1 362 ? -6.289 0.439 16.023 1.00 71.62 362 ASP A C 1
ATOM 2727 O O . ASP A 1 362 ? -6.477 0.321 17.234 1.00 71.62 362 ASP A O 1
ATOM 2731 N N . ASP A 1 363 ? -7.279 0.724 15.169 1.00 82.12 363 ASP A N 1
ATOM 2732 C CA . ASP A 1 363 ? -8.688 0.885 15.541 1.00 82.12 363 ASP A CA 1
ATOM 2733 C C . ASP A 1 363 ? -9.002 2.111 16.409 1.00 82.12 363 ASP A C 1
ATOM 2735 O O . ASP A 1 363 ? -10.132 2.268 16.887 1.00 82.12 363 ASP A O 1
ATOM 2739 N N . VAL A 1 364 ? -8.023 3.000 16.584 1.00 89.38 364 VAL A N 1
ATOM 2740 C CA . VAL A 1 364 ? -8.175 4.301 17.231 1.00 89.38 364 VAL A CA 1
ATOM 2741 C C . VAL A 1 364 ? -8.507 5.338 16.175 1.00 89.38 364 VAL A C 1
ATOM 2743 O O . VAL A 1 364 ? -7.731 5.584 15.255 1.00 89.38 364 VAL A O 1
ATOM 2746 N N . TYR A 1 365 ? -9.660 5.976 16.329 1.00 93.50 365 TYR A N 1
ATOM 2747 C CA . TYR A 1 365 ? -10.073 7.065 15.464 1.00 93.50 365 TYR A CA 1
ATOM 2748 C C . TYR A 1 365 ? -9.807 8.385 16.163 1.00 93.50 365 TYR A C 1
ATOM 2750 O O . TYR A 1 365 ? -10.268 8.594 17.287 1.00 93.50 365 TYR A O 1
ATOM 2758 N N . VAL A 1 366 ? -9.090 9.270 15.475 1.00 95.12 366 VAL A N 1
ATOM 2759 C CA . VAL A 1 366 ? -8.808 10.633 15.925 1.00 95.12 366 VAL A CA 1
ATOM 2760 C C . VAL A 1 366 ? -9.428 11.609 14.941 1.00 95.12 366 VAL A C 1
ATOM 2762 O O . VAL A 1 366 ? -9.181 11.522 13.737 1.00 95.12 366 VAL A O 1
ATOM 2765 N N . TRP A 1 367 ? -10.194 12.559 15.464 1.00 97.00 367 TRP A N 1
ATOM 2766 C CA . TRP A 1 367 ? -10.779 13.647 14.699 1.00 97.00 367 TRP A CA 1
ATOM 2767 C C . TRP A 1 367 ? -10.379 15.003 15.254 1.00 97.00 367 TRP A C 1
ATOM 2769 O O . TRP A 1 367 ? -10.402 15.204 16.467 1.00 97.00 367 TRP A O 1
ATOM 2779 N N . GLU A 1 368 ? -10.111 15.954 14.368 1.00 96.31 368 GLU A N 1
ATOM 2780 C CA . GLU A 1 368 ? -9.874 17.352 14.709 1.00 96.31 368 GLU A CA 1
ATOM 2781 C C . GLU A 1 368 ? -10.765 18.270 13.878 1.00 96.31 368 GLU A C 1
ATOM 2783 O O . GLU A 1 368 ? -10.834 18.190 12.655 1.00 96.31 368 GLU A O 1
ATOM 2788 N N . VAL A 1 369 ? -11.473 19.164 14.562 1.00 95.69 369 VAL A N 1
ATOM 2789 C CA . VAL A 1 369 ? -12.375 20.135 13.946 1.00 95.69 369 VAL A CA 1
ATOM 2790 C C . VAL A 1 369 ? -11.933 21.541 14.342 1.00 95.69 369 VAL A C 1
ATOM 2792 O O . VAL A 1 369 ? -11.807 21.824 15.538 1.00 95.69 369 VAL A O 1
ATOM 2795 N N . PRO A 1 370 ? -11.742 22.465 13.382 1.00 94.75 370 PRO A N 1
ATOM 2796 C CA . PRO A 1 370 ? -11.584 23.876 13.702 1.00 94.75 370 PRO A CA 1
ATOM 2797 C C . PRO A 1 370 ? -12.816 24.382 14.459 1.00 94.75 370 PRO A C 1
ATOM 2799 O O . PRO A 1 370 ? -13.939 24.235 13.981 1.00 94.75 370 PRO A O 1
ATOM 2802 N N . VAL A 1 371 ? -12.635 25.029 15.611 1.00 94.00 371 VAL A N 1
ATOM 2803 C CA . VAL A 1 371 ? -13.760 25.547 16.421 1.00 94.00 371 VAL A CA 1
ATOM 2804 C C . VAL A 1 371 ? -14.607 26.550 15.628 1.00 94.00 371 VAL A C 1
ATOM 2806 O O . VAL A 1 371 ? -15.814 26.633 15.827 1.00 94.00 371 VAL A O 1
ATOM 2809 N N . SER A 1 372 ? -14.009 27.251 14.660 1.00 93.38 372 SER A N 1
ATOM 2810 C CA . SER A 1 372 ? -14.712 28.140 13.725 1.00 93.38 372 SER A CA 1
ATOM 2811 C C . SER A 1 372 ? -15.727 27.433 12.816 1.00 93.38 372 SER A C 1
ATOM 2813 O O . SER A 1 372 ? -16.606 28.100 12.270 1.00 93.38 372 SER A O 1
ATOM 2815 N N . ALA A 1 373 ? -15.622 26.113 12.644 1.00 94.06 373 ALA A N 1
ATOM 2816 C CA . ALA A 1 373 ? -16.565 25.302 11.879 1.00 94.06 373 ALA A CA 1
ATOM 2817 C C . ALA A 1 373 ? -17.774 24.835 12.711 1.00 94.06 373 ALA A C 1
ATOM 2819 O O . ALA A 1 373 ? -18.755 24.366 12.133 1.00 94.06 373 ALA A O 1
ATOM 2820 N N . LEU A 1 374 ? -17.724 24.974 14.042 1.00 94.31 374 LEU A N 1
ATOM 2821 C CA . LEU A 1 374 ? -18.810 24.615 14.950 1.00 94.31 374 LEU A CA 1
ATOM 2822 C C . LEU A 1 374 ? -19.693 25.840 15.218 1.00 94.31 374 LEU A C 1
ATOM 2824 O O . LEU A 1 374 ? -19.262 26.844 15.788 1.00 94.31 374 LEU A O 1
ATOM 2828 N N . VAL A 1 375 ? -20.955 25.770 14.804 1.00 85.88 375 VAL A N 1
ATOM 2829 C CA . VAL A 1 375 ? -21.953 26.803 15.125 1.00 85.88 375 VAL A CA 1
ATOM 2830 C C . VAL A 1 375 ? -22.243 26.807 16.621 1.00 85.88 375 VAL A C 1
ATOM 2832 O O . VAL A 1 375 ? -22.387 25.757 17.221 1.00 85.88 375 VAL A O 1
ATOM 2835 N N . GLY A 1 376 ? -22.347 27.995 17.220 1.00 79.25 376 GLY A N 1
ATOM 2836 C CA . GLY A 1 376 ? -22.729 28.118 18.627 1.00 79.25 376 GLY A CA 1
ATOM 2837 C C . GLY A 1 376 ? -21.641 27.719 19.624 1.00 79.25 376 GLY A C 1
ATOM 2838 O O . GLY A 1 376 ? -21.940 27.717 20.807 1.00 79.25 376 GLY A O 1
ATOM 2839 N N . ALA A 1 377 ? -20.404 27.461 19.166 1.00 72.62 377 ALA A N 1
ATOM 2840 C CA . ALA A 1 377 ? -19.276 26.973 19.964 1.00 72.62 377 ALA A CA 1
ATOM 2841 C C . ALA A 1 377 ? -19.115 27.691 21.316 1.00 72.62 377 ALA A C 1
ATOM 2843 O O . ALA A 1 377 ? -18.437 28.719 21.441 1.00 72.62 377 ALA A O 1
ATOM 2844 N N . ALA A 1 378 ? -19.745 27.125 22.340 1.00 78.56 378 ALA A N 1
ATOM 2845 C CA . ALA A 1 378 ? -19.644 27.573 23.706 1.00 78.56 378 ALA A CA 1
ATOM 2846 C C . ALA A 1 378 ? -18.286 27.156 24.277 1.00 78.56 378 ALA A C 1
ATOM 2848 O O . ALA A 1 378 ? -17.557 26.321 23.738 1.00 78.56 378 ALA A O 1
ATOM 2849 N N . THR A 1 379 ? -17.942 27.708 25.436 1.00 88.38 379 THR A N 1
ATOM 2850 C CA . THR A 1 379 ? -16.756 27.273 26.184 1.00 88.38 379 THR A CA 1
ATOM 2851 C C . THR A 1 379 ? -16.946 25.898 26.830 1.00 88.38 379 THR A C 1
ATOM 2853 O O . THR A 1 379 ? -16.099 25.467 27.608 1.00 88.38 379 THR A O 1
ATOM 2856 N N . THR A 1 380 ? -18.061 25.211 26.576 1.00 92.50 380 THR A N 1
ATOM 2857 C CA . THR A 1 380 ? -18.335 23.842 27.015 1.00 92.50 380 THR A CA 1
ATOM 2858 C C . THR A 1 380 ? -19.110 23.107 25.930 1.00 92.50 380 THR A C 1
ATOM 2860 O O . THR A 1 380 ? -20.025 23.681 25.356 1.00 92.50 380 THR A O 1
ATOM 2863 N N . GLN A 1 381 ? -18.740 21.854 25.673 1.00 94.69 381 GLN A N 1
ATOM 2864 C CA . GLN A 1 381 ? -19.413 20.951 24.740 1.00 94.69 381 GLN A CA 1
ATOM 2865 C C . GLN A 1 381 ? -19.886 19.692 25.462 1.00 94.69 381 GLN A C 1
ATOM 2867 O O . GLN A 1 381 ? -19.246 19.243 26.424 1.00 94.69 381 GLN A O 1
ATOM 2872 N N . VAL A 1 382 ? -20.959 19.089 24.954 1.00 96.75 382 VAL A N 1
ATOM 2873 C CA . VAL A 1 382 ? -21.387 17.739 25.334 1.00 96.75 382 VAL A CA 1
ATOM 2874 C C . VAL A 1 382 ? -21.190 16.810 24.142 1.00 96.75 382 VAL A C 1
ATOM 2876 O O . VAL A 1 382 ? -21.649 17.077 23.036 1.00 96.75 382 VAL A O 1
ATOM 2879 N N . VAL A 1 383 ? -20.464 15.718 24.366 1.00 97.44 383 VAL A N 1
ATOM 2880 C CA . VAL A 1 383 ? -19.977 14.831 23.309 1.00 97.44 383 VAL A CA 1
ATOM 2881 C C . VAL A 1 383 ? -20.369 13.396 23.615 1.00 97.44 383 VAL A C 1
ATOM 2883 O O . VAL A 1 383 ? -20.245 12.929 24.751 1.00 97.44 383 VAL A O 1
ATOM 2886 N N . VAL A 1 384 ? -20.805 12.667 22.594 1.00 97.56 384 VAL A N 1
ATOM 2887 C CA . VAL A 1 384 ? -20.954 11.215 22.673 1.00 97.56 384 VAL A CA 1
ATOM 2888 C C . VAL A 1 384 ? -20.482 10.556 21.384 1.00 97.56 384 VAL A C 1
ATOM 2890 O O . VAL A 1 384 ? -20.771 11.024 20.284 1.00 97.56 384 VAL A O 1
ATOM 2893 N N . PHE A 1 385 ? -19.756 9.453 21.530 1.00 97.38 385 PHE A N 1
ATOM 2894 C CA . PHE A 1 385 ? -19.320 8.625 20.416 1.00 97.38 385 PHE A CA 1
ATOM 2895 C C . PHE A 1 385 ? -20.372 7.557 20.141 1.00 97.38 385 PHE A C 1
ATOM 2897 O O . PHE A 1 385 ? -20.955 6.998 21.075 1.00 97.38 385 PHE A O 1
ATOM 2904 N N . GLN A 1 386 ? -20.610 7.268 18.867 1.00 94.75 386 GLN A N 1
ATOM 2905 C CA . GLN A 1 386 ? -21.552 6.244 18.435 1.00 94.75 386 GLN A CA 1
ATOM 2906 C C . GLN A 1 386 ? -20.971 5.438 17.281 1.00 94.75 386 GLN A C 1
ATOM 2908 O O . GLN A 1 386 ? -20.240 5.968 16.449 1.00 94.75 386 GLN A O 1
ATOM 2913 N N . ALA A 1 387 ? -21.321 4.158 17.209 1.00 89.50 387 ALA A N 1
ATOM 2914 C CA . ALA A 1 387 ? -21.023 3.350 16.039 1.00 89.50 387 ALA A CA 1
ATOM 2915 C C . ALA A 1 387 ? -22.081 2.272 15.773 1.00 89.50 387 ALA A C 1
ATOM 2917 O O . ALA A 1 387 ? -22.732 1.776 16.694 1.00 89.50 387 ALA A O 1
ATOM 2918 N N . GLY A 1 388 ? -22.190 1.886 14.498 1.00 74.06 388 GLY A N 1
ATOM 2919 C CA . GLY A 1 388 ? -22.802 0.624 14.069 1.00 74.06 388 GLY A CA 1
ATOM 2920 C C . GLY A 1 388 ? -24.324 0.481 14.132 1.00 74.06 388 GLY A C 1
ATOM 2921 O O . GLY A 1 388 ? -25.054 1.427 14.387 1.00 74.06 388 GLY A O 1
ATOM 2922 N N . SER A 1 389 ? -24.773 -0.753 13.854 1.00 61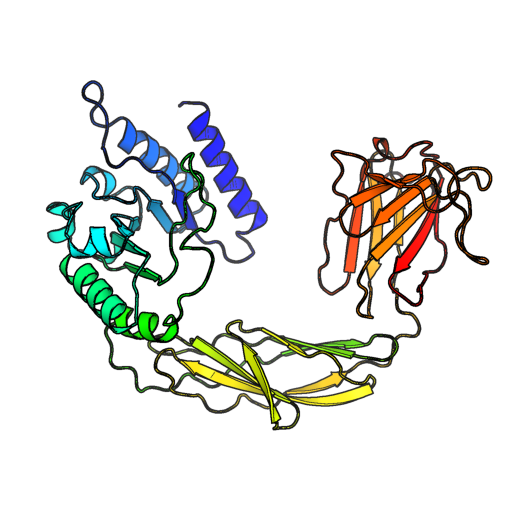.84 389 SER A N 1
ATOM 2923 C CA . SER A 1 389 ? -26.127 -1.282 14.069 1.00 61.84 389 SER A CA 1
ATOM 2924 C C . SER A 1 389 ? -26.011 -2.711 14.647 1.00 61.84 389 SER A C 1
ATOM 2926 O O . SER A 1 389 ? -25.398 -3.558 13.992 1.00 61.84 389 SER A O 1
ATOM 2928 N N . PRO A 1 390 ? -26.571 -3.009 15.837 1.00 68.44 390 PRO A N 1
ATOM 2929 C CA . PRO A 1 390 ? -27.275 -2.071 16.710 1.00 68.44 390 PRO A CA 1
ATOM 2930 C C . PRO A 1 390 ? -26.347 -0.954 17.203 1.00 68.44 390 PRO A C 1
ATOM 2932 O O . PRO A 1 390 ? -25.142 -1.160 17.328 1.00 68.44 390 PRO A O 1
ATOM 2935 N N . ASP A 1 391 ? -26.919 0.225 17.445 1.00 85.38 391 ASP A N 1
ATOM 2936 C CA . ASP A 1 391 ? -26.151 1.399 17.852 1.00 85.38 391 ASP A CA 1
ATOM 2937 C C . ASP A 1 391 ? -25.446 1.145 19.192 1.00 85.38 391 ASP A C 1
ATOM 2939 O O . ASP A 1 391 ? -26.090 0.860 20.208 1.00 85.38 391 ASP A O 1
ATOM 2943 N N . ALA A 1 392 ? -24.123 1.290 19.204 1.00 90.12 392 ALA A N 1
ATOM 2944 C CA . ALA A 1 392 ? -23.324 1.367 20.419 1.00 90.12 392 ALA A CA 1
ATOM 2945 C C . ALA A 1 392 ? -23.022 2.834 20.723 1.00 90.12 392 ALA A C 1
ATOM 2947 O O . ALA A 1 392 ? -22.622 3.572 19.828 1.00 90.12 392 ALA A O 1
ATOM 2948 N N . TYR A 1 393 ? -23.180 3.242 21.981 1.00 93.94 393 TYR A N 1
ATOM 2949 C CA . TYR A 1 393 ? -22.861 4.592 22.444 1.00 93.94 393 TYR A CA 1
ATOM 2950 C C . TYR A 1 393 ? -21.806 4.542 23.544 1.00 93.94 393 TYR A C 1
ATOM 2952 O O . TYR A 1 393 ? -21.824 3.646 24.393 1.00 93.94 393 TYR A O 1
ATOM 2960 N N . SER A 1 394 ? -20.909 5.523 23.555 1.00 95.12 394 SER A N 1
ATOM 2961 C CA . SER A 1 394 ? -20.007 5.744 24.680 1.00 95.12 394 SER A CA 1
ATOM 2962 C C . SER A 1 394 ? -20.743 6.358 25.871 1.00 95.12 394 SER A C 1
ATOM 2964 O O . SER A 1 394 ? -21.898 6.774 25.780 1.00 95.12 394 SER A O 1
ATOM 2966 N N . ALA A 1 395 ? -20.043 6.490 26.999 1.00 93.44 395 ALA A N 1
ATOM 2967 C CA . ALA A 1 395 ? -20.459 7.451 28.011 1.00 93.44 395 ALA A CA 1
ATOM 2968 C C . ALA A 1 395 ? -20.443 8.875 27.425 1.00 93.44 395 ALA A C 1
ATOM 2970 O O . ALA A 1 395 ? -19.594 9.197 26.588 1.00 93.44 395 ALA A O 1
ATOM 2971 N N . THR A 1 396 ? -21.369 9.716 27.882 1.00 95.81 396 THR A N 1
ATOM 2972 C CA . THR A 1 396 ? -21.378 11.146 27.567 1.00 95.81 396 THR A CA 1
ATOM 2973 C C . THR A 1 396 ? -20.190 11.838 28.227 1.00 95.81 396 THR A C 1
ATOM 2975 O O . THR A 1 396 ? -19.941 11.659 29.421 1.00 95.81 396 THR A O 1
ATOM 2978 N N . LEU A 1 397 ? -19.490 12.663 27.457 1.00 96.81 397 LEU A N 1
ATOM 2979 C CA . LEU A 1 397 ? -18.418 13.528 27.926 1.00 96.81 397 LEU A CA 1
ATOM 2980 C C . LEU A 1 397 ? -18.917 14.973 27.966 1.00 96.81 397 LEU A C 1
ATOM 2982 O O . LEU A 1 397 ? -19.545 15.438 27.021 1.00 96.81 397 LEU A O 1
ATOM 2986 N N . THR A 1 398 ? -18.602 15.697 29.034 1.00 96.00 398 THR A N 1
ATOM 2987 C CA . THR A 1 398 ? -18.761 17.156 29.095 1.00 96.00 398 THR A CA 1
ATOM 2988 C C . THR A 1 398 ? -17.371 17.767 29.158 1.00 96.00 398 THR A C 1
ATOM 2990 O O . THR A 1 398 ? -16.611 17.470 30.081 1.00 96.00 398 THR A O 1
ATOM 2993 N N . VAL A 1 399 ? -17.027 18.595 28.176 1.00 94.31 399 VAL A N 1
ATOM 2994 C CA . VAL A 1 399 ? -15.680 19.154 28.020 1.00 94.31 399 VAL A CA 1
ATOM 2995 C C . VAL A 1 399 ? -15.749 20.665 28.041 1.00 94.31 399 VAL A C 1
ATOM 2997 O O . VAL A 1 399 ? -16.376 21.270 27.179 1.00 94.31 399 VAL A O 1
ATOM 3000 N N . SER A 1 400 ? -15.074 21.276 29.010 1.00 94.38 400 SER A N 1
ATOM 3001 C CA . SER A 1 400 ? -14.863 22.721 29.044 1.00 94.38 400 SER A CA 1
ATOM 3002 C C . SER A 1 400 ? -13.570 23.099 28.328 1.00 94.38 400 SER A C 1
ATOM 3004 O O . SER A 1 400 ? -12.586 22.361 28.368 1.00 94.38 400 SER A O 1
ATOM 3006 N N . GLN A 1 401 ? -13.574 24.271 27.701 1.00 94.12 401 GLN A N 1
ATOM 3007 C CA . GLN A 1 401 ? -12.437 24.804 26.970 1.00 94.12 401 GLN A CA 1
ATOM 3008 C C . GLN A 1 401 ? -11.210 24.959 27.880 1.00 94.12 401 GLN A C 1
ATOM 3010 O O . GLN A 1 401 ? -11.293 25.526 28.973 1.00 94.12 401 GLN A O 1
ATOM 3015 N N . SER A 1 402 ? -10.066 24.481 27.402 1.00 92.00 402 SER A N 1
ATOM 3016 C CA . SER A 1 402 ? -8.759 24.585 28.044 1.00 92.00 402 SER A CA 1
ATOM 3017 C C . SER A 1 402 ? -7.812 25.464 27.213 1.00 92.00 402 SER A C 1
ATOM 3019 O O . SER A 1 402 ? -8.138 25.930 26.119 1.00 92.00 402 SER A O 1
ATOM 3021 N N . THR A 1 403 ? -6.604 25.699 27.730 1.00 86.12 403 THR A N 1
ATOM 3022 C CA . THR A 1 403 ? -5.554 26.439 27.013 1.00 86.12 403 THR A CA 1
ATOM 3023 C C . THR A 1 403 ? -4.938 25.661 25.849 1.00 86.12 403 THR A C 1
ATOM 3025 O O . THR A 1 403 ? -4.161 26.248 25.102 1.00 86.12 403 THR A O 1
ATOM 3028 N N . GLY A 1 404 ? -5.247 24.369 25.694 1.00 80.81 404 GLY A N 1
ATOM 3029 C CA . GLY A 1 404 ? -4.682 23.541 24.634 1.00 80.81 404 GLY A CA 1
ATOM 3030 C C . GLY A 1 404 ? -5.207 22.108 24.613 1.00 80.81 404 GLY A C 1
ATOM 3031 O O . GLY A 1 404 ? -5.615 21.564 25.646 1.00 80.81 404 GLY A O 1
ATOM 3032 N N . CYS A 1 405 ? -5.147 21.553 23.407 1.00 80.50 405 CYS A N 1
ATOM 3033 C CA .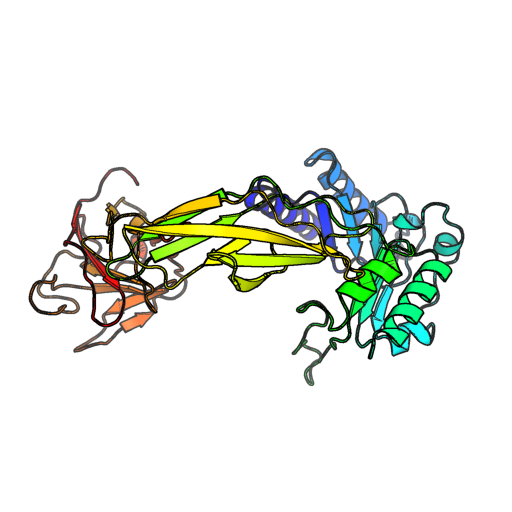 CYS A 1 405 ? -5.145 20.137 23.078 1.00 80.50 405 CYS A CA 1
ATOM 3034 C C . CYS A 1 405 ? -3.729 19.813 22.579 1.00 80.50 405 CYS A C 1
ATOM 3036 O O . CYS A 1 405 ? -3.263 18.707 22.893 1.00 80.50 405 CYS A O 1
#

Foldseek 3Di:
DDPVLVVLLVVLVVCCVVCVVVPQQADEAPQQAQACDDPVDRNVRVVSLQVSLVSCCVVRPRHAYEYENQAAHDCSCQPRGQAYAHHAEELVCQVVCVGPHDPVLQVDPQLCNYEYEYELQQDLVSLLVSLVVSVNSSHLHYDYANDDQDADPVRHGPDDRPPDQHPLNLSNLVSSVVDDFDDWWEAWAPWDWDKFAEQFWIKIKIATDATDDPRFFQWKFKDKQNHTPDIDRHRIDMGIRHGAQDKIKMWMWTAHSNGHIYDIYDIDIDGHHHYDPAQKPDWDWAAAPWKIKTKIFGRDDFPKKKKFKLQQPDLVAQAQDPPPDGHNGQWMDIAQWIWGADDPDPRTDTQPPGGFWDDCPPRMTMGMDTCVSDPNHDQKMKMWIWTHPVITIDPIDIYGYDNGD

Solvent-accessible surface area (backbone atoms only — not comparable to full-atom values): 21814 Å² total; per-residue (Å²): 132,61,77,63,60,59,49,54,53,50,53,52,50,51,47,45,72,75,33,32,93,76,68,56,57,55,48,78,43,70,83,36,75,44,52,36,42,45,99,92,41,59,50,58,45,42,56,51,48,38,56,50,39,49,50,46,47,73,77,40,75,84,48,46,37,34,39,28,43,35,33,53,50,49,76,79,53,67,86,48,37,62,27,32,26,41,31,52,47,43,36,70,48,62,78,67,50,74,71,62,77,40,69,65,52,64,69,46,90,57,30,63,41,24,26,36,41,34,26,50,29,88,43,64,70,53,41,49,52,50,49,56,46,35,53,76,56,32,23,54,39,73,50,72,21,50,36,48,78,38,61,46,100,85,67,50,75,78,38,60,38,82,78,61,83,33,98,46,49,43,57,48,55,35,57,68,69,70,56,91,72,79,72,52,29,44,45,34,44,76,71,43,74,54,56,48,28,5,57,78,38,15,34,34,41,35,38,39,49,84,42,61,45,96,84,41,64,50,31,35,44,37,25,50,73,88,39,78,77,54,72,37,69,57,60,50,49,76,48,68,84,37,52,39,66,37,76,46,40,35,37,36,26,32,28,26,30,73,65,35,58,24,55,67,22,77,77,40,7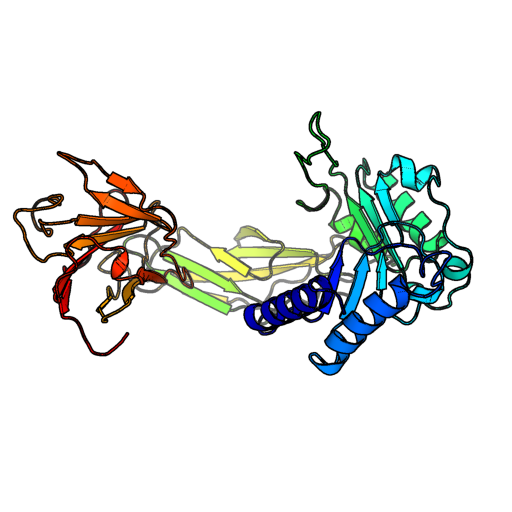9,47,65,32,39,64,54,30,94,53,49,59,40,81,73,46,69,41,32,28,89,58,41,34,38,39,34,35,30,49,51,48,98,53,91,45,47,34,39,42,29,11,29,52,64,42,66,89,45,60,40,68,51,64,94,94,51,67,46,11,26,36,33,36,36,48,64,56,39,37,27,35,55,76,55,86,73,100,36,72,44,73,48,83,97,50,68,27,52,75,44,64,64,94,46,31,38,33,33,49,40,54,38,91,76,45,71,65,61,42,69,35,33,38,38,35,41,37,35,44,83,79,75,44,69,46,75,79,44,78,42,60,55,42,98,63,118

InterPro domains:
  IPR003961 Fibronectin type III [PF00041] (187-270)
  IPR003961 Fibronectin type III [PS50853] (187-275)
  IPR003961 Fibronectin type III [SM00060] (185-261)
  IPR003961 Fibronectin type III [cd00063] (185-267)
  IPR013783 Immunoglobulin-like fold [G3DSA:2.60.40.10] (183-272)
  IPR017853 Glycoside hydrolase superfamily [SSF51445] (6-82)
  IPR021986 Spherulation-specific family 4 [PF12138] (2-171)
  IPR021986 Spherulation-specific family 4 [PTHR35040] (6-178)
  IPR036116 Fibronectin type III superfamily [SSF49265] (181-277)

Mean predicted aligned error: 9.69 Å

Secondary structure (DSSP, 8-state):
--HHHHHHHHHHHHHHHHHGGGT--EEEE-S--SSS--SS-TTHHHHHHHHHHHHHHHHSTT-EEEE--SS---GGGTTT-SEEEEEEEEHHHHHTTSSPPPHHHHH-S-GGGEEEEEE---SHHHHHHHHHHHHHTT-SEEEE-S---EE-TTS-EEE-TTSS--TTHHHHHHHHHTS---PPPPPP---EEEEEE-SS-EEEEEE-PPPP-SS-EEEEEEEETTEEEEEESSSEEEEEEEPTT-EEEEEEEEEETT--BPPPPPPEEEEPPPPPSSSEEEEEEEE-SSEEEEEEEE-S--S-EEEEEESS--TTSSB-PSTTS-S-B-EEEETTEEEEE-SSSS-EEE-TT---EEE-GGGEEEEEEEGGGSTT--SEEEEEEEETTTTEE---EEEE--S--

Organism: Sorangium cellulosum (NCBI:txid56)